Protein AF-A0A7W4K401-F1 (afdb_monomer_lite)

pLDDT: mean 90.63, std 8.57, range [33.66, 98.06]

Structure (mmCIF, N/CA/C/O backbone):
data_AF-A0A7W4K401-F1
#
_entry.id   AF-A0A7W4K401-F1
#
loop_
_atom_site.group_PDB
_atom_site.id
_atom_site.type_symbol
_atom_site.label_atom_id
_atom_site.label_alt_id
_atom_site.label_comp_id
_atom_site.label_asym_id
_atom_site.label_entity_id
_atom_site.label_seq_id
_atom_site.pdbx_PDB_ins_code
_atom_site.Cartn_x
_atom_site.Cartn_y
_atom_site.Cartn_z
_atom_site.occupancy
_atom_site.B_iso_or_equiv
_atom_site.auth_seq_id
_atom_site.auth_comp_id
_atom_site.auth_asym_id
_atom_site.auth_atom_id
_atom_site.pdbx_PDB_model_num
ATOM 1 N N . ALA A 1 1 ? -20.050 -4.821 39.808 1.00 33.66 1 ALA A N 1
ATOM 2 C CA . ALA A 1 1 ? -18.716 -4.218 39.656 1.00 33.66 1 ALA A CA 1
ATOM 3 C C . ALA A 1 1 ? -17.811 -5.318 39.132 1.00 33.66 1 ALA A C 1
ATOM 5 O O . ALA A 1 1 ? -17.992 -6.445 39.571 1.00 33.66 1 ALA A O 1
ATOM 6 N N . ALA A 1 2 ? -16.968 -5.048 38.139 1.00 37.16 2 ALA A N 1
ATOM 7 C CA . ALA A 1 2 ? -15.963 -6.028 37.742 1.00 37.16 2 ALA A CA 1
ATOM 8 C C . ALA A 1 2 ? -14.968 -6.167 38.903 1.00 37.16 2 ALA A C 1
ATOM 10 O O . ALA A 1 2 ? -14.504 -5.144 39.407 1.00 37.16 2 ALA A O 1
ATOM 11 N N . ASP A 1 3 ? -14.695 -7.394 39.350 1.00 38.84 3 ASP A N 1
ATOM 12 C CA . ASP A 1 3 ? -13.563 -7.656 40.239 1.00 38.84 3 ASP A CA 1
ATOM 13 C C . ASP A 1 3 ? -12.286 -7.158 39.549 1.00 38.84 3 ASP A C 1
ATOM 15 O O . ASP A 1 3 ? -12.119 -7.331 38.338 1.00 38.84 3 ASP A O 1
ATOM 19 N N . GLY A 1 4 ? -11.376 -6.533 40.302 1.00 40.25 4 GLY A N 1
ATOM 20 C CA . GLY A 1 4 ? -10.158 -5.903 39.769 1.00 40.25 4 GLY A CA 1
ATOM 21 C C . GLY A 1 4 ? -9.228 -6.829 38.964 1.00 40.25 4 GLY A C 1
ATOM 22 O O . GLY A 1 4 ? -8.296 -6.340 38.335 1.00 40.25 4 GLY A O 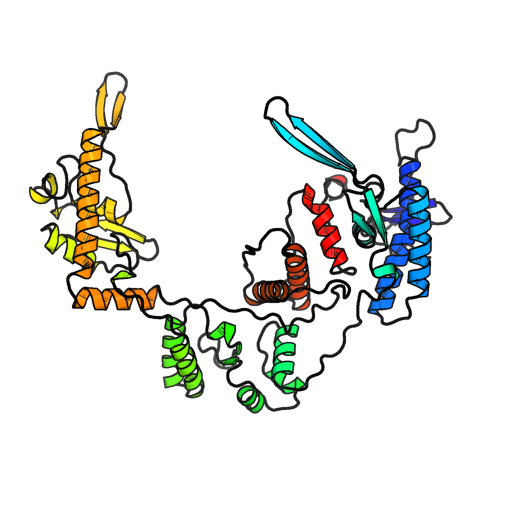1
ATOM 23 N N . ALA A 1 5 ? -9.493 -8.140 38.938 1.00 43.25 5 ALA A N 1
ATOM 24 C CA . ALA A 1 5 ? -8.758 -9.145 38.170 1.00 43.25 5 ALA A CA 1
ATOM 25 C C . ALA A 1 5 ? -8.952 -9.050 36.638 1.00 43.25 5 ALA A C 1
ATOM 27 O O . ALA A 1 5 ? -8.085 -9.510 35.899 1.00 43.25 5 ALA A O 1
ATOM 28 N N . ASP A 1 6 ? -10.033 -8.422 36.153 1.00 62.31 6 ASP A N 1
ATOM 29 C CA . ASP A 1 6 ? -10.324 -8.272 34.711 1.00 62.31 6 ASP A CA 1
ATOM 30 C C . ASP A 1 6 ? -9.852 -6.924 34.116 1.00 62.31 6 ASP A C 1
ATOM 32 O O . ASP A 1 6 ? -10.080 -6.626 32.936 1.00 62.31 6 ASP A O 1
ATOM 36 N N . LEU A 1 7 ? -9.214 -6.069 34.923 1.00 79.25 7 LEU A N 1
ATOM 37 C CA . LEU A 1 7 ? -8.767 -4.739 34.511 1.00 79.25 7 LEU A CA 1
ATOM 38 C C . LEU A 1 7 ? -7.337 -4.772 33.954 1.00 79.25 7 LEU A C 1
ATOM 40 O O . LEU A 1 7 ? -6.430 -5.372 34.522 1.00 79.25 7 LEU A O 1
ATOM 44 N N . LYS A 1 8 ? -7.131 -4.093 32.820 1.00 83.75 8 LYS A N 1
ATOM 45 C CA . LYS A 1 8 ? -5.815 -3.957 32.177 1.00 83.75 8 LYS A CA 1
ATOM 46 C C . LYS A 1 8 ? -4.900 -3.050 33.011 1.00 83.75 8 LYS A C 1
ATOM 48 O O . LYS A 1 8 ? -5.398 -2.148 33.687 1.00 83.75 8 LYS A O 1
ATOM 53 N N . GLU A 1 9 ? -3.586 -3.216 32.867 1.00 86.75 9 GLU A N 1
ATOM 54 C CA . GLU A 1 9 ? -2.580 -2.271 33.382 1.00 86.75 9 GLU A CA 1
ATOM 55 C C . GLU A 1 9 ? -2.953 -0.817 33.042 1.00 86.75 9 GLU A C 1
ATOM 57 O O . GLU A 1 9 ? -3.422 -0.540 31.934 1.00 86.75 9 GLU A O 1
ATOM 62 N N . GLY A 1 10 ? -2.808 0.089 34.011 1.00 88.25 10 GLY A N 1
ATOM 63 C CA . GLY A 1 10 ? -3.168 1.503 33.894 1.00 88.25 10 GLY A CA 1
ATOM 64 C C . GLY A 1 10 ? -4.647 1.829 34.138 1.00 88.25 10 GLY A C 1
ATOM 65 O O . GLY A 1 10 ? -4.970 2.991 34.372 1.00 88.25 10 GLY A O 1
ATOM 66 N N . SER A 1 11 ? -5.551 0.837 34.149 1.00 91.62 11 SER A N 1
ATOM 67 C CA . SER A 1 11 ? -6.996 1.088 34.305 1.00 91.62 11 SER A CA 1
ATOM 68 C C . SER A 1 11 ? -7.327 1.711 35.659 1.00 91.62 11 SER A C 1
ATOM 70 O O . SER A 1 11 ? -6.965 1.160 36.701 1.00 91.62 11 SER A O 1
ATOM 72 N N . TYR A 1 12 ? -8.103 2.795 35.648 1.00 94.75 12 TYR A N 1
ATOM 73 C CA . TYR A 1 12 ? -8.672 3.373 36.867 1.00 94.75 12 TYR A CA 1
ATOM 74 C C . TYR A 1 12 ? -9.978 2.685 37.274 1.00 94.75 12 TYR A C 1
ATOM 76 O O . TYR A 1 12 ? -10.792 2.322 36.424 1.00 94.75 12 TYR A O 1
ATOM 84 N N . PHE A 1 13 ? -10.241 2.537 38.567 1.00 94.94 13 PHE A N 1
ATOM 85 C CA . PHE A 1 13 ? -11.519 2.025 39.065 1.00 94.94 13 PHE A CA 1
ATOM 86 C C . PHE A 1 13 ? -11.806 2.519 40.484 1.00 94.94 13 PHE A C 1
ATOM 88 O O . PHE A 1 13 ? -10.927 3.047 41.164 1.00 94.94 13 PHE A O 1
ATOM 95 N N . LEU A 1 14 ? -13.057 2.370 40.918 1.00 93.25 14 LEU A N 1
ATOM 96 C CA . LEU A 1 14 ? -13.490 2.725 42.266 1.00 93.25 14 LEU A CA 1
ATOM 97 C C . LEU A 1 14 ? -13.805 1.464 43.062 1.00 93.25 14 LEU A C 1
ATOM 99 O O . LEU A 1 14 ? -14.615 0.643 42.634 1.00 93.25 14 LEU A O 1
ATOM 103 N N . GLU A 1 15 ? -13.218 1.360 44.248 1.00 90.88 15 GLU A N 1
ATOM 104 C CA . GLU A 1 15 ? -13.485 0.296 45.213 1.00 90.88 15 GLU A CA 1
ATOM 105 C C . GLU A 1 15 ? -13.802 0.939 46.563 1.00 90.88 15 GLU A C 1
ATOM 107 O O . GLU A 1 15 ? -13.026 1.744 47.074 1.00 90.88 15 GLU A O 1
ATOM 112 N N . GLY A 1 16 ? -15.000 0.686 47.102 1.00 86.62 16 GLY A N 1
ATOM 113 C CA . GLY A 1 16 ? -15.450 1.322 48.348 1.00 86.62 16 GLY A CA 1
ATOM 114 C C . GLY A 1 16 ? -15.494 2.860 48.307 1.00 86.62 16 GLY A C 1
ATOM 115 O O . GLY A 1 16 ? -15.403 3.498 49.351 1.00 86.62 16 GLY A O 1
ATOM 116 N N . GLY A 1 17 ? -15.597 3.466 47.116 1.00 87.12 17 GLY A N 1
ATOM 117 C CA . GLY A 1 17 ? -15.532 4.923 46.927 1.00 87.12 17 GLY A CA 1
ATOM 118 C C . GLY A 1 17 ? -14.111 5.500 46.896 1.00 87.12 17 GLY A C 1
ATOM 119 O O . GLY A 1 17 ? -13.955 6.717 46.840 1.00 87.12 17 GLY A O 1
ATOM 120 N N . VAL A 1 18 ? -13.084 4.649 46.916 1.00 92.62 18 VAL A N 1
ATOM 121 C CA . VAL A 1 18 ? -11.675 5.038 46.818 1.00 92.62 18 VAL A CA 1
ATOM 122 C C . VAL A 1 18 ? -11.165 4.772 45.403 1.00 92.62 18 VAL A C 1
ATOM 124 O O . VAL A 1 18 ? -11.374 3.689 44.848 1.00 92.62 18 VAL A O 1
ATOM 127 N N . LEU A 1 19 ? -10.498 5.771 44.820 1.00 94.56 19 LEU A N 1
ATOM 128 C CA . LEU A 1 19 ? -9.904 5.690 43.489 1.00 94.56 19 LEU A CA 1
ATOM 129 C C . LEU A 1 19 ? -8.633 4.833 43.508 1.00 94.56 19 LEU A C 1
ATOM 131 O O . LEU A 1 19 ? -7.694 5.108 44.256 1.00 94.56 19 LEU A O 1
ATOM 135 N N . HIS A 1 20 ? -8.603 3.831 42.638 1.00 94.50 20 HIS A N 1
ATOM 136 C CA . HIS A 1 20 ? -7.477 2.932 42.425 1.00 94.50 20 HIS A CA 1
ATOM 137 C C . HIS A 1 20 ? -7.053 2.936 40.955 1.00 94.50 20 HIS A C 1
ATOM 139 O O . HIS A 1 20 ? -7.843 3.261 40.066 1.00 94.50 20 HIS A O 1
ATOM 145 N N . GLN A 1 21 ? -5.803 2.556 40.711 1.00 93.94 21 GLN A N 1
ATOM 146 C CA . GLN A 1 21 ? -5.241 2.297 39.392 1.00 93.94 21 GLN A CA 1
ATOM 147 C C . GLN A 1 21 ? -4.522 0.949 39.407 1.00 93.94 21 GLN A C 1
ATOM 149 O O . GLN A 1 21 ? -3.863 0.613 40.391 1.00 93.94 21 GLN A O 1
ATOM 154 N N . ILE A 1 22 ? -4.633 0.173 38.330 1.00 90.75 22 ILE A N 1
ATOM 155 C CA . ILE A 1 22 ? -3.833 -1.046 38.176 1.00 90.75 22 ILE A CA 1
ATOM 156 C C . ILE A 1 22 ? -2.391 -0.659 37.836 1.00 90.75 22 ILE A C 1
ATOM 158 O O . ILE A 1 22 ? -2.153 -0.059 36.789 1.00 90.75 22 ILE A O 1
ATOM 162 N N . VAL A 1 23 ? -1.455 -1.003 38.722 1.00 87.62 23 VAL A N 1
ATOM 163 C CA . VAL A 1 23 ? -0.013 -0.779 38.557 1.00 87.62 23 VAL A CA 1
ATOM 164 C C . VAL A 1 23 ? 0.727 -2.084 38.842 1.00 87.62 23 VAL A C 1
ATOM 166 O O . VAL A 1 23 ? 0.570 -2.675 39.913 1.00 87.62 23 VAL A O 1
ATOM 169 N N . GLY A 1 24 ? 1.520 -2.563 37.885 1.00 83.81 24 GLY A N 1
ATOM 170 C CA . GLY A 1 24 ? 2.201 -3.857 37.973 1.00 83.81 24 GLY A CA 1
ATOM 171 C C . GLY A 1 24 ? 1.227 -5.031 38.128 1.00 83.81 24 GLY A C 1
ATOM 172 O O . GLY A 1 24 ? 1.508 -5.977 38.867 1.00 83.81 24 GLY A O 1
ATOM 173 N N . GLY A 1 25 ? 0.051 -4.944 37.499 1.00 85.44 25 GLY A N 1
ATOM 174 C CA . GLY A 1 25 ? -1.015 -5.942 37.588 1.00 85.44 25 GLY A CA 1
ATOM 175 C C . GLY A 1 25 ? -1.744 -5.994 38.936 1.00 85.44 25 GLY A C 1
ATOM 176 O O . GLY A 1 25 ? -2.482 -6.947 39.183 1.00 85.44 25 GLY A O 1
ATOM 177 N N . ARG A 1 26 ? -1.546 -5.012 39.827 1.00 88.69 26 ARG A N 1
ATOM 178 C CA . ARG A 1 26 ? -2.205 -4.954 41.141 1.00 88.69 26 ARG A CA 1
ATOM 179 C C . ARG A 1 26 ? -2.940 -3.629 41.353 1.00 88.69 26 ARG A C 1
ATOM 181 O O . ARG A 1 26 ? -2.444 -2.591 40.918 1.00 88.69 26 ARG A O 1
ATOM 188 N N . PRO A 1 27 ? -4.081 -3.633 42.063 1.00 91.31 27 PRO A N 1
ATOM 189 C CA . PRO A 1 27 ? -4.694 -2.418 42.586 1.00 91.31 27 PRO A CA 1
ATOM 190 C C . PRO A 1 27 ? -3.715 -1.584 43.415 1.00 91.31 27 PRO A C 1
ATOM 192 O O . PRO A 1 27 ? -3.161 -2.065 44.402 1.00 91.31 27 PRO A O 1
ATOM 195 N N . SER A 1 28 ? -3.535 -0.324 43.034 1.00 92.69 28 SER A N 1
ATOM 196 C CA . SER A 1 28 ? -2.792 0.676 43.794 1.00 92.69 28 SER A CA 1
ATOM 197 C C . SER A 1 28 ? -3.688 1.880 44.056 1.00 92.69 28 SER A C 1
ATOM 199 O O . SER A 1 28 ? -4.342 2.388 43.142 1.00 92.69 28 SER A O 1
ATOM 201 N N . GLN A 1 29 ? -3.758 2.330 45.308 1.00 93.56 29 GLN A N 1
ATOM 202 C CA . GLN A 1 29 ? -4.571 3.486 45.674 1.00 93.56 29 GLN A CA 1
ATOM 203 C C . GLN A 1 29 ? -3.989 4.763 45.060 1.00 93.56 29 GLN A C 1
ATOM 205 O O . GLN A 1 29 ? -2.804 5.067 45.204 1.00 93.56 29 GLN A O 1
ATOM 210 N N . VAL A 1 30 ? -4.845 5.558 44.423 1.00 91.38 30 VAL A N 1
ATOM 211 C CA . VAL A 1 30 ? -4.450 6.840 43.846 1.00 91.38 30 VAL A CA 1
ATOM 212 C C . VAL A 1 30 ? -4.496 7.915 44.928 1.00 91.38 30 VAL A C 1
ATOM 214 O O . VAL A 1 30 ? -5.557 8.273 45.442 1.00 91.38 30 VAL A O 1
ATOM 217 N N . MET A 1 31 ? -3.329 8.454 45.278 1.00 91.00 31 MET A N 1
ATOM 218 C CA . MET A 1 31 ? -3.214 9.514 46.279 1.00 91.00 31 MET A CA 1
ATOM 219 C C . MET A 1 31 ? -3.777 10.833 45.743 1.00 91.00 31 MET A C 1
ATOM 221 O O . MET A 1 31 ? -3.351 11.314 44.694 1.00 91.00 31 MET A O 1
ATOM 225 N N . ILE A 1 32 ? -4.706 11.446 46.480 1.00 89.81 32 ILE A N 1
ATOM 226 C CA . ILE A 1 32 ? -5.306 12.747 46.149 1.00 89.81 32 ILE A CA 1
ATOM 227 C C . ILE A 1 32 ? -4.735 13.805 47.092 1.00 89.81 32 ILE A C 1
ATOM 229 O O . ILE A 1 32 ? -4.818 13.657 48.313 1.00 89.81 32 ILE A O 1
ATOM 233 N N . ARG A 1 33 ? -4.199 14.893 46.529 1.00 88.12 33 ARG A N 1
ATOM 234 C CA . ARG A 1 33 ? -3.642 16.019 47.291 1.00 88.12 33 ARG A CA 1
ATOM 235 C C . ARG A 1 33 ? -4.688 16.615 48.229 1.00 88.12 33 ARG A C 1
ATOM 237 O O . ARG A 1 33 ? -5.772 17.002 47.784 1.00 88.12 33 ARG A O 1
ATOM 244 N N . LYS A 1 34 ? -4.327 16.767 49.506 1.00 82.12 34 LYS A N 1
ATOM 245 C CA . LYS A 1 34 ? -5.077 17.546 50.503 1.00 82.12 34 LYS A CA 1
ATOM 246 C C . LYS A 1 34 ? -4.233 18.738 50.968 1.00 82.12 34 LYS A C 1
ATOM 248 O O . LYS A 1 34 ? -3.092 18.556 51.384 1.00 82.12 34 LYS A O 1
ATOM 253 N N . GLY A 1 35 ? -4.790 19.950 50.925 1.00 76.06 35 GLY A N 1
ATOM 254 C CA . GLY A 1 35 ? -4.091 21.167 51.365 1.00 76.06 35 GLY A CA 1
ATOM 255 C C . GLY A 1 35 ? -2.814 21.449 50.560 1.00 76.06 35 GLY A C 1
ATOM 256 O O . GLY A 1 35 ? -2.851 21.453 49.333 1.00 76.06 35 GLY A O 1
ATOM 257 N N . GLU A 1 36 ? -1.689 21.664 51.249 1.00 73.50 36 GLU A N 1
ATOM 258 C CA . GLU A 1 36 ? -0.384 22.016 50.654 1.00 73.50 36 GLU A CA 1
ATOM 259 C C . GLU A 1 36 ? 0.486 20.808 50.246 1.00 73.50 36 GLU A C 1
ATOM 261 O O . GLU A 1 36 ? 1.663 20.961 49.911 1.00 73.50 36 GLU A O 1
ATOM 266 N N . GLN A 1 37 ? -0.057 19.586 50.267 1.00 78.94 37 GLN A N 1
ATOM 267 C CA . GLN A 1 37 ? 0.693 18.387 49.881 1.00 78.94 37 GLN A CA 1
ATOM 268 C C . GLN A 1 37 ? 1.220 18.480 48.437 1.00 78.94 37 GLN A C 1
ATOM 270 O O . GLN A 1 37 ? 0.475 18.758 47.493 1.00 78.94 37 GLN A O 1
ATOM 275 N N . LYS A 1 38 ? 2.521 18.210 48.264 1.00 74.31 38 LYS A N 1
ATOM 276 C CA . LYS A 1 38 ? 3.198 18.242 46.956 1.00 74.31 38 LYS A CA 1
ATOM 277 C C . LYS A 1 38 ? 2.978 16.976 46.122 1.00 74.31 38 LYS A C 1
ATOM 279 O O . LYS A 1 38 ? 3.111 17.042 44.903 1.00 74.31 38 LYS A O 1
ATOM 284 N N . GLU A 1 39 ? 2.626 15.856 46.750 1.00 77.75 39 GLU A N 1
ATOM 285 C CA . GLU A 1 39 ? 2.481 14.543 46.108 1.00 77.75 39 GLU A CA 1
ATOM 286 C C . GLU A 1 39 ? 1.012 14.144 45.907 1.00 77.75 39 GLU A C 1
ATOM 288 O O . GLU A 1 39 ? 0.146 14.505 46.701 1.00 77.75 39 GLU A O 1
ATOM 293 N N . GLY A 1 40 ? 0.729 13.388 44.841 1.00 83.38 40 GLY A N 1
ATOM 294 C CA . GLY A 1 40 ? -0.615 12.920 44.479 1.00 83.38 40 GLY A CA 1
ATOM 295 C C . GLY A 1 40 ? -1.294 13.732 43.371 1.00 83.38 40 GLY A C 1
ATOM 296 O O . GLY A 1 40 ? -0.770 14.745 42.899 1.00 83.38 40 GLY A O 1
ATOM 297 N N . LEU A 1 41 ? -2.477 13.291 42.946 1.00 87.75 41 LEU A N 1
ATOM 298 C CA . LEU A 1 41 ? -3.312 13.971 41.958 1.00 87.75 41 LEU A CA 1
ATOM 299 C C . LEU A 1 41 ? -4.032 15.177 42.563 1.00 87.75 41 LEU A C 1
ATOM 301 O O . LEU A 1 41 ? -4.472 15.162 43.712 1.00 87.75 41 LEU A O 1
ATOM 305 N N . PHE A 1 42 ? -4.221 16.222 41.758 1.00 90.94 42 PHE A N 1
ATOM 306 C CA . PHE A 1 42 ? -5.089 17.335 42.130 1.00 90.94 42 PHE A CA 1
ATOM 307 C C . PHE A 1 42 ? -6.533 16.859 42.308 1.00 90.94 42 PHE A C 1
ATOM 309 O O . PHE A 1 42 ? -7.036 16.075 41.504 1.00 90.94 42 PHE A O 1
ATOM 316 N N . GLN A 1 43 ? -7.241 17.412 43.297 1.00 91.38 43 GLN A N 1
ATOM 317 C CA . GLN A 1 43 ? -8.636 17.052 43.575 1.00 91.38 43 GLN A CA 1
ATOM 318 C C . GLN A 1 43 ? -9.546 17.210 42.345 1.00 91.38 43 GLN A C 1
ATOM 320 O O . GLN A 1 43 ? -10.424 16.386 42.107 1.00 91.38 43 GLN A O 1
ATOM 325 N N . LYS A 1 44 ? -9.305 18.231 41.510 1.00 92.31 44 LYS A N 1
ATOM 326 C CA . LYS A 1 44 ? -10.020 18.408 40.237 1.00 92.31 44 LYS A CA 1
ATOM 327 C C . LYS A 1 44 ? -9.790 17.238 39.272 1.00 92.31 44 LYS A C 1
ATOM 329 O O . LYS A 1 44 ? -10.742 16.788 38.650 1.00 92.31 44 LYS A O 1
ATOM 334 N N . HIS A 1 45 ? -8.552 16.760 39.148 1.00 94.12 45 HIS A N 1
ATOM 335 C CA . HIS A 1 45 ? -8.200 15.648 38.260 1.00 94.12 45 HIS A CA 1
ATOM 336 C C . HIS A 1 45 ? -8.808 14.334 38.748 1.00 94.12 45 HIS A C 1
ATOM 338 O O . HIS A 1 45 ? -9.396 13.621 37.945 1.00 94.12 45 HIS A O 1
ATOM 344 N N . ALA A 1 46 ? -8.763 14.070 40.058 1.00 94.25 46 ALA A N 1
ATOM 345 C CA . ALA A 1 46 ? -9.417 12.903 40.647 1.00 94.25 46 ALA A CA 1
ATOM 346 C C . ALA A 1 46 ? -10.921 12.874 40.322 1.00 94.25 46 ALA A C 1
ATOM 348 O O . ALA A 1 46 ? -11.416 11.876 39.813 1.00 94.25 46 ALA A O 1
ATOM 349 N N . ARG A 1 47 ? -11.623 14.007 40.481 1.00 95.88 47 ARG A N 1
ATOM 350 C CA . ARG A 1 47 ? -13.054 14.108 40.142 1.00 95.88 47 ARG A CA 1
ATOM 351 C C . ARG A 1 47 ? -13.352 13.895 38.653 1.00 95.88 47 ARG A C 1
ATOM 353 O O . ARG A 1 47 ? -14.428 13.407 38.327 1.00 95.88 47 ARG A O 1
ATOM 360 N N . ILE A 1 48 ? -12.445 14.294 37.758 1.00 97.12 48 ILE A N 1
ATOM 361 C CA . ILE A 1 48 ? -12.582 14.036 36.314 1.00 97.12 48 ILE A CA 1
ATOM 362 C C . ILE A 1 48 ? -12.444 12.534 36.045 1.00 97.12 48 ILE A C 1
ATOM 364 O O . ILE A 1 48 ? -13.317 11.959 35.404 1.00 97.12 48 ILE A O 1
ATOM 368 N N . ILE A 1 49 ? -11.402 11.893 36.586 1.00 96.75 49 ILE A N 1
ATOM 369 C CA . ILE A 1 49 ? -11.162 10.447 36.443 1.00 96.75 49 ILE A CA 1
ATOM 370 C C . ILE A 1 49 ? -12.365 9.651 36.964 1.00 96.75 49 ILE A C 1
ATOM 372 O O . ILE A 1 49 ? -12.915 8.820 36.246 1.00 96.75 49 ILE A O 1
ATOM 376 N N . GLU A 1 50 ? -12.826 9.956 38.179 1.00 96.56 50 GLU A N 1
ATOM 377 C CA . GLU A 1 50 ? -13.999 9.332 38.805 1.00 96.56 50 GLU A CA 1
ATOM 378 C C . GLU A 1 50 ? -15.256 9.420 37.932 1.00 96.56 50 GLU A C 1
ATOM 380 O O . GLU A 1 50 ? -16.044 8.477 37.887 1.00 96.56 50 GLU A O 1
ATOM 385 N N . ALA A 1 51 ? -15.439 10.530 37.214 1.00 97.25 51 ALA A N 1
ATOM 386 C CA . ALA A 1 51 ? -16.594 10.741 36.351 1.00 97.25 51 ALA A CA 1
ATOM 387 C C . ALA A 1 51 ? -16.452 10.092 34.958 1.00 97.25 51 ALA A C 1
ATOM 389 O O . ALA A 1 51 ? -17.469 9.803 34.325 1.00 97.25 51 ALA A O 1
ATOM 390 N N . LEU A 1 52 ? -15.227 9.825 34.486 1.00 97.88 52 LEU A N 1
ATOM 391 C CA . LEU A 1 52 ? -14.970 9.114 33.226 1.00 97.88 52 LEU A CA 1
ATOM 392 C C . LEU A 1 52 ? -15.050 7.586 33.368 1.00 97.88 52 LEU A C 1
ATOM 394 O O . LEU A 1 52 ? -15.428 6.915 32.408 1.00 97.88 52 LEU A O 1
ATOM 398 N N . ILE A 1 53 ? -14.760 7.028 34.551 1.00 96.62 53 ILE A N 1
ATOM 399 C CA . ILE A 1 53 ? -14.820 5.574 34.806 1.00 96.62 53 ILE A CA 1
ATOM 400 C C . ILE A 1 53 ? -16.191 4.972 34.419 1.00 96.62 53 ILE A C 1
ATOM 402 O O . ILE A 1 53 ? -16.213 4.039 33.612 1.00 96.62 53 ILE A O 1
ATOM 406 N N . PRO A 1 54 ? -17.347 5.507 34.876 1.00 96.44 54 PRO A N 1
ATOM 407 C CA . PRO A 1 54 ? -18.653 4.966 34.496 1.00 96.44 54 PRO A CA 1
ATOM 408 C C . PRO A 1 54 ? -18.944 5.065 32.995 1.00 96.44 54 PRO A C 1
ATOM 410 O O . PRO A 1 54 ? -19.641 4.211 32.451 1.00 96.44 54 PRO A O 1
ATOM 413 N N . ILE A 1 55 ? -18.416 6.091 32.318 1.00 97.75 55 ILE A N 1
ATOM 414 C CA . ILE A 1 55 ? -18.567 6.267 30.868 1.00 97.75 55 ILE A CA 1
ATOM 415 C C . ILE A 1 55 ? -17.802 5.167 30.132 1.00 97.75 55 ILE A C 1
ATOM 417 O O . ILE A 1 55 ? -18.382 4.480 29.291 1.00 97.75 55 ILE A O 1
ATOM 421 N N . ARG A 1 56 ? -16.526 4.959 30.482 1.00 96.19 56 ARG A N 1
ATOM 422 C CA . ARG A 1 56 ? -15.679 3.893 29.927 1.00 96.19 56 ARG A CA 1
ATOM 423 C C . ARG A 1 56 ? -16.327 2.522 30.107 1.00 96.19 56 ARG A C 1
ATOM 425 O O . ARG A 1 56 ? -16.443 1.757 29.149 1.00 96.19 56 ARG A O 1
ATOM 432 N N . ASP A 1 57 ? -16.761 2.214 31.325 1.00 94.94 57 ASP A N 1
ATOM 433 C CA . ASP A 1 57 ? -17.304 0.899 31.667 1.00 94.94 57 ASP A CA 1
ATOM 434 C C . ASP A 1 57 ? -18.634 0.634 30.951 1.00 94.94 57 ASP A C 1
ATOM 436 O O . ASP A 1 57 ? -18.853 -0.461 30.422 1.00 94.94 57 ASP A O 1
ATOM 440 N N . ALA A 1 58 ? -19.502 1.647 30.857 1.00 96.00 58 ALA A N 1
ATOM 441 C CA . ALA A 1 58 ? -20.743 1.547 30.100 1.00 96.00 58 ALA A CA 1
ATOM 442 C C . ALA A 1 58 ? -20.482 1.395 28.592 1.00 96.00 58 ALA A C 1
ATOM 444 O O . ALA A 1 58 ? -21.102 0.540 27.960 1.00 96.00 58 ALA A O 1
ATOM 445 N N . ALA A 1 59 ? -19.531 2.143 28.020 1.00 95.75 59 ALA A N 1
ATOM 446 C CA . ALA A 1 59 ? -19.154 2.020 26.611 1.00 95.75 59 ALA A CA 1
ATOM 447 C C . ALA A 1 59 ? -18.637 0.607 26.283 1.00 95.75 59 ALA A C 1
ATOM 449 O O . ALA A 1 59 ? -19.127 -0.023 25.345 1.00 95.75 59 ALA A O 1
ATOM 450 N N . ARG A 1 60 ? -17.729 0.056 27.106 1.00 93.19 60 ARG A N 1
ATOM 451 C CA . ARG A 1 60 ? -17.260 -1.339 26.987 1.00 93.19 60 ARG A CA 1
ATOM 452 C C . ARG A 1 60 ? -18.408 -2.343 27.052 1.00 93.19 60 ARG A C 1
ATOM 454 O O . ARG A 1 60 ? -18.449 -3.284 26.263 1.00 93.19 60 ARG A O 1
ATOM 461 N N . SER A 1 61 ? -19.329 -2.150 27.994 1.00 93.50 61 SER A N 1
ATOM 462 C CA . SER A 1 61 ? -20.485 -3.030 28.180 1.00 93.50 61 SER A CA 1
ATOM 463 C C . SER A 1 61 ? -21.397 -3.038 26.950 1.00 93.50 61 SER A C 1
ATOM 465 O O . SER A 1 61 ? -21.773 -4.109 26.473 1.00 93.50 61 SER A O 1
ATOM 467 N N . VAL A 1 62 ? -21.688 -1.860 26.380 1.00 95.06 62 VAL A N 1
ATOM 468 C CA . VAL A 1 62 ? -22.473 -1.736 25.141 1.00 95.06 62 VAL A CA 1
ATOM 469 C C . VAL A 1 62 ? -21.769 -2.436 23.981 1.00 95.06 62 VAL A C 1
ATOM 471 O O . VAL A 1 62 ? -22.397 -3.248 23.306 1.00 95.06 62 VAL A O 1
ATOM 474 N N . LEU A 1 63 ? -20.473 -2.184 23.775 1.00 93.12 63 LEU A N 1
ATOM 475 C CA . LEU A 1 63 ? -19.708 -2.807 22.690 1.00 93.12 63 LEU A CA 1
ATOM 476 C C . LEU A 1 63 ? -19.668 -4.335 22.816 1.00 93.12 63 LEU A C 1
ATOM 478 O O . LEU A 1 63 ? -19.928 -5.037 21.840 1.00 93.12 63 LEU A O 1
ATOM 482 N N . ARG A 1 64 ? -19.425 -4.860 24.023 1.00 91.06 64 ARG A N 1
ATOM 483 C CA . ARG A 1 64 ? -19.440 -6.305 24.294 1.00 91.06 64 ARG A CA 1
ATOM 484 C C . ARG A 1 64 ? -20.809 -6.918 24.004 1.00 91.06 64 ARG A C 1
ATOM 486 O O . ARG A 1 64 ? -20.887 -7.945 23.338 1.00 91.06 64 ARG A O 1
ATOM 493 N N . ALA A 1 65 ? -21.886 -6.273 24.454 1.00 91.81 65 ALA A N 1
ATOM 494 C CA . ALA A 1 65 ? -23.243 -6.733 24.178 1.00 91.81 65 ALA A CA 1
ATOM 495 C C . ALA A 1 65 ? -23.554 -6.729 22.672 1.00 91.81 65 ALA A C 1
ATOM 497 O O . ALA A 1 65 ? -24.136 -7.690 22.177 1.00 91.81 65 ALA A O 1
ATOM 498 N N . GLN A 1 66 ? -23.125 -5.705 21.926 1.00 91.81 66 GLN A N 1
ATOM 499 C CA . GLN A 1 66 ? -23.314 -5.651 20.473 1.00 91.81 66 GLN A CA 1
ATOM 500 C C . GLN A 1 66 ? -22.561 -6.778 19.746 1.00 91.81 66 GLN A C 1
ATOM 502 O O . GLN A 1 66 ? -23.168 -7.447 18.905 1.00 91.81 66 GLN A O 1
ATOM 507 N N . MET A 1 67 ? -21.295 -7.029 20.104 1.00 86.69 67 MET A N 1
ATOM 508 C CA . MET A 1 67 ? -20.475 -8.112 19.534 1.00 86.69 67 MET A CA 1
ATOM 509 C C . MET A 1 67 ? -21.078 -9.499 19.768 1.00 86.69 67 MET A C 1
ATOM 511 O O . MET A 1 67 ? -21.114 -10.320 18.860 1.00 86.69 67 MET A O 1
ATOM 515 N N . GLU A 1 68 ? -21.567 -9.755 20.981 1.00 88.81 68 GLU A N 1
ATOM 516 C CA . GLU A 1 68 ? -22.160 -11.040 21.381 1.00 88.81 68 GLU A CA 1
ATOM 517 C C . GLU A 1 68 ? -23.643 -11.153 20.988 1.00 88.81 68 GLU A C 1
ATOM 519 O O . GLU A 1 68 ? -24.344 -12.066 21.420 1.00 88.81 68 GLU A O 1
ATOM 524 N N . ASN A 1 69 ? -24.143 -10.191 20.208 1.00 89.06 69 ASN A N 1
ATOM 525 C CA . ASN A 1 69 ? -25.535 -10.082 19.790 1.00 89.06 69 ASN A CA 1
ATOM 526 C C . ASN A 1 69 ? -26.561 -10.118 20.946 1.00 89.06 69 ASN A C 1
ATOM 528 O O . ASN A 1 69 ? -27.678 -10.611 20.794 1.00 89.06 69 ASN A O 1
ATOM 532 N N . ARG A 1 70 ? -26.195 -9.576 22.112 1.00 91.31 70 ARG A N 1
ATOM 533 C CA . ARG A 1 70 ? -27.055 -9.462 23.299 1.00 91.31 70 ARG A CA 1
ATOM 534 C C . ARG A 1 70 ? -27.804 -8.119 23.331 1.00 91.31 70 ARG A C 1
ATOM 536 O O . ARG A 1 70 ? -27.337 -7.139 22.748 1.00 91.31 70 ARG A O 1
ATOM 543 N N . PRO A 1 71 ? -28.942 -8.017 24.048 1.00 93.12 71 PRO A N 1
ATOM 544 C CA . PRO A 1 71 ? -29.632 -6.742 24.242 1.00 93.12 71 PRO A CA 1
ATOM 545 C C . PRO A 1 71 ? -28.729 -5.687 24.902 1.00 93.12 71 PRO A C 1
ATOM 547 O O . PRO A 1 71 ? -28.172 -5.922 25.972 1.00 93.12 71 PRO A O 1
ATOM 550 N N . PHE A 1 72 ? -28.621 -4.503 24.291 1.00 93.88 72 PHE A N 1
ATOM 551 C CA . PHE A 1 72 ? -27.701 -3.438 24.727 1.00 93.88 72 PHE A CA 1
ATOM 552 C C . PHE A 1 72 ? -28.393 -2.125 25.137 1.00 93.88 72 PHE A C 1
ATOM 554 O O . PHE A 1 72 ? -27.733 -1.226 25.659 1.00 93.88 72 PHE A O 1
ATOM 561 N N . GLY A 1 73 ? -29.718 -2.010 24.977 1.00 93.94 73 GLY A N 1
ATOM 562 C CA . GLY A 1 73 ? -30.458 -0.767 25.248 1.00 93.94 73 GLY A CA 1
ATOM 563 C C . GLY A 1 73 ? -30.330 -0.259 26.692 1.00 93.94 73 GLY A C 1
ATOM 564 O O . GLY A 1 73 ? -30.202 0.943 26.920 1.00 93.94 73 GLY A O 1
ATOM 565 N N . LYS A 1 74 ? -30.265 -1.165 27.682 1.00 94.19 74 LYS A N 1
ATOM 566 C CA . LYS A 1 74 ? -29.975 -0.788 29.078 1.00 94.19 74 LYS A CA 1
ATOM 567 C C . LYS A 1 74 ? -28.591 -0.139 29.203 1.00 94.19 74 LYS A C 1
ATOM 569 O O . LYS A 1 74 ? -28.478 0.928 29.797 1.00 94.19 74 LYS A O 1
ATOM 574 N N . GLY A 1 75 ? -27.572 -0.747 28.594 1.00 94.69 75 GLY A N 1
ATOM 575 C CA . GLY A 1 75 ? -26.203 -0.227 28.596 1.00 94.69 75 GLY A CA 1
ATOM 576 C C . GLY A 1 75 ? -26.094 1.146 27.929 1.00 94.69 75 GLY A C 1
ATOM 577 O O . GLY A 1 75 ? -25.419 2.022 28.457 1.00 94.69 75 GLY A O 1
ATOM 578 N N . GLN A 1 76 ? -26.818 1.380 26.830 1.00 96.44 76 GLN A N 1
ATOM 579 C CA . GLN A 1 76 ? -26.897 2.704 26.197 1.00 96.44 76 GLN A CA 1
ATOM 580 C C . GLN A 1 76 ? -27.555 3.741 27.112 1.00 96.44 76 GLN A C 1
ATOM 582 O O . GLN A 1 76 ? -27.087 4.876 27.210 1.00 96.44 76 GLN A O 1
ATOM 587 N N . GLY A 1 77 ? -28.607 3.349 27.836 1.00 96.94 77 GLY A N 1
ATOM 588 C CA . GLY A 1 77 ? -29.217 4.191 28.861 1.00 96.94 77 GLY A CA 1
ATOM 589 C C . GLY A 1 77 ? -28.238 4.555 29.981 1.00 96.94 77 GLY A C 1
ATOM 590 O O . GLY A 1 77 ? -28.190 5.714 30.398 1.00 96.94 77 GLY A O 1
ATOM 591 N N . ASP A 1 78 ? -27.454 3.587 30.457 1.00 96.38 78 ASP A N 1
ATOM 592 C CA . ASP A 1 78 ? -26.429 3.784 31.490 1.00 96.38 78 ASP A CA 1
ATOM 593 C C . ASP A 1 78 ? -25.321 4.730 30.991 1.00 96.38 78 ASP A C 1
ATOM 595 O O . ASP A 1 78 ? -25.004 5.718 31.661 1.00 96.38 78 ASP A O 1
ATOM 599 N N . LEU A 1 79 ? -24.821 4.497 29.772 1.00 97.75 79 LEU A N 1
ATOM 600 C CA . LEU A 1 79 ? -23.825 5.333 29.099 1.00 97.75 79 LEU A CA 1
ATOM 601 C C . LEU A 1 79 ? -24.314 6.779 28.940 1.00 97.75 79 LEU A C 1
ATOM 603 O O . LEU A 1 79 ? -23.605 7.720 29.295 1.00 97.75 79 LEU A O 1
ATOM 607 N N . LYS A 1 80 ? -25.554 6.969 28.472 1.00 97.69 80 LYS A N 1
ATOM 608 C CA . LYS A 1 80 ? -26.163 8.295 28.299 1.00 97.69 80 LYS A CA 1
ATOM 609 C C . LYS A 1 80 ? -26.246 9.063 29.614 1.00 97.69 80 LYS A C 1
ATOM 611 O O . LYS A 1 80 ? -25.912 10.247 29.645 1.00 97.69 80 LYS A O 1
ATOM 616 N N . ARG A 1 81 ? -26.659 8.409 30.706 1.00 97.88 81 ARG A N 1
ATOM 617 C CA . ARG A 1 81 ? -26.741 9.055 32.028 1.00 97.88 81 ARG A CA 1
ATOM 618 C C . ARG A 1 81 ? -25.363 9.447 32.556 1.00 97.88 81 ARG A C 1
ATOM 620 O O . ARG A 1 81 ? -25.218 10.564 33.051 1.00 97.88 81 ARG A O 1
ATOM 627 N N . ALA A 1 82 ? -24.369 8.568 32.420 1.00 97.62 82 ALA A N 1
ATOM 628 C CA . ALA A 1 82 ? -22.992 8.854 32.822 1.00 97.62 82 ALA A CA 1
ATOM 629 C C . ALA A 1 82 ? -22.407 10.039 32.032 1.00 97.62 82 ALA A C 1
ATOM 631 O O . ALA A 1 82 ? -21.911 10.994 32.628 1.00 97.62 82 ALA A O 1
ATOM 632 N N . TYR A 1 83 ? -22.565 10.036 30.705 1.00 98.00 83 TYR A N 1
ATOM 633 C CA . TYR A 1 83 ? -22.125 11.125 29.830 1.00 98.00 83 TYR A CA 1
ATOM 634 C C . TYR A 1 83 ? -22.788 12.464 30.177 1.00 98.00 83 TYR A C 1
ATOM 636 O O . TYR A 1 83 ? -22.109 13.467 30.377 1.00 98.00 83 TYR A O 1
ATOM 644 N N . GLN A 1 84 ? -24.115 12.494 30.331 1.00 97.56 84 GLN A N 1
ATOM 645 C CA . GLN A 1 84 ? -24.837 13.720 30.692 1.00 97.56 84 GLN A CA 1
ATOM 646 C C . GLN A 1 84 ? -24.448 14.252 32.079 1.00 97.56 84 GLN A C 1
ATOM 648 O O . GLN A 1 84 ? -24.458 15.462 32.306 1.00 97.56 84 GLN A O 1
ATOM 653 N N . ALA A 1 85 ? -24.136 13.373 33.034 1.00 97.56 85 ALA A N 1
ATOM 654 C CA . ALA A 1 85 ? -23.609 13.787 34.331 1.00 97.56 85 ALA A CA 1
ATOM 655 C C . ALA A 1 85 ? -22.226 14.438 34.188 1.00 97.56 85 ALA A C 1
ATOM 657 O O . ALA A 1 85 ? -22.022 15.525 34.728 1.00 97.56 85 ALA A O 1
ATOM 658 N N . PHE A 1 86 ? -21.330 13.832 33.403 1.00 98.00 86 PHE A N 1
ATOM 659 C CA . PHE A 1 86 ? -20.005 14.382 33.128 1.00 98.00 86 PHE A CA 1
ATOM 660 C C . PHE A 1 86 ? -20.078 15.751 32.447 1.00 98.00 86 PHE A C 1
ATOM 662 O O . PHE A 1 86 ? -19.521 16.720 32.962 1.00 98.00 86 PHE A O 1
ATOM 669 N N . VAL A 1 87 ? -20.828 15.863 31.345 1.00 96.94 87 VAL A N 1
ATOM 670 C CA . VAL A 1 87 ? -20.925 17.107 30.566 1.00 96.94 87 VAL A CA 1
ATOM 671 C C . VAL A 1 87 ? -21.497 18.255 31.394 1.00 96.94 87 VAL A C 1
ATOM 673 O O . VAL A 1 87 ? -20.987 19.370 31.323 1.00 96.94 87 VAL A O 1
ATOM 676 N N . ARG A 1 88 ? -22.498 17.996 32.248 1.00 96.69 88 ARG A N 1
ATOM 677 C CA . ARG A 1 88 ? -23.042 19.022 33.158 1.00 96.69 88 ARG A CA 1
ATOM 678 C C . ARG A 1 88 ? -22.010 19.559 34.148 1.00 96.69 88 ARG A C 1
ATOM 680 O O . ARG A 1 88 ? -22.131 20.702 34.574 1.00 96.69 88 ARG A O 1
ATOM 687 N N . GLN A 1 89 ? -21.040 18.740 34.544 1.00 96.50 89 GLN A N 1
ATOM 688 C CA . GLN A 1 89 ? -20.062 19.098 35.567 1.00 96.50 89 GLN A CA 1
ATOM 689 C C . GLN A 1 89 ? -18.763 19.669 34.982 1.00 96.50 89 GLN A C 1
ATOM 691 O O . GLN A 1 89 ? -18.164 20.553 35.593 1.00 96.50 89 GLN A O 1
ATOM 696 N N . PHE A 1 90 ? -18.314 19.164 33.832 1.00 96.12 90 PHE A N 1
ATOM 697 C CA . PHE A 1 90 ? -16.987 19.457 33.280 1.00 96.12 90 PHE A CA 1
ATOM 698 C C . PHE A 1 90 ? -17.005 20.018 31.852 1.00 96.12 90 PHE A C 1
ATOM 700 O O . PHE A 1 90 ? -15.967 20.486 31.383 1.00 96.12 90 PHE A O 1
ATOM 707 N N . GLY A 1 91 ? -18.152 20.005 31.171 1.00 95.50 91 GLY A N 1
ATOM 708 C CA . GLY A 1 91 ? -18.245 20.284 29.737 1.00 95.50 91 GLY A CA 1
ATOM 709 C C . GLY A 1 91 ? -17.877 19.069 28.868 1.00 95.50 91 GLY A C 1
ATOM 710 O O . GLY A 1 91 ? -17.821 17.948 29.379 1.00 95.50 91 GLY A O 1
ATOM 711 N N . PRO A 1 92 ? -17.643 19.270 27.559 1.00 96.94 92 PRO A N 1
ATOM 712 C CA . PRO A 1 92 ? -17.321 18.194 26.615 1.00 96.94 92 PRO A CA 1
ATOM 713 C C . PRO A 1 92 ? -16.109 17.358 27.044 1.00 96.94 92 PRO A C 1
ATOM 715 O O . PRO A 1 92 ? -15.134 17.898 27.575 1.00 96.94 92 PRO A O 1
ATOM 718 N N . ILE A 1 93 ? -16.135 16.048 26.793 1.00 96.75 93 ILE A N 1
ATOM 719 C CA . ILE A 1 93 ? -15.004 15.141 27.079 1.00 96.75 93 ILE A CA 1
ATOM 720 C C . ILE A 1 93 ? -13.764 15.581 26.291 1.00 96.75 93 ILE A C 1
ATOM 722 O O . ILE A 1 93 ? -12.664 15.691 26.836 1.00 96.75 93 ILE A O 1
ATOM 726 N N . ASN A 1 94 ? -13.967 15.877 25.012 1.00 95.31 94 ASN A N 1
ATOM 727 C CA . ASN A 1 94 ? -12.954 16.231 24.033 1.00 95.31 94 ASN A CA 1
ATOM 728 C C . ASN A 1 94 ? -12.648 17.731 23.997 1.00 95.31 94 ASN A C 1
ATOM 730 O O . ASN A 1 94 ? -12.064 18.190 23.021 1.00 95.31 94 ASN A O 1
ATOM 734 N N . LEU A 1 95 ? -12.997 18.488 25.046 1.00 94.81 95 LEU A N 1
ATOM 735 C CA . LEU A 1 95 ? -12.654 19.905 25.153 1.00 94.81 95 LEU A CA 1
ATOM 736 C C . LEU A 1 95 ? -11.162 20.111 24.851 1.00 94.81 95 LEU A C 1
ATOM 738 O O . LEU A 1 95 ? -10.307 19.618 25.591 1.00 94.81 95 LEU A O 1
ATOM 742 N N . THR A 1 96 ? -10.863 20.856 23.788 1.00 91.50 96 THR A N 1
ATOM 743 C CA . THR A 1 96 ? -9.501 21.172 23.336 1.00 91.50 96 THR A CA 1
ATOM 744 C C . THR A 1 96 ? -9.240 22.659 23.529 1.00 91.50 96 THR A C 1
ATOM 746 O O . THR A 1 96 ? -10.048 23.494 23.145 1.00 91.50 96 THR A O 1
ATOM 749 N N . LYS A 1 97 ? -8.095 22.995 24.126 1.00 88.62 97 LYS A N 1
ATOM 750 C CA . LYS A 1 97 ? -7.595 24.363 24.266 1.00 88.62 97 LYS A CA 1
ATOM 751 C C . LYS A 1 97 ? -6.322 24.521 23.459 1.00 88.62 97 LYS A C 1
ATOM 753 O O . LYS A 1 97 ? -5.307 23.909 23.799 1.00 88.62 97 LYS A O 1
ATOM 758 N N . THR A 1 98 ? -6.377 25.368 22.445 1.00 85.50 98 THR A N 1
ATOM 759 C CA . THR A 1 98 ? -5.252 25.649 21.556 1.00 85.50 98 THR A CA 1
ATOM 760 C C . THR A 1 98 ? -4.557 26.940 21.972 1.00 85.50 98 THR A C 1
ATOM 762 O O . THR A 1 98 ? -5.193 27.935 22.307 1.00 85.50 98 THR A O 1
ATOM 765 N N . THR A 1 99 ? -3.229 26.929 21.998 1.00 84.38 99 THR A N 1
ATOM 766 C CA . THR A 1 99 ? -2.401 28.117 22.223 1.00 84.38 99 THR A CA 1
ATOM 767 C C . THR A 1 99 ? -1.381 28.215 21.104 1.00 84.38 99 THR A C 1
ATOM 769 O O . THR A 1 99 ? -0.542 27.329 20.965 1.00 84.38 99 THR A O 1
ATOM 772 N N . VAL A 1 100 ? -1.436 29.297 20.331 1.00 84.69 100 VAL A N 1
ATOM 773 C CA . VAL A 1 100 ? -0.452 29.602 19.287 1.00 84.69 100 VAL A CA 1
ATOM 774 C C . VAL A 1 100 ? 0.589 30.550 19.872 1.00 84.69 100 VAL A C 1
ATOM 776 O O . VAL A 1 100 ? 0.246 31.559 20.489 1.00 84.69 100 VAL A O 1
ATOM 779 N N . ARG A 1 101 ? 1.868 30.211 19.720 1.00 83.31 101 ARG A N 1
ATOM 780 C CA . ARG A 1 101 ? 3.002 31.072 20.070 1.00 83.31 101 ARG A CA 1
ATOM 781 C C . ARG A 1 101 ? 3.808 31.352 18.818 1.00 83.31 101 ARG A C 1
ATOM 783 O O . ARG A 1 101 ? 4.250 30.414 18.168 1.00 83.31 101 ARG A O 1
ATOM 790 N N . VAL A 1 102 ? 4.035 32.620 18.514 1.00 83.81 102 VAL A N 1
ATOM 791 C CA . VAL A 1 102 ? 4.908 33.024 17.410 1.00 83.81 102 VAL A CA 1
ATOM 792 C C . VAL A 1 102 ? 6.298 33.275 17.973 1.00 83.81 102 VAL A C 1
ATOM 794 O O . VAL A 1 102 ? 6.452 34.020 18.940 1.00 83.81 102 VAL A O 1
ATOM 797 N N . ASN A 1 103 ? 7.315 32.632 17.407 1.00 81.25 103 ASN A N 1
ATOM 798 C CA . ASN A 1 103 ? 8.696 32.951 17.735 1.00 81.25 103 ASN A CA 1
ATOM 799 C C . ASN A 1 103 ? 9.051 34.307 17.109 1.00 81.25 103 ASN A C 1
ATOM 801 O O . ASN A 1 103 ? 9.115 34.427 15.888 1.00 81.25 103 ASN A O 1
ATOM 805 N N . GLU A 1 104 ? 9.302 35.314 17.943 1.00 80.25 104 GLU A N 1
ATOM 806 C CA . GLU A 1 104 ? 9.568 36.694 17.510 1.00 80.25 104 GLU A CA 1
ATOM 807 C C . GLU A 1 104 ? 10.824 36.831 16.631 1.00 80.25 104 GLU A C 1
ATOM 809 O O . GLU A 1 104 ? 10.935 37.776 15.858 1.00 80.25 104 GLU A O 1
ATOM 814 N N . THR A 1 105 ? 11.771 35.891 16.720 1.00 75.88 105 THR A N 1
ATOM 815 C CA . THR A 1 105 ? 13.039 35.926 15.972 1.00 75.88 105 THR A CA 1
ATOM 816 C C . THR A 1 105 ? 12.973 35.156 14.655 1.00 75.88 105 THR A C 1
ATOM 818 O O . THR A 1 105 ? 13.575 35.575 13.671 1.00 75.88 105 THR A O 1
ATOM 821 N N . THR A 1 106 ? 12.268 34.022 14.616 1.00 80.56 106 THR A N 1
ATOM 822 C CA . THR A 1 106 ? 12.210 33.157 13.422 1.00 80.56 106 THR A CA 1
ATOM 823 C C . THR A 1 106 ? 10.903 33.274 12.643 1.00 80.56 106 THR A C 1
ATOM 825 O O . THR A 1 106 ? 10.806 32.733 11.545 1.00 80.56 106 THR A O 1
ATOM 828 N N . GLY A 1 107 ? 9.886 33.934 13.208 1.00 80.44 107 GLY A N 1
ATOM 829 C CA . GLY A 1 107 ? 8.532 33.990 12.653 1.00 80.44 107 GLY A CA 1
ATOM 830 C C . GLY A 1 107 ? 7.795 32.646 12.677 1.00 80.44 107 GLY A C 1
ATOM 831 O O . GLY A 1 107 ? 6.697 32.546 12.140 1.00 80.44 107 GLY A O 1
ATOM 832 N N . VAL A 1 108 ? 8.380 31.601 13.276 1.00 80.94 108 VAL A N 1
ATOM 833 C CA . VAL A 1 108 ? 7.786 30.260 13.310 1.00 80.94 108 VAL A CA 1
ATOM 834 C C . VAL A 1 108 ? 6.661 30.220 14.338 1.00 80.94 108 VAL A C 1
ATOM 836 O O . VAL A 1 108 ? 6.880 30.465 15.527 1.00 80.94 108 VAL A O 1
ATOM 839 N N . GLU A 1 109 ? 5.463 29.863 13.886 1.00 82.31 109 GLU A N 1
ATOM 840 C CA . GLU A 1 109 ? 4.316 29.606 14.752 1.00 82.31 109 GLU A CA 1
ATOM 841 C C . GLU A 1 109 ? 4.406 28.198 15.355 1.00 82.31 109 GLU A C 1
ATOM 843 O O . GLU A 1 109 ? 4.620 27.207 14.661 1.00 82.31 109 GLU A O 1
ATOM 848 N N . THR A 1 110 ? 4.256 28.104 16.674 1.00 77.12 110 THR A N 1
ATOM 849 C CA . THR A 1 110 ? 4.157 26.847 17.417 1.00 77.12 110 THR A CA 1
ATOM 850 C C . THR A 1 110 ? 2.782 26.760 18.057 1.00 77.12 110 THR A C 1
ATOM 852 O O . THR A 1 110 ? 2.448 27.537 18.954 1.00 77.12 110 THR A O 1
ATOM 855 N N . GLU A 1 111 ? 1.988 25.793 17.618 1.00 79.56 111 GLU A N 1
ATOM 856 C CA . GLU A 1 111 ? 0.688 25.485 18.200 1.00 79.56 111 GLU A CA 1
ATOM 857 C C . GLU A 1 111 ? 0.832 24.431 19.307 1.00 79.56 111 GLU A C 1
ATOM 859 O O . GLU A 1 111 ? 1.487 23.404 19.137 1.00 79.56 111 GLU A O 1
ATOM 864 N N . THR A 1 112 ? 0.228 24.675 20.469 1.00 80.38 112 THR A N 1
ATOM 865 C CA . THR A 1 112 ? 0.137 23.711 21.573 1.00 80.38 112 THR A CA 1
ATOM 866 C C . THR A 1 112 ? -1.322 23.454 21.914 1.00 80.38 112 THR A C 1
ATOM 868 O O . THR A 1 112 ? -2.040 24.375 22.300 1.00 80.38 112 THR A O 1
ATOM 871 N N . GLN A 1 113 ? -1.743 22.193 21.842 1.00 83.50 113 GLN A N 1
ATOM 872 C CA . GLN A 1 113 ? -3.099 21.772 22.189 1.00 83.50 113 GLN A CA 1
ATOM 873 C C . GLN A 1 113 ? -3.138 21.059 23.546 1.00 83.50 113 GLN A C 1
ATOM 875 O O . GLN A 1 113 ? -2.312 20.193 23.837 1.00 83.50 113 GLN A O 1
ATOM 880 N N . ARG A 1 114 ? -4.119 21.402 24.386 1.00 87.25 114 ARG A N 1
ATOM 881 C CA . ARG A 1 114 ? -4.372 20.763 25.690 1.00 87.25 114 ARG A CA 1
ATOM 882 C C . ARG A 1 114 ? -5.802 20.247 25.786 1.00 87.25 114 ARG A C 1
ATOM 884 O O . ARG A 1 114 ? -6.728 20.955 25.411 1.00 87.25 114 ARG A O 1
ATOM 891 N N . ARG A 1 115 ? -5.987 19.061 26.372 1.00 90.69 115 ARG A N 1
ATOM 892 C CA . ARG A 1 115 ? -7.303 18.425 26.571 1.00 90.69 115 ARG A CA 1
ATOM 893 C C . ARG A 1 115 ? -7.635 18.311 28.060 1.00 90.69 115 ARG A C 1
ATOM 895 O O . ARG A 1 115 ? -7.430 17.247 28.634 1.00 90.69 115 ARG A O 1
ATOM 902 N N . PRO A 1 116 ? -8.092 19.383 28.733 1.00 93.31 116 PRO A N 1
ATOM 903 C CA . PRO A 1 116 ? -8.231 19.423 30.195 1.00 93.31 116 PRO A CA 1
ATOM 904 C C . PRO A 1 116 ? -9.098 18.311 30.801 1.00 93.31 116 PRO A C 1
ATOM 906 O O . PRO A 1 116 ? -8.849 17.917 31.937 1.00 93.31 116 PRO A O 1
ATOM 909 N N . ASN A 1 117 ? -10.095 17.823 30.062 1.00 95.38 117 ASN A N 1
ATOM 910 C CA . ASN A 1 117 ? -11.026 16.798 30.534 1.00 95.38 117 ASN A CA 1
ATOM 911 C C . ASN A 1 117 ? -10.558 15.370 30.230 1.00 95.38 117 ASN A C 1
ATOM 913 O O . ASN A 1 117 ? -11.017 14.444 30.885 1.00 95.38 117 ASN A O 1
ATOM 917 N N . LEU A 1 118 ? -9.617 15.193 29.300 1.00 93.06 118 LEU A N 1
ATOM 918 C CA . LEU A 1 118 ? -9.087 13.883 28.916 1.00 93.06 118 LEU A CA 1
ATOM 919 C C . LEU A 1 118 ? -7.687 13.630 29.493 1.00 93.06 118 LEU A C 1
ATOM 921 O O . LEU A 1 118 ? -7.372 12.511 29.875 1.00 93.06 118 LEU A O 1
ATOM 925 N N . GLN A 1 119 ? -6.866 14.678 29.613 1.00 91.94 119 GLN A N 1
ATOM 926 C CA . GLN A 1 119 ? -5.479 14.618 30.084 1.00 91.94 119 GLN A CA 1
ATOM 927 C C . GLN A 1 119 ? -5.306 13.932 31.450 1.00 91.94 119 GLN A C 1
ATOM 929 O O . GLN A 1 119 ? -4.367 13.151 31.585 1.00 91.94 119 GLN A O 1
ATOM 934 N N . PRO A 1 120 ? -6.184 14.138 32.454 1.00 93.50 120 PRO A N 1
ATOM 935 C CA . PRO A 1 120 ? -6.106 13.395 33.714 1.00 93.50 120 PRO A CA 1
ATOM 936 C C . PRO A 1 120 ? -6.270 11.877 33.574 1.00 93.50 120 PRO A C 1
ATOM 938 O O . PRO A 1 120 ? -5.926 11.151 34.496 1.00 93.50 120 PRO A O 1
ATOM 941 N N . PHE A 1 121 ? -6.824 11.408 32.457 1.00 94.12 121 PHE A N 1
ATOM 942 C CA . PHE A 1 121 ? -7.197 10.017 32.215 1.00 94.12 121 PHE A CA 1
ATOM 943 C C . PHE A 1 121 ? -6.271 9.320 31.204 1.00 94.12 121 PHE A C 1
ATOM 945 O O . PHE A 1 121 ? -6.553 8.197 30.817 1.00 94.12 121 PHE A O 1
ATOM 952 N N . TYR A 1 122 ? -5.173 9.955 30.767 1.00 90.75 122 TYR A N 1
ATOM 953 C CA . TYR A 1 122 ? -4.262 9.422 29.734 1.00 90.75 122 TYR A CA 1
ATOM 954 C C . TYR A 1 122 ? -3.593 8.092 30.092 1.00 90.75 122 TYR A C 1
ATOM 956 O O . TYR A 1 122 ? -3.256 7.324 29.193 1.00 90.75 122 TYR A O 1
ATOM 964 N N . ASP A 1 123 ? -3.422 7.814 31.383 1.00 88.44 123 ASP A N 1
ATOM 965 C CA . ASP A 1 123 ? -2.853 6.545 31.838 1.00 88.44 123 ASP A CA 1
ATOM 966 C C . ASP A 1 123 ? -3.872 5.390 31.768 1.00 88.44 123 ASP A C 1
ATOM 968 O O . ASP A 1 123 ? -3.495 4.228 31.916 1.00 88.44 123 ASP A O 1
ATOM 972 N N . ASP A 1 124 ? -5.157 5.683 31.530 1.00 91.88 124 ASP A N 1
ATOM 973 C CA . ASP A 1 124 ? -6.156 4.647 31.306 1.00 91.88 124 ASP A CA 1
ATOM 974 C C . ASP A 1 124 ? -6.020 4.065 29.889 1.00 91.88 124 ASP A C 1
ATOM 976 O O . ASP A 1 124 ? -6.062 4.813 28.907 1.00 91.88 124 ASP A O 1
ATOM 980 N N . PRO A 1 125 ? -5.951 2.732 29.730 1.00 89.44 125 PRO A N 1
ATOM 981 C CA . PRO A 1 125 ? -5.782 2.101 28.422 1.00 89.44 125 PRO A CA 1
ATOM 982 C C . PRO A 1 125 ? -6.951 2.353 27.460 1.00 89.44 125 PRO A C 1
ATOM 984 O O . PRO A 1 125 ? -6.812 2.140 26.257 1.00 89.44 125 PRO A O 1
ATOM 987 N N . ASP A 1 126 ? -8.100 2.802 27.967 1.00 91.31 126 ASP A N 1
ATOM 988 C CA . ASP A 1 126 ? -9.297 3.065 27.177 1.00 91.31 126 ASP A CA 1
ATOM 989 C C . ASP A 1 126 ? -9.652 4.559 27.103 1.00 91.31 126 ASP A C 1
ATOM 991 O O . ASP A 1 126 ? -10.753 4.924 26.686 1.00 91.31 126 ASP A O 1
ATOM 995 N N . VAL A 1 127 ? -8.710 5.448 27.428 1.00 93.44 127 VAL A N 1
ATOM 996 C CA . VAL A 1 127 ? -8.887 6.899 27.275 1.00 93.44 127 VAL A CA 1
ATOM 997 C C . VAL A 1 127 ? -9.326 7.299 25.866 1.00 93.44 127 VAL A C 1
ATOM 999 O O . VAL A 1 127 ? -10.222 8.125 25.689 1.00 93.44 127 VAL A O 1
ATOM 1002 N N . TRP A 1 128 ? -8.758 6.664 24.843 1.00 93.00 128 TRP A N 1
ATOM 1003 C CA . TRP A 1 128 ? -9.083 6.964 23.452 1.00 93.00 128 TRP A CA 1
ATOM 1004 C C . TRP A 1 128 ? -10.429 6.369 23.024 1.00 93.00 128 TRP A C 1
ATOM 1006 O O . TRP A 1 128 ? -11.088 6.941 22.158 1.00 93.00 128 TRP A O 1
ATOM 1016 N N . LEU A 1 129 ? -10.890 5.292 23.674 1.00 94.12 129 LEU A N 1
ATOM 1017 C CA . LEU A 1 129 ? -12.255 4.791 23.497 1.00 94.12 129 LEU A CA 1
ATOM 1018 C C . LEU A 1 129 ? -13.246 5.820 24.051 1.00 94.12 129 LEU A C 1
ATOM 1020 O O . LEU A 1 129 ? -14.182 6.204 23.356 1.00 94.12 129 LEU A O 1
ATOM 1024 N N . VAL A 1 130 ? -12.998 6.330 25.258 1.00 96.12 130 VAL A N 1
ATOM 1025 C CA . VAL A 1 130 ? -13.808 7.394 25.876 1.00 96.12 130 VAL A CA 1
ATOM 1026 C C . VAL A 1 130 ? -13.801 8.675 25.036 1.00 96.12 130 VAL A C 1
ATOM 1028 O O . VAL A 1 130 ? -14.828 9.334 24.908 1.00 96.12 130 VAL A O 1
ATOM 1031 N N . SER A 1 131 ? -12.676 9.013 24.406 1.00 94.94 131 SER A N 1
ATOM 1032 C CA . SER A 1 131 ? -12.610 10.128 23.455 1.00 94.94 131 SER A CA 1
ATOM 1033 C C . SER A 1 131 ? -13.425 9.863 22.180 1.00 94.94 131 SER A C 1
ATOM 1035 O O . SER A 1 131 ? -14.063 10.774 21.659 1.00 94.94 131 SER A O 1
ATOM 1037 N N . SER A 1 132 ? -13.441 8.624 21.675 1.00 95.00 132 SER A N 1
ATOM 1038 C CA . SER A 1 132 ? -14.084 8.269 20.398 1.00 95.00 132 SER A CA 1
ATOM 1039 C C . SER A 1 132 ? -15.615 8.324 20.406 1.00 95.00 132 SER A C 1
ATOM 1041 O O . SER A 1 132 ? -16.220 8.427 19.342 1.00 95.00 132 SER A O 1
ATOM 1043 N N . ILE A 1 133 ? -16.248 8.264 21.582 1.00 96.19 133 ILE A N 1
ATOM 1044 C CA . ILE A 1 133 ? -17.714 8.227 21.697 1.00 96.19 133 ILE A CA 1
ATOM 1045 C C . ILE A 1 133 ? -18.371 9.613 21.624 1.00 96.19 133 ILE A C 1
ATOM 1047 O O . ILE A 1 133 ? -19.595 9.693 21.571 1.00 96.19 133 ILE A O 1
ATOM 1051 N N . GLU A 1 134 ? -17.595 10.698 21.646 1.00 96.75 134 GLU A N 1
ATOM 1052 C CA . GLU A 1 134 ? -18.100 12.069 21.540 1.00 96.75 134 GLU A CA 1
ATOM 1053 C C . GLU A 1 134 ? -17.666 12.699 20.212 1.00 96.75 134 GLU A C 1
ATOM 1055 O O . GLU A 1 134 ? -16.477 12.768 19.893 1.00 96.75 134 GLU A O 1
ATOM 1060 N N . GLU A 1 135 ? -18.638 13.211 19.461 1.00 93.19 135 GLU A N 1
ATOM 1061 C CA . GLU A 1 135 ? -18.383 14.086 18.321 1.00 93.19 135 GLU A CA 1
ATOM 1062 C C . GLU A 1 135 ? -18.113 15.494 18.846 1.00 93.19 135 GLU A C 1
ATOM 1064 O O . GLU A 1 135 ? -18.935 16.055 19.573 1.00 93.19 135 GLU A O 1
ATOM 1069 N N . TYR A 1 136 ? -16.960 16.064 18.505 1.00 93.75 136 TYR A N 1
ATOM 1070 C CA . TYR A 1 136 ? -16.529 17.353 19.032 1.00 93.75 136 TYR A CA 1
ATOM 1071 C C . TYR A 1 136 ? -16.144 18.304 17.908 1.00 93.75 136 TYR A C 1
ATOM 1073 O O . TYR A 1 136 ? -15.344 17.955 17.038 1.00 93.75 136 TYR A O 1
ATOM 1081 N N . ASP A 1 137 ? -16.712 19.502 17.960 1.00 90.62 137 ASP A N 1
ATOM 1082 C CA . ASP A 1 137 ? -16.376 20.607 17.079 1.00 90.62 137 ASP A CA 1
ATOM 1083 C C . ASP A 1 137 ? -15.485 21.602 17.830 1.00 90.62 137 ASP A C 1
ATOM 1085 O O . ASP A 1 137 ? -15.927 22.297 18.747 1.00 90.62 137 ASP A O 1
ATOM 1089 N N . GLU A 1 138 ? -14.216 21.661 17.423 1.00 87.31 138 GLU A N 1
ATOM 1090 C CA . GLU A 1 138 ? -13.218 22.565 17.994 1.00 87.31 138 GLU A CA 1
ATOM 1091 C C . GLU A 1 138 ? -13.564 24.042 17.771 1.00 87.31 138 GLU A C 1
ATOM 1093 O O . GLU A 1 138 ? -13.228 24.862 18.620 1.00 87.31 138 GLU A O 1
ATOM 1098 N N . ALA A 1 139 ? -14.268 24.393 16.687 1.00 86.56 139 ALA A N 1
ATOM 1099 C CA . ALA A 1 139 ? -14.595 25.785 16.378 1.00 86.56 139 ALA A CA 1
ATOM 1100 C C . ALA A 1 139 ? -15.704 26.341 17.283 1.00 86.56 139 ALA A C 1
ATOM 1102 O O . ALA A 1 139 ? -15.678 27.516 17.648 1.00 86.56 139 ALA A O 1
ATOM 1103 N N . SER A 1 140 ? -16.680 25.505 17.644 1.00 89.94 140 SER A N 1
ATOM 1104 C CA . SER A 1 140 ? -17.785 25.883 18.535 1.00 89.94 140 SER A CA 1
ATOM 1105 C C . SER A 1 140 ? -17.581 25.463 19.994 1.00 89.94 140 SER A C 1
ATOM 1107 O O . SER A 1 140 ? -18.453 25.721 20.823 1.00 89.94 140 SER A O 1
ATOM 1109 N N . GLU A 1 141 ? -16.463 24.798 20.303 1.00 90.75 141 GLU A N 1
ATOM 1110 C CA . GLU A 1 141 ? -16.178 24.154 21.594 1.00 90.75 141 GLU A CA 1
ATOM 1111 C C . GLU A 1 141 ? -17.334 23.270 22.100 1.00 90.75 141 GLU A C 1
ATOM 1113 O O . GLU A 1 141 ? -17.587 23.156 23.304 1.00 90.75 141 GLU A O 1
ATOM 1118 N N . SER A 1 142 ? -18.070 22.640 21.179 1.00 91.56 142 SER A N 1
ATOM 1119 C CA . SER A 1 142 ? -19.280 21.886 21.502 1.00 91.56 142 SER A CA 1
ATOM 1120 C C . SER A 1 142 ? -19.106 20.390 21.249 1.00 91.56 142 SER A C 1
ATOM 1122 O O . SER A 1 142 ? -18.559 19.961 20.235 1.00 91.56 142 SER A O 1
ATOM 1124 N N . GLY A 1 143 ? -19.567 19.589 22.213 1.00 92.38 143 GLY A N 1
ATOM 1125 C CA . GLY A 1 143 ? -19.572 18.129 22.149 1.00 92.38 143 GLY A CA 1
ATOM 1126 C C . GLY A 1 143 ? -20.990 17.583 22.022 1.00 92.38 143 GLY A C 1
ATOM 1127 O O . GLY A 1 143 ? -21.926 18.115 22.629 1.00 92.38 143 GLY A O 1
ATOM 1128 N N . ARG A 1 144 ? -21.156 16.516 21.240 1.00 94.75 144 ARG A N 1
ATOM 1129 C CA . ARG A 1 144 ? -22.420 15.790 21.077 1.00 94.75 144 ARG A CA 1
ATOM 1130 C C . ARG A 1 144 ? -22.202 14.285 21.267 1.00 94.75 144 ARG A C 1
ATOM 1132 O O . ARG A 1 144 ? -21.144 13.773 20.895 1.00 94.75 144 ARG A O 1
ATOM 1139 N N . PRO A 1 145 ? -23.194 13.555 21.818 1.00 95.31 145 PRO A N 1
ATOM 1140 C CA . PRO A 1 145 ? -23.129 12.100 21.882 1.00 95.31 145 PRO A CA 1
ATOM 1141 C C . PRO A 1 145 ? -22.971 11.511 20.478 1.00 95.31 145 PRO A C 1
ATOM 1143 O O . PRO A 1 145 ? -23.753 11.850 19.592 1.00 95.31 145 PRO A O 1
ATOM 1146 N N . GLY A 1 146 ? -21.988 10.631 20.292 1.00 93.88 146 GLY A N 1
ATOM 1147 C CA . GLY A 1 146 ? -21.793 9.913 19.037 1.00 93.88 146 GLY A CA 1
ATOM 1148 C C . GLY A 1 146 ? -22.749 8.721 18.854 1.00 93.88 146 GLY A C 1
ATOM 1149 O O . GLY A 1 146 ? -23.613 8.459 19.699 1.00 93.88 146 GLY A O 1
ATOM 1150 N N . PRO A 1 147 ? -22.563 7.925 17.788 1.00 94.75 147 PRO A N 1
ATOM 1151 C CA . PRO A 1 147 ? -23.498 6.861 17.404 1.00 94.75 147 PRO A CA 1
ATOM 1152 C C . PRO A 1 147 ? -23.690 5.752 18.450 1.00 94.75 147 PRO A C 1
ATOM 1154 O O . PRO A 1 147 ? -24.775 5.189 18.562 1.00 94.75 147 PRO A O 1
ATOM 1157 N N . LEU A 1 148 ? -22.681 5.454 19.283 1.00 95.38 148 LEU A N 1
ATOM 1158 C CA . LEU A 1 148 ? -22.753 4.384 20.297 1.00 95.38 148 LEU A CA 1
ATOM 1159 C C . LEU A 1 148 ? -23.924 4.562 21.287 1.00 95.38 148 LEU A C 1
ATOM 1161 O O . LEU A 1 148 ? -24.405 3.587 21.867 1.00 95.38 148 LEU A O 1
ATOM 1165 N N . PHE A 1 149 ? -24.391 5.798 21.483 1.00 95.88 149 PHE A N 1
ATOM 1166 C CA . PHE A 1 149 ? -25.466 6.136 22.417 1.00 95.88 149 PHE A CA 1
ATOM 1167 C C . PHE A 1 149 ? -26.862 5.720 21.945 1.00 95.88 149 PHE A C 1
ATOM 1169 O O . PHE A 1 149 ? -27.752 5.568 22.784 1.00 95.88 149 PHE A O 1
ATOM 1176 N N . THR A 1 150 ? -27.068 5.572 20.637 1.00 92.88 150 THR A N 1
ATOM 1177 C CA . THR A 1 150 ? -28.383 5.282 20.040 1.00 92.88 150 THR A CA 1
ATOM 1178 C C . THR A 1 150 ? -28.352 4.051 19.155 1.00 92.88 150 THR A C 1
ATOM 1180 O O . THR A 1 150 ? -29.293 3.260 19.169 1.00 92.88 150 THR A O 1
ATOM 1183 N N . ASP A 1 151 ? -27.242 3.827 18.463 1.00 91.56 151 ASP A N 1
ATOM 1184 C CA . ASP A 1 151 ? -27.174 2.890 17.357 1.00 91.56 151 ASP A CA 1
ATOM 1185 C C . ASP A 1 151 ? -26.380 1.639 17.732 1.00 91.56 151 ASP A C 1
ATOM 1187 O O . ASP A 1 151 ? -25.533 1.616 18.637 1.00 91.56 151 ASP A O 1
ATOM 1191 N N . ARG A 1 152 ? -26.636 0.569 16.981 1.00 91.00 152 ARG A N 1
ATOM 1192 C CA . ARG A 1 152 ? -25.698 -0.544 16.899 1.00 91.00 152 ARG A CA 1
ATOM 1193 C C . ARG A 1 152 ? -24.545 -0.108 16.000 1.00 91.00 152 ARG A C 1
ATOM 1195 O O . ARG A 1 152 ? -24.760 0.081 14.809 1.00 91.00 152 ARG A O 1
ATOM 1202 N N . VAL A 1 153 ? -23.347 0.005 16.567 1.00 91.62 153 VAL A N 1
ATOM 1203 C CA . VAL A 1 153 ? -22.128 0.381 15.839 1.00 91.62 153 VAL A CA 1
ATOM 1204 C C . VAL A 1 153 ? -21.312 -0.835 15.407 1.00 91.62 153 VAL A C 1
ATOM 1206 O O . VAL A 1 153 ? -20.523 -0.722 14.486 1.00 91.62 153 VAL A O 1
ATOM 1209 N N . ILE A 1 154 ? -21.503 -2.007 16.023 1.00 86.44 154 ILE A N 1
ATOM 1210 C CA . ILE A 1 154 ? -20.849 -3.257 15.607 1.00 86.44 154 ILE A CA 1
ATOM 1211 C C . ILE A 1 154 ? -21.906 -4.344 15.373 1.00 86.44 154 ILE A C 1
ATOM 1213 O O . ILE A 1 154 ? -22.757 -4.613 16.231 1.00 86.44 154 ILE A O 1
ATOM 1217 N N . HIS A 1 155 ? -21.845 -4.996 14.210 1.00 79.00 155 HIS A N 1
ATOM 1218 C CA . HIS A 1 155 ? -22.593 -6.227 13.957 1.00 79.00 155 HIS A CA 1
ATOM 1219 C C . HIS A 1 155 ? -21.811 -7.448 14.433 1.00 79.00 155 HIS A C 1
ATOM 1221 O O . HIS A 1 155 ? -20.582 -7.488 14.364 1.00 79.00 155 HIS A O 1
ATOM 1227 N N . ALA A 1 156 ? -22.550 -8.452 14.905 1.00 71.25 156 ALA A N 1
ATOM 1228 C CA . ALA A 1 156 ? -21.997 -9.790 15.021 1.00 71.25 156 ALA A CA 1
ATOM 1229 C C . ALA A 1 156 ? -21.572 -10.268 13.618 1.00 71.25 156 ALA A C 1
ATOM 1231 O O . ALA A 1 156 ? -22.227 -9.877 12.646 1.00 71.25 156 ALA A O 1
ATOM 1232 N N . PRO A 1 157 ? -20.504 -11.074 13.496 1.00 68.62 157 PRO A N 1
ATOM 1233 C CA . PRO A 1 157 ? -20.143 -11.687 12.224 1.00 68.62 157 PRO A CA 1
ATOM 1234 C C . PRO A 1 157 ? -21.361 -12.402 11.629 1.00 68.62 157 PRO A C 1
ATOM 1236 O O . PRO A 1 157 ? -22.010 -13.187 12.321 1.00 68.62 157 PRO A O 1
ATOM 1239 N N . VAL A 1 158 ? -21.693 -12.079 10.382 1.00 68.38 158 VAL A N 1
ATOM 1240 C CA . VAL A 1 158 ? -22.759 -12.741 9.626 1.00 68.38 158 VAL A CA 1
ATOM 1241 C C . VAL A 1 158 ? -22.081 -13.652 8.615 1.00 68.38 158 VAL A C 1
ATOM 1243 O O . VAL A 1 158 ? -21.087 -13.252 8.008 1.00 68.38 158 VAL A O 1
ATOM 1246 N N . GLU A 1 159 ? -22.594 -14.870 8.464 1.00 73.62 159 GLU A N 1
ATOM 1247 C CA . GLU A 1 159 ? -22.133 -15.764 7.406 1.00 73.62 159 GLU A CA 1
ATOM 1248 C C . GLU A 1 159 ? -22.451 -15.143 6.037 1.00 73.62 159 GLU A C 1
ATOM 1250 O O . GLU A 1 159 ? -23.546 -14.601 5.853 1.00 73.62 159 GLU A O 1
ATOM 1255 N N . PRO A 1 160 ? -21.503 -15.159 5.087 1.00 76.00 160 PRO A N 1
ATOM 1256 C CA . PRO A 1 160 ? -21.740 -14.602 3.768 1.00 76.00 160 PRO A CA 1
ATOM 1257 C C . PRO A 1 160 ? -22.822 -15.409 3.045 1.00 76.00 160 PRO A C 1
ATOM 1259 O O . PRO A 1 160 ? -22.781 -16.638 3.010 1.00 76.00 160 PRO A O 1
ATOM 1262 N N . GLU A 1 161 ? -23.779 -14.716 2.432 1.00 80.56 161 GLU A N 1
ATOM 1263 C CA . GLU A 1 161 ? -24.718 -15.361 1.519 1.00 80.56 161 GLU A CA 1
ATOM 1264 C C . GLU A 1 161 ? -24.038 -15.591 0.166 1.00 80.56 161 GLU A C 1
ATOM 1266 O O . GLU A 1 161 ? -23.503 -14.658 -0.435 1.00 80.56 161 GLU A O 1
ATOM 1271 N N . ILE A 1 162 ? -24.059 -16.833 -0.319 1.00 86.94 162 ILE A N 1
ATOM 1272 C CA . ILE A 1 162 ? -23.398 -17.229 -1.565 1.00 86.94 162 ILE A CA 1
ATOM 1273 C C . ILE A 1 162 ? -24.473 -17.613 -2.576 1.00 86.94 162 ILE A C 1
ATOM 1275 O O . ILE A 1 162 ? -25.065 -18.689 -2.495 1.00 86.94 162 ILE A O 1
ATOM 1279 N N . HIS A 1 163 ? -24.721 -16.722 -3.536 1.00 86.19 163 HIS A N 1
ATOM 1280 C CA . HIS A 1 163 ? -25.724 -16.916 -4.589 1.00 86.19 163 HIS A CA 1
ATOM 1281 C C . HIS A 1 163 ? -25.084 -17.251 -5.944 1.00 86.19 163 HIS A C 1
ATOM 1283 O O . HIS A 1 163 ? -25.765 -17.700 -6.866 1.00 86.19 163 HIS A O 1
ATOM 1289 N N . SER A 1 164 ? -23.772 -17.042 -6.080 1.00 90.38 164 SER A N 1
ATOM 1290 C CA . SER A 1 164 ? -23.021 -17.216 -7.322 1.00 90.38 164 SER A CA 1
ATOM 1291 C C . SER A 1 164 ? -21.551 -17.582 -7.090 1.00 90.38 164 SER A C 1
ATOM 1293 O O . SER A 1 164 ? -21.005 -17.430 -5.996 1.00 90.38 164 SER A O 1
ATOM 1295 N N . VAL A 1 165 ? -20.869 -18.004 -8.160 1.00 91.75 165 VAL A N 1
ATOM 1296 C CA . VAL A 1 165 ? -19.416 -18.249 -8.133 1.00 91.75 165 VAL A CA 1
ATOM 1297 C C . VAL A 1 165 ? -18.603 -16.984 -7.850 1.00 91.75 165 VAL A C 1
ATOM 1299 O O . VAL A 1 165 ? -17.525 -17.061 -7.267 1.00 91.75 165 VAL A O 1
ATOM 1302 N N . HIS A 1 166 ? -19.125 -15.808 -8.214 1.00 91.44 166 HIS A N 1
ATOM 1303 C CA . HIS A 1 166 ? -18.480 -14.530 -7.923 1.00 91.44 166 HIS A CA 1
ATOM 1304 C C . HIS A 1 166 ? -18.619 -14.135 -6.450 1.00 91.44 166 HIS A C 1
ATOM 1306 O O . HIS A 1 166 ? -17.678 -13.561 -5.905 1.00 91.44 166 HIS A O 1
ATOM 1312 N N . ASP A 1 167 ? -19.719 -14.508 -5.790 1.00 88.50 167 ASP A N 1
ATOM 1313 C CA . ASP A 1 167 ? -19.862 -14.331 -4.339 1.00 88.50 167 ASP A CA 1
ATOM 1314 C C . ASP A 1 167 ? -18.867 -15.227 -3.597 1.00 88.50 167 ASP A C 1
ATOM 1316 O O . ASP A 1 167 ? -18.152 -14.766 -2.712 1.00 88.50 167 ASP A O 1
ATOM 1320 N N . ALA A 1 168 ? -18.727 -16.487 -4.019 1.00 92.38 168 ALA A N 1
ATOM 1321 C CA . ALA A 1 168 ? -17.735 -17.395 -3.445 1.00 92.38 168 ALA A CA 1
ATOM 1322 C C . ALA A 1 168 ? -16.288 -16.919 -3.696 1.00 92.38 168 ALA A C 1
ATOM 1324 O O . ALA A 1 168 ? -15.448 -16.997 -2.799 1.00 92.38 168 ALA A O 1
ATOM 1325 N N . LEU A 1 169 ? -15.987 -16.352 -4.874 1.00 94.06 169 LEU A N 1
ATOM 1326 C CA . LEU A 1 169 ? -14.700 -15.696 -5.135 1.00 94.06 169 LEU A CA 1
ATOM 1327 C C . LEU A 1 169 ? -14.478 -14.497 -4.202 1.00 94.06 169 LEU A C 1
ATOM 1329 O O . LEU A 1 169 ? -13.384 -14.339 -3.667 1.00 94.06 169 LEU A O 1
ATOM 1333 N N . ALA A 1 170 ? -15.498 -13.662 -3.993 1.00 89.62 170 ALA A N 1
ATOM 1334 C CA . ALA A 1 170 ? -15.434 -12.536 -3.068 1.00 89.62 170 ALA A CA 1
ATOM 1335 C C . ALA A 1 170 ? -15.141 -13.002 -1.632 1.00 89.62 170 ALA A C 1
ATOM 1337 O O . ALA A 1 170 ? -14.284 -12.408 -0.979 1.00 89.62 170 ALA A O 1
ATOM 1338 N N . VAL A 1 171 ? -15.769 -14.095 -1.179 1.00 89.31 171 VAL A N 1
ATOM 1339 C CA . VAL A 1 171 ? -15.474 -14.736 0.115 1.00 89.31 171 VAL A CA 1
ATOM 1340 C C . VAL A 1 171 ? -14.037 -15.253 0.156 1.00 89.31 171 VAL A C 1
ATOM 1342 O O . VAL A 1 171 ? -13.313 -14.958 1.098 1.00 89.31 171 VAL A O 1
ATOM 1345 N N . SER A 1 172 ? -13.570 -15.937 -0.888 1.00 93.88 172 SER A N 1
ATOM 1346 C CA . SER A 1 172 ? -12.192 -16.437 -0.966 1.00 93.88 172 SER A CA 1
ATOM 1347 C C . SER A 1 172 ? -11.152 -15.313 -0.866 1.00 93.88 172 SER A C 1
ATOM 1349 O O . SER A 1 172 ? -10.221 -15.393 -0.059 1.00 93.88 172 SER A O 1
ATOM 1351 N N . LEU A 1 173 ? -11.350 -14.217 -1.607 1.00 91.88 173 LEU A N 1
ATOM 1352 C CA . LEU A 1 173 ? -10.506 -13.022 -1.528 1.00 91.88 173 LEU A CA 1
ATOM 1353 C C . LEU A 1 173 ? -10.601 -12.356 -0.154 1.00 91.88 173 LEU A C 1
ATOM 1355 O O . LEU A 1 173 ? -9.584 -11.915 0.384 1.00 91.88 173 LEU A O 1
ATOM 1359 N N . HIS A 1 174 ? -11.803 -12.310 0.424 1.00 86.19 174 HIS A N 1
ATOM 1360 C CA . HIS A 1 174 ? -12.028 -11.768 1.753 1.00 86.19 174 HIS A CA 1
ATOM 1361 C C . HIS A 1 174 ? -11.342 -12.600 2.838 1.00 86.19 174 HIS A C 1
ATOM 1363 O O . HIS A 1 174 ? -10.751 -12.009 3.728 1.00 86.19 174 HIS A O 1
ATOM 1369 N N . ASP A 1 175 ? -11.366 -13.926 2.789 1.00 87.25 175 ASP A N 1
ATOM 1370 C CA . ASP A 1 175 ? -10.884 -14.774 3.886 1.00 87.25 175 ASP A CA 1
ATOM 1371 C C . ASP A 1 175 ? -9.417 -15.168 3.754 1.00 87.25 175 ASP A C 1
ATOM 1373 O O . ASP A 1 175 ? -8.730 -15.358 4.758 1.00 87.25 175 ASP A O 1
ATOM 1377 N N . THR A 1 176 ? -8.911 -15.253 2.524 1.00 88.38 176 THR A N 1
ATOM 1378 C CA . THR A 1 176 ? -7.551 -15.742 2.256 1.00 88.38 176 THR A CA 1
ATOM 1379 C C . THR A 1 176 ? -6.639 -14.698 1.616 1.00 88.38 176 THR A C 1
ATOM 1381 O O . THR A 1 176 ? -5.423 -14.899 1.560 1.00 88.38 176 THR A O 1
ATOM 1384 N N . GLY A 1 177 ? -7.197 -13.593 1.107 1.00 87.62 177 GLY A N 1
ATOM 1385 C CA . GLY A 1 177 ? -6.461 -12.585 0.338 1.00 87.62 177 GLY A CA 1
ATOM 1386 C C . GLY A 1 177 ? -6.022 -13.049 -1.058 1.00 87.62 177 GLY A C 1
ATOM 1387 O O . GLY A 1 177 ? -5.279 -12.332 -1.729 1.00 87.62 177 GLY A O 1
ATOM 1388 N N . ARG A 1 178 ? -6.442 -14.239 -1.505 1.00 91.25 178 ARG A N 1
ATOM 1389 C CA . ARG A 1 178 ? -6.056 -14.856 -2.784 1.00 91.25 178 ARG A CA 1
ATOM 1390 C C . ARG A 1 178 ? -7.230 -15.613 -3.406 1.00 91.25 178 ARG A C 1
ATOM 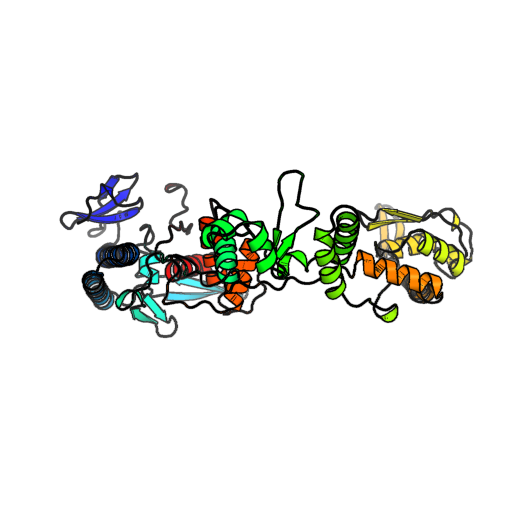1392 O O . ARG A 1 178 ? -8.278 -15.753 -2.790 1.00 91.25 178 ARG A O 1
ATOM 1399 N N . VAL A 1 179 ? -7.045 -16.090 -4.635 1.00 95.62 179 VAL A N 1
ATOM 1400 C CA . VAL A 1 179 ? -7.975 -17.040 -5.253 1.00 95.62 179 VAL A CA 1
ATOM 1401 C C . VAL A 1 179 ? -7.657 -18.428 -4.702 1.00 95.62 179 VAL A C 1
ATOM 1403 O O . VAL A 1 179 ? -6.605 -18.985 -5.008 1.00 95.62 179 VAL A O 1
ATOM 1406 N N . ASP A 1 180 ? -8.547 -18.965 -3.877 1.00 95.56 180 ASP A N 1
ATOM 1407 C CA . ASP A 1 180 ? -8.432 -20.293 -3.271 1.00 95.56 180 ASP A CA 1
ATOM 1408 C C . ASP A 1 180 ? -9.515 -21.210 -3.861 1.00 95.56 180 ASP A C 1
ATOM 1410 O O . ASP A 1 180 ? -10.672 -21.174 -3.445 1.00 95.56 180 ASP A O 1
ATOM 1414 N N . ILE A 1 181 ? -9.154 -21.963 -4.909 1.00 96.62 181 ILE A N 1
ATOM 1415 C CA . ILE A 1 181 ? -10.092 -22.817 -5.659 1.00 96.62 181 ILE A CA 1
ATOM 1416 C C . ILE A 1 181 ? -10.726 -23.905 -4.774 1.00 96.62 181 ILE A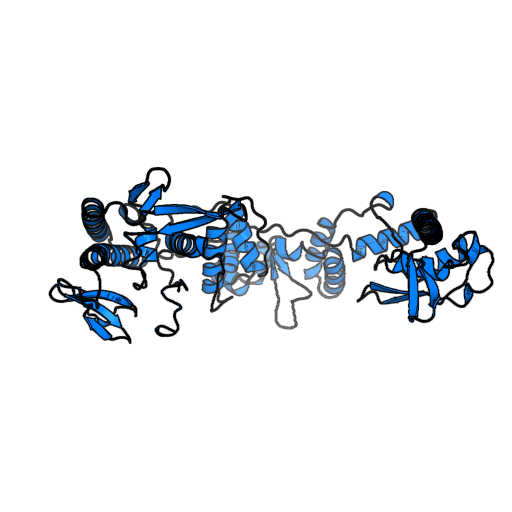 C 1
ATOM 1418 O O . ILE A 1 181 ? -11.950 -24.035 -4.844 1.00 96.62 181 ILE A O 1
ATOM 1422 N N . PRO A 1 182 ? -9.976 -24.627 -3.913 1.00 95.94 182 PRO A N 1
ATOM 1423 C CA . PRO A 1 182 ? -10.569 -25.584 -2.979 1.00 95.94 182 PRO A CA 1
ATOM 1424 C C . PRO A 1 182 ? -11.638 -24.963 -2.075 1.00 95.94 182 PRO A C 1
ATOM 1426 O O . PRO A 1 182 ? -12.731 -25.514 -1.958 1.00 95.94 182 PRO A O 1
ATOM 1429 N N . LEU A 1 183 ? -11.369 -23.783 -1.501 1.00 95.25 183 LEU A N 1
ATOM 1430 C CA . LEU A 1 183 ? -12.352 -23.075 -0.675 1.00 95.25 183 LEU A CA 1
ATOM 1431 C C . LEU A 1 183 ? -13.603 -22.698 -1.481 1.00 95.25 183 LEU A C 1
ATOM 1433 O O . LEU A 1 183 ? -14.721 -22.905 -1.022 1.00 95.25 183 LEU A O 1
ATOM 1437 N N . ILE A 1 184 ? -13.440 -22.164 -2.695 1.00 96.38 184 ILE A N 1
ATOM 1438 C CA . ILE A 1 184 ? -14.579 -21.792 -3.551 1.00 96.38 184 ILE A CA 1
ATOM 1439 C C . ILE A 1 184 ? -15.421 -23.031 -3.907 1.00 96.38 184 ILE A C 1
ATOM 1441 O O . ILE A 1 184 ? -16.650 -22.962 -3.911 1.00 96.38 184 ILE A O 1
ATOM 1445 N N . ALA A 1 185 ? -14.773 -24.165 -4.177 1.00 95.94 185 ALA A N 1
ATOM 1446 C CA . ALA A 1 185 ? -15.431 -25.436 -4.462 1.00 95.94 185 ALA A CA 1
ATOM 1447 C C . ALA A 1 185 ? -16.225 -25.965 -3.262 1.00 95.94 185 ALA A C 1
ATOM 1449 O O . ALA A 1 185 ? -17.378 -26.368 -3.430 1.00 95.94 185 ALA A O 1
ATOM 1450 N N . GLU A 1 186 ? -15.651 -25.892 -2.058 1.00 95.62 186 GLU A N 1
ATOM 1451 C CA . GLU A 1 186 ? -16.322 -26.249 -0.805 1.00 95.62 186 GLU A CA 1
ATOM 1452 C C . GLU A 1 186 ? -17.562 -25.378 -0.564 1.00 95.62 186 GLU A C 1
ATOM 1454 O O . GLU A 1 186 ? -18.655 -25.906 -0.359 1.00 95.62 186 GLU A O 1
ATOM 1459 N N . LEU A 1 187 ? -17.414 -24.055 -0.680 1.00 92.81 187 LEU A N 1
ATOM 1460 C CA . LEU A 1 187 ? -18.492 -23.081 -0.488 1.00 92.81 187 LEU A CA 1
ATOM 1461 C C . LEU A 1 187 ? -19.685 -23.297 -1.434 1.00 92.81 187 LEU A C 1
ATOM 1463 O O . LEU A 1 187 ? -20.824 -23.007 -1.073 1.00 92.81 187 LEU A O 1
ATOM 1467 N N . LEU A 1 188 ? -19.433 -23.800 -2.645 1.00 93.31 188 LEU A N 1
ATOM 1468 C CA . LEU A 1 188 ? -20.458 -24.053 -3.662 1.00 93.31 188 LEU A CA 1
ATOM 1469 C C . LEU A 1 188 ? -20.941 -25.510 -3.702 1.00 93.31 188 LEU A C 1
ATOM 1471 O O . LEU A 1 188 ? -21.900 -25.805 -4.420 1.00 93.31 188 LEU A O 1
ATOM 1475 N N . GLY A 1 189 ? -20.270 -26.427 -2.997 1.00 93.19 189 GLY A N 1
ATOM 1476 C CA . GLY A 1 189 ? -20.506 -27.868 -3.102 1.00 93.19 189 GLY A CA 1
ATOM 1477 C C . GLY A 1 189 ? -20.267 -28.424 -4.514 1.00 93.19 189 GLY A C 1
ATOM 1478 O O . GLY A 1 189 ? -21.026 -29.281 -4.969 1.00 93.19 189 GLY A O 1
ATOM 1479 N N . ARG A 1 190 ? -19.258 -27.912 -5.234 1.00 95.75 190 ARG A N 1
ATOM 1480 C CA . ARG A 1 190 ? -18.927 -28.286 -6.627 1.00 95.75 190 ARG A CA 1
ATOM 1481 C C . ARG A 1 190 ? -17.513 -28.850 -6.745 1.00 95.75 190 ARG A C 1
ATOM 1483 O O . ARG A 1 190 ? -16.736 -28.797 -5.799 1.00 95.75 190 ARG A O 1
ATOM 1490 N N . SER A 1 191 ? -17.172 -29.394 -7.914 1.00 96.56 191 SER A N 1
ATOM 1491 C CA . SER A 1 191 ? -15.792 -29.782 -8.210 1.00 96.56 191 SER A CA 1
ATOM 1492 C C . SER A 1 191 ? -14.926 -28.550 -8.510 1.00 96.56 191 SER A C 1
ATOM 1494 O O . SER A 1 191 ? -15.412 -27.557 -9.053 1.00 96.56 191 SER A O 1
ATOM 1496 N N . GLU A 1 192 ? -13.626 -28.620 -8.213 1.00 95.50 192 GLU A N 1
ATOM 1497 C CA . GLU A 1 192 ? -12.674 -27.546 -8.543 1.00 95.50 192 GLU A CA 1
ATOM 1498 C C . GLU A 1 192 ? -12.639 -27.238 -10.052 1.00 95.50 192 GLU A C 1
ATOM 1500 O O . GLU A 1 192 ? -12.482 -26.086 -10.453 1.00 95.50 192 GLU A O 1
ATOM 1505 N N . GLN A 1 193 ? -12.840 -28.254 -10.898 1.00 94.44 193 GLN A N 1
ATOM 1506 C CA . GLN A 1 193 ? -12.867 -28.094 -12.354 1.00 94.44 193 GLN A CA 1
ATOM 1507 C C . GLN A 1 193 ? -14.062 -27.251 -12.811 1.00 94.44 193 GLN A C 1
ATOM 1509 O O . GLN A 1 193 ? -13.878 -26.314 -13.590 1.00 94.44 193 GLN A O 1
ATOM 1514 N N . ASP A 1 194 ? -15.261 -27.533 -12.292 1.00 95.88 194 ASP A N 1
ATOM 1515 C CA . ASP A 1 194 ? -16.469 -26.765 -12.617 1.00 95.88 194 ASP A CA 1
ATOM 1516 C C . ASP A 1 194 ? -16.340 -25.315 -12.139 1.00 95.88 194 ASP A C 1
ATOM 1518 O O . ASP A 1 194 ? -16.685 -24.384 -12.862 1.00 95.88 194 ASP A O 1
ATOM 1522 N N . VAL A 1 195 ? -15.759 -25.111 -10.953 1.00 96.50 195 VAL A N 1
ATOM 1523 C CA . VAL A 1 195 ? -15.486 -23.777 -10.400 1.00 96.50 195 VAL A CA 1
ATOM 1524 C C . VAL A 1 195 ? -14.575 -22.964 -11.316 1.00 96.50 195 VAL A C 1
ATOM 1526 O O . VAL A 1 195 ? -14.864 -21.802 -11.594 1.00 96.50 195 VAL A O 1
ATOM 1529 N N . VAL A 1 196 ? -13.483 -23.551 -11.811 1.00 96.00 196 VAL A N 1
ATOM 1530 C CA . VAL A 1 196 ? -12.552 -22.858 -12.718 1.00 96.00 196 VAL A CA 1
ATOM 1531 C C . VAL A 1 196 ? -13.220 -22.509 -14.053 1.00 96.00 196 VAL A C 1
ATOM 1533 O O . VAL A 1 196 ? -12.942 -21.444 -14.618 1.00 96.00 196 VAL A O 1
ATOM 1536 N N . ILE A 1 197 ? -14.107 -23.376 -14.554 1.00 95.06 197 ILE A N 1
ATOM 1537 C CA . ILE A 1 197 ? -14.900 -23.123 -15.764 1.00 95.06 197 ILE A CA 1
ATOM 1538 C C . ILE A 1 197 ? -15.868 -21.958 -15.529 1.00 95.06 197 ILE A C 1
ATOM 1540 O O . ILE A 1 197 ? -15.850 -20.996 -16.299 1.00 95.06 197 ILE A O 1
ATOM 1544 N N . ASP A 1 198 ? -16.649 -22.008 -14.450 1.00 95.56 198 ASP A N 1
ATOM 1545 C CA . ASP A 1 198 ? -17.673 -21.011 -14.124 1.00 95.56 198 ASP A CA 1
ATOM 1546 C C . ASP A 1 198 ? -17.072 -19.636 -13.804 1.00 95.56 198 ASP A C 1
ATOM 1548 O O . ASP A 1 198 ? -17.610 -18.607 -14.214 1.00 95.56 198 ASP A O 1
ATOM 1552 N N . LEU A 1 199 ? -15.931 -19.596 -13.102 1.00 96.50 199 LEU A N 1
ATOM 1553 C CA . LEU A 1 199 ? -15.214 -18.347 -12.829 1.00 96.50 199 LEU A CA 1
ATOM 1554 C C . LEU A 1 199 ? -14.693 -17.695 -14.114 1.00 96.50 199 LEU A C 1
ATOM 1556 O O . LEU A 1 199 ? -14.534 -16.471 -14.153 1.00 96.50 199 LEU A O 1
ATOM 1560 N N . GLY A 1 200 ? -14.445 -18.486 -15.165 1.00 95.75 200 GLY A N 1
ATOM 1561 C CA . GLY A 1 200 ? -14.142 -17.992 -16.503 1.00 95.75 200 GLY A CA 1
ATOM 1562 C C . GLY A 1 200 ? -13.095 -16.879 -16.482 1.00 95.75 200 GLY A C 1
ATOM 1563 O O . GLY A 1 200 ? -12.064 -16.995 -15.822 1.00 95.75 200 GLY A O 1
ATOM 1564 N N . ALA A 1 201 ? -13.372 -15.771 -17.169 1.00 95.50 201 ALA A N 1
ATOM 1565 C CA . ALA A 1 201 ? -12.456 -14.638 -17.316 1.00 95.50 201 ALA A CA 1
ATOM 1566 C C . ALA A 1 201 ? -12.151 -13.854 -16.019 1.00 95.50 201 ALA A C 1
ATOM 1568 O O . ALA A 1 201 ? -11.346 -12.926 -16.075 1.00 95.50 201 ALA A O 1
ATOM 1569 N N . ALA A 1 202 ? -12.760 -14.189 -14.872 1.00 95.88 202 ALA A N 1
ATOM 1570 C CA . ALA A 1 202 ? -12.495 -13.516 -13.595 1.00 95.88 202 ALA A CA 1
ATOM 1571 C C . ALA A 1 202 ? -11.152 -13.915 -12.963 1.00 95.88 202 ALA A C 1
ATOM 1573 O O . ALA A 1 202 ? -10.614 -13.169 -12.140 1.00 95.88 202 ALA A O 1
ATOM 1574 N N . ILE A 1 203 ? -10.596 -15.063 -13.353 1.00 97.31 203 ILE A N 1
ATOM 1575 C CA . ILE A 1 203 ? -9.319 -15.583 -12.853 1.00 97.31 203 ILE A CA 1
ATOM 1576 C C . ILE A 1 203 ? -8.445 -16.071 -14.009 1.00 97.31 203 ILE A C 1
ATOM 1578 O O . ILE A 1 203 ? -8.942 -16.313 -15.100 1.00 97.31 203 ILE A O 1
ATOM 1582 N N . TYR A 1 204 ? -7.146 -16.241 -13.793 1.00 97.62 204 TYR A N 1
ATOM 1583 C CA . TYR A 1 204 ? -6.228 -16.867 -14.747 1.00 97.62 204 TYR A CA 1
ATOM 1584 C C . TYR A 1 204 ? -5.207 -17.715 -13.994 1.00 97.62 204 TYR A C 1
ATOM 1586 O O . TYR A 1 204 ? -4.739 -17.314 -12.928 1.00 97.62 204 TYR A O 1
ATOM 1594 N N . LEU A 1 205 ? -4.861 -18.875 -14.553 1.00 96.12 205 LEU A N 1
ATOM 1595 C CA . LEU A 1 205 ? -3.794 -19.723 -14.029 1.00 96.12 205 LEU A CA 1
ATOM 1596 C C . LEU A 1 205 ? -2.450 -19.034 -14.278 1.00 96.12 205 LEU A C 1
ATOM 1598 O O . LEU A 1 205 ? -2.149 -18.687 -15.415 1.00 96.12 205 LEU A O 1
ATOM 1602 N N . ASP A 1 206 ? -1.643 -18.813 -13.250 1.00 95.44 206 ASP A N 1
ATOM 1603 C CA . ASP A 1 206 ? -0.374 -18.098 -13.375 1.00 95.44 206 ASP A CA 1
ATOM 1604 C C . ASP A 1 206 ? 0.758 -19.082 -13.739 1.00 95.44 206 ASP A C 1
ATOM 1606 O O . ASP A 1 206 ? 1.116 -19.908 -12.896 1.00 95.44 206 ASP A O 1
ATOM 1610 N N . PRO A 1 207 ? 1.332 -19.036 -14.961 1.00 93.94 207 PRO A N 1
ATOM 1611 C CA . PRO A 1 207 ? 2.385 -19.966 -15.375 1.00 93.94 207 PRO A CA 1
ATOM 1612 C C . PRO A 1 207 ? 3.709 -19.764 -14.627 1.00 93.94 207 PRO A C 1
ATOM 1614 O O . PRO A 1 207 ? 4.515 -20.685 -14.586 1.00 93.94 207 PRO A O 1
ATOM 1617 N N . GLU A 1 208 ? 3.958 -18.587 -14.044 1.00 91.25 208 GLU A N 1
ATOM 1618 C CA . GLU A 1 208 ? 5.202 -18.312 -13.312 1.00 91.25 208 GLU A CA 1
ATOM 1619 C C . GLU A 1 208 ? 5.126 -18.796 -11.863 1.00 91.25 208 GLU A C 1
ATOM 1621 O O . GLU A 1 208 ? 6.136 -19.183 -11.276 1.00 91.25 208 GLU A O 1
ATOM 1626 N N . ARG A 1 209 ? 3.929 -18.748 -11.269 1.00 90.56 209 ARG A N 1
ATOM 1627 C CA . ARG A 1 209 ? 3.706 -19.145 -9.870 1.00 90.56 209 ARG A CA 1
ATOM 1628 C C . ARG A 1 209 ? 3.253 -20.587 -9.712 1.00 90.56 209 ARG A C 1
ATOM 1630 O O . ARG A 1 209 ? 3.423 -21.146 -8.631 1.00 90.56 209 ARG A O 1
ATOM 1637 N N . SER A 1 210 ? 2.659 -21.167 -10.750 1.00 90.06 210 SER A N 1
ATOM 1638 C CA . SER A 1 210 ? 2.234 -22.563 -10.723 1.00 90.06 210 SER A CA 1
ATOM 1639 C C . SER A 1 210 ? 3.453 -23.472 -10.839 1.00 90.06 210 SER A C 1
ATOM 1641 O O . SER A 1 210 ? 4.281 -23.316 -11.734 1.00 90.06 210 SER A O 1
ATOM 1643 N N . VAL A 1 211 ? 3.559 -24.433 -9.927 1.00 82.31 211 VAL A N 1
ATOM 1644 C CA . VAL A 1 211 ? 4.629 -25.438 -9.897 1.00 82.31 211 VAL A CA 1
ATOM 1645 C C . VAL A 1 211 ? 4.017 -26.832 -9.938 1.00 82.31 211 VAL A C 1
ATOM 1647 O O . VAL A 1 211 ? 2.823 -27.009 -9.695 1.00 82.31 211 VAL A O 1
ATOM 1650 N N . THR A 1 212 ? 4.823 -27.852 -10.231 1.00 72.44 212 THR A N 1
ATOM 1651 C CA . THR A 1 212 ? 4.358 -29.243 -10.233 1.00 72.44 212 THR A CA 1
ATOM 1652 C C . THR A 1 212 ? 3.737 -29.602 -8.878 1.00 72.44 212 THR A C 1
ATOM 1654 O O . THR A 1 212 ? 4.439 -29.659 -7.871 1.00 72.44 212 THR A O 1
ATOM 1657 N N . GLY A 1 213 ? 2.421 -29.842 -8.856 1.00 70.38 213 GLY A N 1
ATOM 1658 C CA . GLY A 1 213 ? 1.659 -30.165 -7.644 1.00 70.38 213 GLY A CA 1
ATOM 1659 C C . GLY A 1 213 ? 0.948 -28.986 -6.966 1.00 70.38 213 GLY A C 1
ATOM 1660 O O . GLY A 1 213 ? 0.338 -29.197 -5.921 1.00 70.38 213 GLY A O 1
ATOM 1661 N N . GLY A 1 214 ? 0.987 -27.775 -7.536 1.00 84.25 214 GLY A N 1
ATOM 1662 C CA . GLY A 1 214 ? 0.255 -26.618 -7.013 1.00 84.25 214 GLY A CA 1
ATOM 1663 C C . GLY A 1 214 ? -0.083 -25.594 -8.094 1.00 84.25 214 GLY A C 1
ATOM 1664 O O . GLY A 1 214 ? 0.800 -24.909 -8.613 1.00 84.25 214 GLY A O 1
ATOM 1665 N N . GLU A 1 215 ? -1.373 -25.474 -8.409 1.00 92.00 215 GLU A N 1
ATOM 1666 C CA . GLU A 1 215 ? -1.899 -24.457 -9.321 1.00 92.00 215 GLU A CA 1
ATOM 1667 C C . GLU A 1 215 ? -2.158 -23.152 -8.574 1.00 92.00 215 GLU A C 1
ATOM 1669 O O . GLU A 1 215 ? -2.815 -23.135 -7.532 1.00 92.00 215 GLU A O 1
ATOM 1674 N N . VAL A 1 216 ? -1.656 -22.044 -9.116 1.00 94.50 216 VAL A N 1
ATOM 1675 C CA . VAL A 1 216 ? -1.865 -20.717 -8.535 1.00 94.50 216 VAL A CA 1
ATOM 1676 C C . VAL A 1 216 ? -2.708 -19.895 -9.489 1.00 94.50 216 VAL A C 1
ATOM 1678 O O . VAL A 1 216 ? -2.264 -19.536 -10.578 1.00 94.50 216 VAL A O 1
ATOM 1681 N N . TYR A 1 217 ? -3.921 -19.560 -9.060 1.00 96.31 217 TYR A N 1
ATOM 1682 C CA . TYR A 1 217 ? -4.804 -18.669 -9.800 1.00 96.31 217 TYR A CA 1
ATOM 1683 C C . TYR A 1 217 ? -4.652 -17.230 -9.304 1.00 96.31 217 TYR A C 1
ATOM 1685 O O . TYR A 1 217 ? -4.534 -16.956 -8.108 1.00 96.31 217 TYR A O 1
ATOM 1693 N N . ALA A 1 218 ? -4.666 -16.292 -10.243 1.00 95.69 218 ALA A N 1
ATOM 1694 C CA . ALA A 1 218 ? -4.698 -14.862 -9.982 1.00 95.69 218 ALA A CA 1
ATOM 1695 C C . ALA A 1 218 ? -6.020 -14.278 -10.484 1.00 95.69 218 ALA A C 1
ATOM 1697 O O . ALA A 1 218 ? -6.571 -14.746 -11.479 1.00 95.69 218 ALA A O 1
ATOM 1698 N N . THR A 1 219 ? -6.523 -13.231 -9.829 1.00 96.38 219 THR A N 1
ATOM 1699 C CA . THR A 1 219 ? -7.670 -12.473 -10.342 1.00 96.38 219 THR A CA 1
ATOM 1700 C C . THR A 1 219 ? -7.314 -11.790 -11.663 1.00 96.38 219 THR A C 1
ATOM 1702 O O . THR A 1 219 ? -6.151 -11.462 -11.915 1.00 96.38 219 THR A O 1
ATOM 1705 N N . ALA A 1 220 ? -8.313 -11.539 -12.509 1.00 96.38 220 ALA A N 1
ATOM 1706 C CA . ALA A 1 220 ? -8.125 -10.909 -13.814 1.00 96.38 220 ALA A CA 1
ATOM 1707 C C . ALA A 1 220 ? -7.371 -9.576 -13.731 1.00 96.38 220 ALA A C 1
ATOM 1709 O O . ALA A 1 220 ? -6.427 -9.353 -14.486 1.00 96.38 220 ALA A O 1
ATOM 1710 N N . ASP A 1 221 ? -7.724 -8.716 -12.771 1.00 94.44 221 ASP A N 1
ATOM 1711 C CA . ASP A 1 221 ? -7.056 -7.430 -12.563 1.00 94.44 221 ASP A CA 1
ATOM 1712 C C . ASP A 1 221 ? -5.579 -7.591 -12.172 1.00 94.44 221 ASP A C 1
ATOM 1714 O O . ASP A 1 221 ? -4.751 -6.763 -12.549 1.00 94.44 221 ASP A O 1
ATOM 1718 N N . ALA A 1 222 ? -5.225 -8.649 -11.438 1.00 94.88 222 ALA A N 1
ATOM 1719 C CA . ALA A 1 222 ? -3.849 -8.933 -11.043 1.00 94.88 222 ALA A CA 1
ATOM 1720 C C . ALA A 1 222 ? -3.038 -9.559 -12.187 1.00 94.88 222 ALA A C 1
ATOM 1722 O O . ALA A 1 222 ? -1.880 -9.191 -12.410 1.00 94.88 222 ALA A O 1
ATOM 1723 N N . TYR A 1 223 ? -3.636 -10.496 -12.923 1.00 96.81 223 TYR A N 1
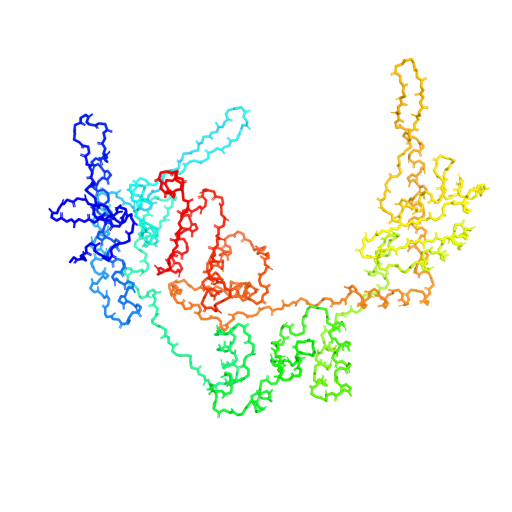ATOM 1724 C CA . TYR A 1 223 ? -2.953 -11.197 -14.003 1.00 96.81 223 TYR A CA 1
ATOM 1725 C C . TYR A 1 223 ? -2.725 -10.291 -15.217 1.00 96.81 223 TYR A C 1
ATOM 1727 O O . TYR A 1 223 ? -1.601 -10.212 -15.710 1.00 96.81 223 TYR A O 1
ATOM 1735 N N . LEU A 1 224 ? -3.744 -9.528 -15.622 1.00 97.19 224 LEU A N 1
ATOM 1736 C CA . LEU A 1 224 ? -3.743 -8.661 -16.808 1.00 97.19 224 LEU A CA 1
ATOM 1737 C C . LEU A 1 224 ? -3.156 -7.257 -16.555 1.00 97.19 224 LEU A C 1
ATOM 1739 O O . LEU A 1 224 ? -3.420 -6.317 -17.300 1.00 97.19 224 LEU A O 1
ATOM 1743 N N . SER A 1 225 ? -2.364 -7.096 -15.494 1.00 96.38 225 SER A N 1
ATOM 1744 C CA . SER A 1 225 ? -1.653 -5.855 -15.161 1.00 96.38 225 SER A CA 1
ATOM 1745 C C . SER A 1 225 ? -0.164 -6.098 -14.897 1.00 96.38 225 SER A C 1
ATOM 1747 O O . SER A 1 225 ? 0.298 -7.239 -14.848 1.00 96.38 225 SER A O 1
ATOM 1749 N N . GLY A 1 226 ? 0.620 -5.036 -14.719 1.00 94.56 226 GLY A N 1
ATOM 1750 C CA . GLY A 1 226 ? 2.076 -5.127 -14.587 1.00 94.56 226 GLY A CA 1
ATOM 1751 C C . GLY A 1 226 ? 2.754 -5.356 -15.945 1.00 94.56 226 GLY A C 1
ATOM 1752 O O . GLY A 1 226 ? 2.265 -4.798 -16.924 1.00 94.56 226 GLY A O 1
ATOM 1753 N N . PRO A 1 227 ? 3.865 -6.118 -16.017 1.00 95.19 227 PRO A N 1
ATOM 1754 C CA . PRO A 1 227 ? 4.650 -6.321 -17.240 1.00 95.19 227 PRO A CA 1
ATOM 1755 C C . PRO A 1 227 ? 3.955 -7.284 -18.226 1.00 95.19 227 PRO A C 1
ATOM 1757 O O . PRO A 1 227 ? 4.301 -8.464 -18.315 1.00 95.19 227 PRO A O 1
ATOM 1760 N N . VAL A 1 228 ? 2.928 -6.814 -18.938 1.00 96.25 228 VAL A N 1
ATOM 1761 C CA . VAL A 1 228 ? 2.020 -7.669 -19.728 1.00 96.25 228 VAL A CA 1
ATOM 1762 C C . VAL A 1 228 ? 2.640 -8.254 -20.999 1.00 96.25 228 VAL A C 1
ATOM 1764 O O . VAL A 1 228 ? 2.214 -9.327 -21.420 1.00 96.25 228 VAL A O 1
ATOM 1767 N N . ARG A 1 229 ? 3.660 -7.626 -21.597 1.00 95.06 229 ARG A N 1
ATOM 1768 C CA . ARG A 1 229 ? 4.428 -8.209 -22.718 1.00 95.06 229 ARG A CA 1
ATOM 1769 C C . ARG A 1 229 ? 5.277 -9.373 -22.235 1.00 95.06 229 ARG A C 1
ATOM 1771 O O . ARG A 1 229 ? 5.283 -10.433 -22.856 1.00 95.06 229 ARG A O 1
ATOM 1778 N N . THR A 1 230 ? 5.936 -9.208 -21.085 1.00 94.50 230 THR A N 1
ATOM 1779 C CA . THR A 1 230 ? 6.706 -10.287 -20.445 1.00 94.50 230 THR A CA 1
ATOM 1780 C C . THR A 1 230 ? 5.797 -11.454 -20.075 1.00 94.50 230 THR A C 1
ATOM 1782 O O . THR A 1 230 ? 6.092 -12.595 -20.426 1.00 94.50 230 THR A O 1
ATOM 1785 N N . LYS A 1 231 ? 4.649 -11.168 -19.449 1.00 96.12 231 LYS A N 1
ATOM 1786 C CA . LYS A 1 231 ? 3.643 -12.186 -19.128 1.00 96.12 231 LYS A CA 1
ATOM 1787 C C . LYS A 1 231 ? 3.105 -12.883 -20.377 1.00 96.12 231 LYS A C 1
ATOM 1789 O O . LYS A 1 231 ? 2.925 -14.094 -20.346 1.00 96.12 231 LYS A O 1
ATOM 1794 N N . LEU A 1 232 ? 2.877 -12.156 -21.477 1.00 96.81 232 LEU A N 1
ATOM 1795 C CA . LEU A 1 232 ? 2.404 -12.737 -22.739 1.00 96.81 232 LEU A CA 1
ATOM 1796 C C . LEU A 1 232 ? 3.422 -13.718 -23.325 1.00 96.81 232 LEU A C 1
ATOM 1798 O O . LEU A 1 232 ? 3.039 -14.807 -23.749 1.00 96.81 232 LEU A O 1
ATOM 1802 N N . ALA A 1 233 ? 4.710 -13.366 -23.318 1.00 95.12 233 ALA A N 1
ATOM 1803 C CA . ALA A 1 233 ? 5.769 -14.270 -23.763 1.00 95.12 233 ALA A CA 1
ATOM 1804 C C . ALA A 1 233 ? 5.765 -15.577 -22.949 1.00 95.12 233 ALA A C 1
ATOM 1806 O O . ALA A 1 233 ? 5.735 -16.662 -23.528 1.00 95.12 233 ALA A O 1
ATOM 1807 N N . ARG A 1 234 ? 5.677 -15.479 -21.616 1.00 95.38 234 ARG A N 1
ATOM 1808 C CA . ARG A 1 234 ? 5.606 -16.650 -20.725 1.00 95.38 234 ARG A CA 1
ATOM 1809 C C . ARG A 1 234 ? 4.327 -17.459 -20.904 1.00 95.38 234 ARG A C 1
ATOM 1811 O O . ARG A 1 234 ? 4.376 -18.684 -20.923 1.00 95.38 234 ARG A O 1
ATOM 1818 N N . ALA A 1 235 ? 3.189 -16.798 -21.100 1.00 96.81 235 ALA A N 1
ATOM 1819 C CA . ALA A 1 235 ? 1.924 -17.468 -21.379 1.00 96.81 235 ALA A CA 1
ATOM 1820 C C . ALA A 1 235 ? 1.968 -18.249 -22.701 1.00 96.81 235 ALA A C 1
ATOM 1822 O O . ALA A 1 235 ? 1.424 -19.346 -22.763 1.00 96.81 235 ALA A O 1
ATOM 1823 N N . ARG A 1 236 ? 2.636 -17.727 -23.740 1.00 97.31 236 ARG A N 1
ATOM 1824 C CA . ARG A 1 236 ? 2.819 -18.428 -25.024 1.00 97.31 236 ARG A CA 1
ATOM 1825 C C . ARG A 1 236 ? 3.711 -19.659 -24.889 1.00 97.31 236 ARG A C 1
ATOM 1827 O O . ARG A 1 236 ? 3.362 -20.709 -25.418 1.00 97.31 236 ARG A O 1
ATOM 1834 N N . GLU A 1 237 ? 4.821 -19.546 -24.161 1.00 96.06 237 GLU A N 1
ATOM 1835 C CA . GLU A 1 237 ? 5.688 -20.691 -23.849 1.00 96.06 237 GLU A CA 1
ATOM 1836 C C . GLU A 1 237 ? 4.920 -21.776 -23.080 1.00 96.06 237 GLU A C 1
ATOM 1838 O O . GLU A 1 237 ? 4.970 -22.949 -23.444 1.00 96.06 237 GLU A O 1
ATOM 1843 N N . ALA A 1 238 ? 4.149 -21.381 -22.063 1.00 94.62 238 ALA A N 1
ATOM 1844 C CA . ALA A 1 238 ? 3.329 -22.302 -21.285 1.00 94.62 238 ALA A CA 1
ATOM 1845 C C . ALA A 1 238 ? 2.207 -22.935 -22.127 1.00 94.62 238 ALA A C 1
ATOM 1847 O O . ALA A 1 238 ? 1.971 -24.135 -22.022 1.00 94.62 238 ALA A O 1
ATOM 1848 N N . ALA A 1 239 ? 1.563 -22.168 -23.014 1.00 96.06 239 ALA A N 1
ATOM 1849 C CA . ALA A 1 239 ? 0.499 -22.648 -23.900 1.00 96.06 239 ALA A CA 1
ATOM 1850 C C . ALA A 1 239 ? 0.977 -23.676 -24.936 1.00 96.06 239 ALA A C 1
ATOM 1852 O O . ALA A 1 239 ? 0.179 -24.495 -25.390 1.00 96.06 239 ALA A O 1
ATOM 1853 N N . ALA A 1 240 ? 2.266 -23.662 -25.292 1.00 96.12 240 ALA A N 1
ATOM 1854 C CA . ALA A 1 240 ? 2.859 -24.682 -26.155 1.00 96.12 240 ALA A CA 1
ATOM 1855 C C . ALA A 1 240 ? 2.952 -26.061 -25.473 1.00 96.12 240 ALA A C 1
ATOM 1857 O O . ALA A 1 240 ? 3.041 -27.076 -26.162 1.00 96.12 240 ALA A O 1
ATOM 1858 N N . ILE A 1 241 ? 2.934 -26.097 -24.136 1.00 94.06 241 ILE A N 1
ATOM 1859 C CA . ILE A 1 241 ? 3.041 -27.316 -23.323 1.00 94.06 241 ILE A CA 1
ATOM 1860 C C . ILE A 1 241 ? 1.669 -27.713 -22.759 1.00 94.06 241 ILE A C 1
ATOM 1862 O O . ILE A 1 241 ? 1.298 -28.884 -22.805 1.00 94.06 241 ILE A O 1
ATOM 1866 N N . ASP A 1 242 ? 0.904 -26.745 -22.250 1.00 93.56 242 ASP A N 1
ATOM 1867 C CA . ASP A 1 242 ? -0.416 -26.934 -21.651 1.00 93.56 242 ASP A CA 1
ATOM 1868 C C . ASP A 1 242 ? -1.443 -25.974 -22.272 1.00 93.56 242 ASP A C 1
ATOM 1870 O O . ASP A 1 242 ? -1.438 -24.760 -22.052 1.00 93.56 242 ASP A O 1
ATOM 1874 N N . THR A 1 243 ? -2.382 -26.549 -23.025 1.00 94.56 243 THR A N 1
ATOM 1875 C CA . THR A 1 243 ? -3.438 -25.817 -23.746 1.00 94.56 243 THR A CA 1
ATOM 1876 C C . THR A 1 243 ? -4.334 -24.954 -22.854 1.00 94.56 243 THR A C 1
ATOM 1878 O O . THR A 1 243 ? -4.956 -24.013 -23.353 1.00 94.56 243 THR A O 1
ATOM 1881 N N . ARG A 1 244 ? -4.373 -25.192 -21.535 1.00 93.62 244 ARG A N 1
ATOM 1882 C CA . ARG A 1 244 ? -5.133 -24.359 -20.589 1.00 93.62 244 ARG A CA 1
ATOM 1883 C C . ARG A 1 244 ? -4.643 -22.913 -20.551 1.00 93.62 244 ARG A C 1
ATOM 1885 O O . ARG A 1 244 ? -5.438 -22.023 -20.262 1.00 93.62 244 ARG A O 1
ATOM 1892 N N . TYR A 1 245 ? -3.385 -22.649 -20.909 1.00 96.31 245 TYR A N 1
ATOM 1893 C CA . TYR A 1 245 ? -2.849 -21.287 -21.001 1.00 96.31 245 TYR A CA 1
ATOM 1894 C C . TYR A 1 245 ? -3.241 -20.550 -22.292 1.00 96.31 245 TYR A C 1
ATOM 1896 O O . TYR A 1 245 ? -2.984 -19.352 -22.400 1.00 96.31 245 TYR A O 1
ATOM 1904 N N . ALA A 1 246 ? -3.915 -21.188 -23.259 1.00 96.44 246 ALA A N 1
ATOM 1905 C CA . ALA A 1 246 ? -4.340 -20.518 -24.495 1.00 96.44 246 ALA A CA 1
ATOM 1906 C C . ALA A 1 246 ? -5.242 -19.296 -24.220 1.00 96.44 246 ALA A C 1
ATOM 1908 O O . ALA A 1 246 ? -5.053 -18.230 -24.802 1.00 96.44 246 ALA A O 1
ATOM 1909 N N . ARG A 1 247 ? -6.159 -19.406 -23.250 1.00 96.56 247 ARG A N 1
ATOM 1910 C CA . ARG A 1 247 ? -6.995 -18.279 -22.790 1.00 96.56 247 ARG A CA 1
ATOM 1911 C C . ARG A 1 247 ? -6.183 -17.139 -22.173 1.00 96.56 247 ARG A C 1
ATOM 1913 O O . ARG A 1 247 ? -6.574 -15.982 -22.304 1.00 96.56 247 ARG A O 1
ATOM 1920 N N . ASN A 1 248 ? -5.060 -17.441 -21.520 1.00 97.75 248 ASN A N 1
ATOM 1921 C CA . ASN A 1 248 ? -4.178 -16.418 -20.964 1.00 97.75 248 ASN A CA 1
ATOM 1922 C C . ASN A 1 248 ? -3.526 -15.608 -22.081 1.00 97.75 248 ASN A C 1
ATOM 1924 O O . ASN A 1 248 ? -3.455 -14.388 -21.971 1.00 97.75 248 ASN A O 1
ATOM 1928 N N . VAL A 1 249 ? -3.084 -16.280 -23.150 1.00 98.06 249 VAL A N 1
ATOM 1929 C CA . VAL A 1 249 ? -2.502 -15.634 -24.334 1.00 98.06 249 VAL A CA 1
ATOM 1930 C C . VAL A 1 249 ? -3.508 -14.663 -24.944 1.00 98.06 249 VAL A C 1
ATOM 1932 O O . VAL A 1 249 ? -3.202 -13.479 -25.047 1.00 98.06 249 VAL A O 1
ATOM 1935 N N . SER A 1 250 ? -4.729 -15.121 -25.240 1.00 97.88 250 SER A N 1
ATOM 1936 C CA . SER A 1 250 ? -5.768 -14.262 -25.824 1.00 97.88 250 SER A CA 1
ATOM 1937 C C . SER A 1 250 ? -6.112 -13.061 -24.937 1.00 97.88 250 SER A C 1
ATOM 1939 O O . SER A 1 250 ? -6.263 -11.944 -25.430 1.00 97.88 250 SER A O 1
ATOM 1941 N N . ALA A 1 251 ? -6.208 -13.262 -23.620 1.00 97.81 251 ALA A N 1
ATOM 1942 C CA . ALA A 1 251 ? -6.505 -12.177 -22.689 1.00 97.81 251 ALA A CA 1
ATOM 1943 C C . ALA A 1 251 ? -5.351 -11.168 -22.576 1.00 97.81 251 ALA A C 1
ATOM 1945 O O . ALA A 1 251 ? -5.594 -9.964 -22.521 1.00 97.81 251 ALA A O 1
ATOM 1946 N N . LEU A 1 252 ? -4.101 -11.641 -22.567 1.00 97.88 252 LEU A N 1
ATOM 1947 C CA . LEU A 1 252 ? -2.921 -10.780 -22.518 1.00 97.88 252 LEU A CA 1
ATOM 1948 C C . LEU A 1 252 ? -2.720 -10.008 -23.825 1.00 97.88 252 LEU A C 1
ATOM 1950 O O . LEU A 1 252 ? -2.336 -8.845 -23.770 1.00 97.88 252 LEU A O 1
ATOM 1954 N N . GLU A 1 253 ? -3.008 -10.602 -24.984 1.00 97.31 253 GLU A N 1
ATOM 1955 C CA . GLU A 1 253 ? -2.993 -9.909 -26.281 1.00 97.31 253 GLU A CA 1
ATOM 1956 C C . GLU A 1 253 ? -3.974 -8.731 -26.314 1.00 97.31 253 GLU A C 1
ATOM 1958 O O . GLU A 1 253 ? -3.636 -7.664 -26.821 1.00 97.31 253 GLU A O 1
ATOM 1963 N N . ALA A 1 254 ? -5.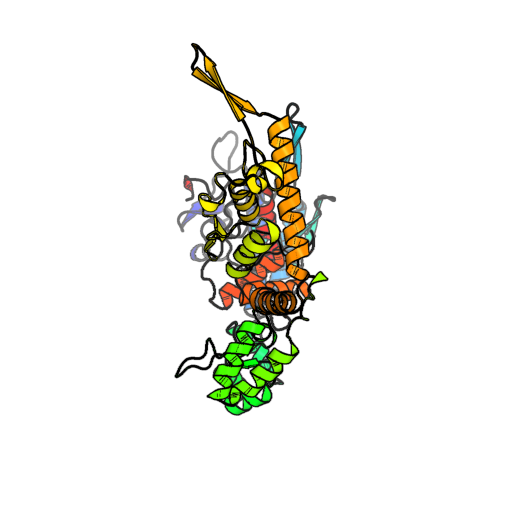151 -8.886 -25.703 1.00 96.75 254 ALA A N 1
ATOM 1964 C CA . ALA A 1 254 ? -6.176 -7.845 -25.659 1.00 96.75 254 ALA A CA 1
ATOM 1965 C C . ALA A 1 254 ? -5.831 -6.646 -24.752 1.00 96.75 254 ALA A C 1
ATOM 1967 O O . ALA A 1 254 ? -6.443 -5.588 -24.890 1.00 96.75 254 ALA A O 1
ATOM 1968 N N . VAL A 1 255 ? -4.882 -6.792 -23.819 1.00 96.38 255 VAL A N 1
ATOM 1969 C CA . VAL A 1 255 ? -4.501 -5.732 -22.861 1.00 96.38 255 VAL A CA 1
ATOM 1970 C C . VAL A 1 255 ? -3.127 -5.125 -23.137 1.00 96.38 255 VAL A C 1
ATOM 1972 O O . VAL A 1 255 ? -2.590 -4.418 -22.285 1.00 96.38 255 VAL A O 1
ATOM 1975 N N . GLN A 1 256 ? -2.530 -5.396 -24.300 1.00 95.75 256 GLN A N 1
ATOM 1976 C CA . GLN A 1 256 ? -1.232 -4.818 -24.641 1.00 95.75 256 GLN A CA 1
ATOM 1977 C C . GLN A 1 256 ? -1.317 -3.283 -24.715 1.00 95.75 256 GLN A C 1
ATOM 1979 O O . GLN A 1 256 ? -2.251 -2.756 -25.323 1.00 95.75 256 GLN A O 1
ATOM 1984 N N . PRO A 1 257 ? -0.356 -2.550 -24.118 1.00 94.31 257 PRO A N 1
ATOM 1985 C CA . PRO A 1 257 ? -0.232 -1.117 -24.333 1.00 94.31 257 PRO A CA 1
ATOM 1986 C C . PRO A 1 257 ? -0.053 -0.822 -25.820 1.00 94.31 257 PRO A C 1
ATOM 1988 O O . PRO A 1 257 ? 0.654 -1.559 -26.511 1.00 94.31 257 PRO A O 1
ATOM 1991 N N . GLU A 1 258 ? -0.655 0.267 -26.292 1.00 94.06 258 GLU A N 1
ATOM 1992 C CA . GLU A 1 258 ? -0.457 0.749 -27.658 1.00 94.06 258 GLU A CA 1
ATOM 1993 C C . GLU A 1 258 ? 1.031 1.019 -27.906 1.00 94.06 258 GLU A C 1
ATOM 1995 O O . GLU A 1 258 ? 1.682 1.659 -27.078 1.00 94.06 258 GLU A O 1
ATOM 2000 N N . ASP A 1 259 ? 1.569 0.509 -29.018 1.00 93.62 259 ASP A N 1
ATOM 2001 C CA . ASP A 1 259 ? 2.972 0.708 -29.377 1.00 93.62 259 ASP A CA 1
ATOM 2002 C C . ASP A 1 259 ? 3.263 2.210 -29.546 1.00 93.62 259 ASP A C 1
ATOM 2004 O O . ASP A 1 259 ? 2.609 2.919 -30.312 1.00 93.62 259 ASP A O 1
ATOM 2008 N N . LEU A 1 260 ? 4.284 2.694 -28.841 1.00 93.81 260 LEU A N 1
ATOM 2009 C CA . LEU A 1 260 ? 4.814 4.040 -29.013 1.00 93.81 260 LEU A CA 1
ATOM 2010 C C . LEU A 1 260 ? 5.486 4.151 -30.376 1.00 93.81 260 LEU A C 1
ATOM 2012 O O . LEU A 1 260 ? 6.237 3.258 -30.775 1.00 93.81 260 LEU A O 1
ATOM 2016 N N . ARG A 1 261 ? 5.264 5.270 -31.063 1.00 92.75 261 ARG A N 1
ATOM 2017 C CA . ARG A 1 261 ? 5.896 5.568 -32.355 1.00 92.75 261 ARG A CA 1
ATOM 2018 C C . ARG A 1 261 ? 7.280 6.190 -32.133 1.00 92.75 261 ARG A C 1
ATOM 2020 O O . ARG A 1 261 ? 7.523 6.717 -31.046 1.00 92.75 261 ARG A O 1
ATOM 2027 N N . PRO A 1 262 ? 8.163 6.245 -33.153 1.00 90.19 262 PRO A N 1
ATOM 2028 C CA . PRO A 1 262 ? 9.446 6.947 -33.040 1.00 90.19 262 PRO A CA 1
ATOM 2029 C C . PRO A 1 262 ? 9.322 8.364 -32.456 1.00 90.19 262 PRO A C 1
ATOM 2031 O O . PRO A 1 262 ? 10.105 8.754 -31.598 1.00 90.19 262 PRO A O 1
ATOM 2034 N N . SER A 1 263 ? 8.289 9.115 -32.858 1.00 90.44 263 SER A N 1
ATOM 2035 C CA . SER A 1 263 ? 8.028 10.479 -32.373 1.00 90.44 263 SER A CA 1
ATOM 2036 C C . SER A 1 263 ? 7.697 10.563 -30.883 1.00 90.44 263 SER A C 1
ATOM 2038 O O . SER A 1 263 ? 7.874 11.617 -30.276 1.00 90.44 263 SER A O 1
ATOM 2040 N N . ASP A 1 264 ? 7.196 9.472 -30.305 1.00 92.25 264 ASP A N 1
ATOM 2041 C CA . ASP A 1 264 ? 6.788 9.390 -28.904 1.00 92.25 264 ASP A CA 1
ATOM 2042 C C . ASP A 1 264 ? 7.952 8.898 -28.012 1.00 92.25 264 ASP A C 1
ATOM 2044 O O . ASP A 1 264 ? 7.850 8.910 -26.784 1.00 92.25 264 ASP A O 1
ATOM 2048 N N . ILE A 1 265 ? 9.085 8.501 -28.613 1.00 92.75 265 ILE A N 1
ATOM 2049 C CA . ILE A 1 265 ? 10.263 7.974 -27.919 1.00 92.75 265 ILE A CA 1
ATOM 2050 C C . ILE A 1 265 ? 11.398 8.997 -27.967 1.00 92.75 265 ILE A C 1
ATOM 2052 O O . ILE A 1 265 ? 11.938 9.352 -29.011 1.00 92.75 265 ILE A O 1
ATOM 2056 N N . THR A 1 266 ? 11.843 9.438 -26.792 1.00 91.19 266 THR A N 1
ATOM 2057 C CA . THR A 1 266 ? 13.037 10.283 -26.687 1.00 91.19 266 THR A CA 1
ATOM 2058 C C . THR A 1 266 ? 14.291 9.417 -26.533 1.00 91.19 266 THR A C 1
ATOM 2060 O O . THR A 1 266 ? 14.624 8.984 -25.428 1.00 91.19 266 THR A O 1
ATOM 2063 N N . ALA A 1 267 ? 15.021 9.201 -27.627 1.00 91.19 267 ALA A N 1
ATOM 2064 C CA . ALA A 1 267 ? 16.339 8.568 -27.608 1.00 91.19 267 ALA A CA 1
ATOM 2065 C C . ALA A 1 267 ? 17.431 9.591 -27.260 1.00 91.19 267 ALA A C 1
ATOM 2067 O O . ALA A 1 267 ? 17.708 10.515 -28.021 1.00 91.19 267 ALA A O 1
ATOM 2068 N N . ARG A 1 268 ? 18.056 9.433 -26.089 1.00 92.31 268 ARG A N 1
ATOM 2069 C CA . ARG A 1 268 ? 19.179 10.265 -25.630 1.00 92.31 268 ARG A CA 1
ATOM 2070 C C . ARG A 1 268 ? 20.408 9.390 -25.442 1.00 92.31 268 ARG A C 1
ATOM 2072 O O . ARG A 1 268 ? 20.279 8.299 -24.893 1.00 92.31 268 ARG A O 1
ATOM 2079 N N . LEU A 1 269 ? 21.588 9.892 -25.809 1.00 93.25 269 LEU A N 1
ATOM 2080 C CA . LEU A 1 269 ? 22.856 9.257 -25.432 1.00 93.25 269 LEU A CA 1
ATOM 2081 C C . LEU A 1 269 ? 22.870 8.982 -23.923 1.00 93.25 269 LEU A C 1
ATOM 2083 O O . LEU A 1 269 ? 22.491 9.848 -23.134 1.00 93.25 269 LEU A O 1
ATOM 2087 N N . GLY A 1 270 ? 23.255 7.766 -23.541 1.00 89.75 270 GLY A N 1
ATOM 2088 C CA . GLY A 1 270 ? 23.259 7.313 -22.151 1.00 89.75 270 GLY A CA 1
ATOM 2089 C C . GLY A 1 270 ? 21.964 6.648 -21.689 1.00 89.75 270 GLY A C 1
ATOM 2090 O O . GLY A 1 270 ? 21.905 6.138 -20.570 1.00 89.75 270 GLY A O 1
ATOM 2091 N N . ALA A 1 271 ? 20.914 6.630 -22.517 1.00 90.44 271 ALA A N 1
ATOM 2092 C CA . ALA A 1 271 ? 19.695 5.918 -22.167 1.00 90.44 271 ALA A CA 1
ATOM 2093 C C . ALA A 1 271 ? 19.980 4.405 -22.055 1.00 90.44 271 ALA A C 1
ATOM 2095 O O . ALA A 1 271 ? 20.480 3.819 -23.012 1.00 90.44 271 ALA A O 1
ATOM 2096 N N . PRO A 1 272 ? 19.629 3.748 -20.932 1.00 89.00 272 PRO A N 1
ATOM 2097 C CA . PRO A 1 272 ? 20.043 2.368 -20.632 1.00 89.00 272 PRO A CA 1
ATOM 2098 C C . PRO A 1 272 ? 19.437 1.307 -21.562 1.00 89.00 272 PRO A C 1
ATOM 2100 O O . PRO A 1 272 ? 19.791 0.137 -21.485 1.00 89.00 272 PRO A O 1
ATOM 2103 N N . TRP A 1 273 ? 18.500 1.696 -22.420 1.00 90.12 273 TRP A N 1
ATOM 2104 C CA . TRP A 1 273 ? 17.848 0.812 -23.380 1.00 90.12 273 TRP A CA 1
ATOM 2105 C C . TRP A 1 273 ? 18.511 0.820 -24.754 1.00 90.12 273 TRP A C 1
ATOM 2107 O O . TRP A 1 273 ? 18.208 -0.042 -25.574 1.00 90.12 273 TRP A O 1
ATOM 2117 N N . LEU A 1 274 ? 19.383 1.797 -25.017 1.00 92.31 274 LEU A N 1
ATOM 2118 C CA . LEU A 1 274 ? 20.080 1.891 -26.290 1.00 92.31 274 LEU A CA 1
ATOM 2119 C C . LEU A 1 274 ? 21.124 0.771 -26.395 1.00 92.31 274 LEU A C 1
ATOM 2121 O O . LEU A 1 274 ? 21.931 0.608 -25.474 1.00 92.31 274 LEU A O 1
ATOM 2125 N N . PRO A 1 275 ? 21.145 0.019 -27.507 1.00 93.50 275 PRO A N 1
ATOM 2126 C CA . PRO A 1 275 ? 22.206 -0.940 -27.777 1.00 93.50 275 PRO A CA 1
ATOM 2127 C C . PRO A 1 275 ? 23.560 -0.247 -27.950 1.00 93.50 275 PRO A C 1
ATOM 2129 O O . PRO A 1 275 ? 23.645 0.883 -28.440 1.00 93.50 275 PRO A O 1
ATOM 2132 N N . VAL A 1 276 ? 24.632 -0.936 -27.560 1.00 94.56 276 VAL A N 1
ATOM 2133 C CA . VAL A 1 276 ? 26.006 -0.425 -27.701 1.00 94.56 276 VAL A CA 1
ATOM 2134 C C . VAL A 1 276 ? 26.347 -0.228 -29.173 1.00 94.56 276 VAL A C 1
ATOM 2136 O O . VAL A 1 276 ? 26.983 0.757 -29.535 1.00 94.56 276 VAL A O 1
ATOM 2139 N N . GLU A 1 277 ? 25.867 -1.136 -30.015 1.00 95.06 277 GLU A N 1
ATOM 2140 C CA . GLU A 1 277 ? 26.105 -1.184 -31.451 1.00 95.06 277 GLU A CA 1
ATOM 2141 C C . GLU A 1 277 ? 25.618 0.096 -32.140 1.00 95.06 277 GLU A C 1
ATOM 2143 O O . GLU A 1 277 ? 26.334 0.658 -32.965 1.00 95.06 277 GLU A O 1
ATOM 2148 N N . ASP A 1 278 ? 24.449 0.605 -31.743 1.00 95.69 278 ASP A N 1
ATOM 2149 C CA . ASP A 1 278 ? 23.873 1.841 -32.277 1.00 95.69 278 ASP A CA 1
ATOM 2150 C C . ASP A 1 278 ? 24.703 3.073 -31.900 1.00 95.69 278 ASP A C 1
ATOM 2152 O O . ASP A 1 278 ? 24.927 3.962 -32.722 1.00 95.69 278 ASP A O 1
ATOM 2156 N N . VAL A 1 279 ? 25.207 3.126 -30.663 1.00 95.69 279 VAL A N 1
ATOM 2157 C CA . VAL A 1 279 ? 26.085 4.222 -30.238 1.00 95.69 279 VAL A CA 1
ATOM 2158 C C . VAL A 1 279 ? 27.433 4.126 -30.959 1.00 95.69 279 VAL A C 1
ATOM 2160 O O . VAL A 1 279 ? 27.942 5.138 -31.431 1.00 95.69 279 VAL A O 1
ATOM 2163 N N . THR A 1 280 ? 28.004 2.928 -31.103 1.00 96.44 280 THR A N 1
ATOM 2164 C CA . THR A 1 280 ? 29.259 2.721 -31.840 1.00 96.44 280 THR A CA 1
ATOM 2165 C C . THR A 1 280 ? 29.118 3.137 -33.304 1.00 96.44 280 THR A C 1
ATOM 2167 O O . THR A 1 280 ? 29.987 3.839 -33.822 1.00 96.44 280 THR A O 1
ATOM 2170 N N . GLN A 1 281 ? 28.008 2.774 -33.950 1.00 96.56 281 GLN A N 1
ATOM 2171 C CA . GLN A 1 281 ? 27.715 3.158 -35.328 1.00 96.56 281 GLN A CA 1
ATOM 2172 C C . GLN A 1 281 ? 27.566 4.680 -35.473 1.00 96.56 281 GLN A C 1
ATOM 2174 O O . GLN A 1 281 ? 28.156 5.261 -36.382 1.00 96.56 281 GLN A O 1
ATOM 2179 N N . PHE A 1 282 ? 26.870 5.347 -34.546 1.00 97.06 282 PHE A N 1
ATOM 2180 C CA . PHE A 1 282 ? 26.770 6.810 -34.532 1.00 97.06 282 PHE A CA 1
ATOM 2181 C C . PHE A 1 282 ? 28.145 7.487 -34.499 1.00 97.06 282 PHE A C 1
ATOM 2183 O O . PHE A 1 282 ? 28.395 8.436 -35.242 1.00 97.06 282 PHE A O 1
ATOM 2190 N N . VAL A 1 283 ? 29.053 7.008 -33.645 1.00 96.12 283 VAL A N 1
ATOM 2191 C CA . VAL A 1 283 ? 30.393 7.598 -33.519 1.00 96.12 283 VAL A CA 1
ATOM 2192 C C . VAL A 1 283 ? 31.207 7.393 -34.798 1.00 96.12 283 VAL A C 1
ATOM 2194 O O . VAL A 1 283 ? 31.897 8.315 -35.239 1.00 96.12 283 VAL A O 1
ATOM 2197 N N . ALA A 1 284 ? 31.090 6.228 -35.433 1.00 95.31 284 ALA A N 1
ATOM 2198 C CA . ALA A 1 284 ? 31.754 5.967 -36.702 1.00 95.31 284 ALA A CA 1
ATOM 2199 C C . ALA A 1 284 ? 31.212 6.870 -37.826 1.00 95.31 284 ALA A C 1
ATOM 2201 O O . ALA A 1 284 ? 31.996 7.521 -38.514 1.00 95.31 284 ALA A O 1
ATOM 2202 N N . GLU A 1 285 ? 29.889 6.961 -37.978 1.00 95.31 285 GLU A N 1
ATOM 2203 C CA . GLU A 1 285 ? 29.246 7.677 -39.089 1.00 95.31 285 GLU A CA 1
ATOM 2204 C C . GLU A 1 285 ? 29.269 9.202 -38.935 1.00 95.31 285 GLU A C 1
ATOM 2206 O O . GLU A 1 285 ? 29.476 9.918 -39.913 1.00 95.31 285 GLU A O 1
ATOM 2211 N N . VAL A 1 286 ? 29.049 9.716 -37.721 1.00 94.81 286 VAL A N 1
ATOM 2212 C CA . VAL A 1 286 ? 28.862 11.157 -37.480 1.00 94.81 286 VAL A CA 1
ATOM 2213 C C . VAL A 1 286 ? 30.141 11.820 -36.980 1.00 94.81 286 VAL A C 1
ATOM 2215 O O . VAL A 1 286 ? 30.477 12.925 -37.412 1.00 94.81 286 VAL A O 1
ATOM 2218 N N . LEU A 1 287 ? 30.873 11.157 -36.079 1.00 93.00 287 LEU A N 1
ATOM 2219 C CA . LEU A 1 287 ? 32.127 11.687 -35.532 1.00 93.00 287 LEU A CA 1
ATOM 2220 C C . LEU A 1 287 ? 33.352 11.253 -36.357 1.00 93.00 287 LEU A C 1
ATOM 2222 O O . LEU A 1 287 ? 34.423 11.830 -36.173 1.00 93.00 287 LEU A O 1
ATOM 2226 N N . GLY A 1 288 ? 33.222 10.273 -37.261 1.00 92.88 288 GLY A N 1
ATOM 2227 C CA . GLY A 1 288 ? 34.328 9.784 -38.094 1.00 92.88 288 GLY A CA 1
ATOM 2228 C C . GLY A 1 288 ? 35.373 8.981 -37.309 1.00 92.88 288 GLY A C 1
ATOM 2229 O O . GLY A 1 288 ? 36.562 8.957 -37.660 1.00 92.88 288 GLY A O 1
ATOM 2230 N N . VAL A 1 289 ? 34.974 8.369 -36.188 1.00 92.88 289 VAL A N 1
ATOM 2231 C CA . VAL A 1 289 ? 35.888 7.642 -35.299 1.00 92.88 289 VAL A CA 1
ATOM 2232 C C . VAL A 1 289 ? 35.381 6.240 -35.005 1.00 92.88 289 VAL A C 1
ATOM 2234 O O . VAL A 1 289 ? 34.337 6.055 -34.397 1.00 92.88 289 VAL A O 1
ATOM 2237 N N . GLU A 1 290 ? 36.174 5.237 -35.365 1.00 93.06 290 GLU A N 1
ATOM 2238 C CA . GLU A 1 290 ? 35.965 3.876 -34.883 1.00 93.06 290 GLU A CA 1
ATOM 2239 C C . GLU A 1 290 ? 36.514 3.756 -33.460 1.00 93.06 290 GLU A C 1
ATOM 2241 O O . GLU A 1 290 ? 37.702 3.979 -33.217 1.00 93.06 290 GLU A O 1
ATOM 2246 N N . THR A 1 291 ? 35.643 3.435 -32.505 1.00 93.62 291 THR A N 1
ATOM 2247 C CA . THR A 1 291 ? 36.019 3.247 -31.102 1.00 93.62 291 THR A CA 1
ATOM 2248 C C . THR A 1 291 ? 35.185 2.154 -30.438 1.00 93.62 291 THR A C 1
ATOM 2250 O O . THR A 1 291 ? 34.161 1.715 -30.965 1.00 93.62 291 THR A O 1
ATOM 2253 N N . ARG A 1 292 ? 35.619 1.718 -29.255 1.00 94.38 292 ARG A N 1
ATOM 2254 C CA . ARG A 1 292 ? 34.893 0.780 -28.401 1.00 94.38 292 ARG A CA 1
ATOM 2255 C C . ARG A 1 292 ? 34.063 1.541 -27.376 1.00 94.38 292 ARG A C 1
ATOM 2257 O O . ARG A 1 292 ? 34.557 2.447 -26.706 1.00 94.38 292 ARG A O 1
ATOM 2264 N N . ILE A 1 293 ? 32.808 1.131 -27.249 1.00 94.50 293 ILE A N 1
ATOM 2265 C CA . ILE A 1 293 ? 31.872 1.636 -26.248 1.00 94.50 293 ILE A CA 1
ATOM 2266 C C . ILE A 1 293 ? 31.509 0.471 -25.340 1.00 94.50 293 ILE A C 1
ATOM 2268 O O . ILE A 1 293 ? 31.254 -0.637 -25.808 1.00 94.50 293 ILE A O 1
ATOM 2272 N N . HIS A 1 294 ? 31.509 0.716 -24.038 1.00 92.44 294 HIS A N 1
ATOM 2273 C CA . HIS A 1 294 ? 31.108 -0.264 -23.043 1.00 92.44 294 HIS A CA 1
ATOM 2274 C C . HIS A 1 294 ? 29.857 0.228 -22.329 1.00 92.44 294 HIS A C 1
ATOM 2276 O O . HIS A 1 294 ? 29.767 1.401 -21.965 1.00 92.44 294 HIS A O 1
ATOM 2282 N N . HIS A 1 295 ? 28.909 -0.680 -22.108 1.00 91.12 295 HIS A N 1
ATOM 2283 C CA . HIS A 1 295 ? 27.687 -0.394 -21.375 1.00 91.12 295 HIS A CA 1
ATOM 2284 C C . HIS A 1 295 ? 27.350 -1.540 -20.426 1.00 91.12 295 HIS A C 1
ATOM 2286 O O . HIS A 1 295 ? 27.209 -2.691 -20.841 1.00 91.12 295 HIS A O 1
ATOM 2292 N N . THR A 1 296 ? 27.176 -1.205 -19.152 1.00 86.19 296 THR A N 1
ATOM 2293 C CA . THR A 1 296 ? 26.647 -2.113 -18.135 1.00 86.19 296 THR A CA 1
ATOM 2294 C C . THR A 1 296 ? 25.240 -1.662 -17.772 1.00 86.19 296 THR A C 1
ATOM 2296 O O . THR A 1 296 ? 25.054 -0.825 -16.882 1.00 86.19 296 THR A O 1
ATOM 2299 N N . ALA A 1 297 ? 24.247 -2.224 -18.464 1.00 77.19 297 ALA A N 1
ATOM 2300 C CA . ALA A 1 297 ? 22.845 -1.815 -18.371 1.00 77.19 297 ALA A CA 1
ATOM 2301 C C . ALA A 1 297 ? 22.281 -1.862 -16.940 1.00 77.19 297 ALA A C 1
ATOM 2303 O O . ALA A 1 297 ? 21.513 -0.982 -16.557 1.00 77.19 297 ALA A O 1
ATOM 2304 N N . GLN A 1 298 ? 22.703 -2.830 -16.115 1.00 75.19 298 GLN A N 1
ATOM 2305 C CA . GLN A 1 298 ? 22.208 -3.006 -14.741 1.00 75.19 298 GLN A CA 1
ATOM 2306 C C . GLN A 1 298 ? 22.514 -1.812 -13.826 1.00 75.19 298 GLN A C 1
ATOM 2308 O O . GLN A 1 298 ? 21.781 -1.571 -12.871 1.00 75.19 298 GLN A O 1
ATOM 2313 N N . VAL A 1 299 ? 23.595 -1.079 -14.103 1.00 79.31 299 VAL A N 1
ATOM 2314 C CA . VAL A 1 299 ? 24.016 0.102 -13.330 1.00 79.31 299 VAL A CA 1
ATOM 2315 C C . VAL A 1 299 ? 24.034 1.373 -14.183 1.00 79.31 299 VAL A C 1
ATOM 2317 O O . VAL A 1 299 ? 24.552 2.392 -13.736 1.00 79.31 299 VAL A O 1
ATOM 2320 N N . ALA A 1 300 ? 23.488 1.308 -15.405 1.00 76.38 300 ALA A N 1
ATOM 2321 C CA . ALA A 1 300 ? 23.502 2.382 -16.400 1.00 76.38 300 ALA A CA 1
ATOM 2322 C C . ALA A 1 300 ? 24.893 3.032 -16.572 1.00 76.38 300 ALA A C 1
ATOM 2324 O O . ALA A 1 300 ? 25.015 4.248 -16.716 1.00 76.38 300 ALA A O 1
ATOM 2325 N N . CYS A 1 301 ? 25.952 2.218 -16.510 1.00 87.31 301 CYS A N 1
ATOM 2326 C CA . CYS A 1 301 ? 27.328 2.698 -16.604 1.00 87.31 301 CYS A CA 1
ATOM 2327 C C . CYS A 1 301 ? 27.807 2.616 -18.049 1.00 87.31 301 CYS A C 1
ATOM 2329 O O . CYS A 1 301 ? 27.761 1.541 -18.648 1.00 87.31 301 CYS A O 1
ATOM 2331 N N . TRP A 1 302 ? 28.289 3.738 -18.571 1.00 92.38 302 TRP A N 1
ATOM 2332 C CA . TRP A 1 302 ? 28.833 3.865 -19.915 1.00 92.38 302 TRP A CA 1
ATOM 2333 C C . TRP A 1 302 ? 30.293 4.296 -19.845 1.00 92.38 302 TRP A C 1
ATOM 2335 O O . TRP A 1 302 ? 30.639 5.159 -19.039 1.00 92.38 302 TRP A O 1
ATOM 2345 N N . SER A 1 303 ? 31.135 3.741 -20.711 1.00 92.00 303 SER A N 1
ATOM 2346 C CA . SER A 1 303 ? 32.496 4.238 -20.913 1.00 92.00 303 SER A CA 1
ATOM 2347 C C . SER A 1 303 ? 32.909 4.161 -22.375 1.00 92.00 303 SER A C 1
ATOM 2349 O O . SER A 1 303 ? 32.377 3.370 -23.162 1.00 92.00 303 SER A O 1
ATOM 2351 N N . VAL A 1 304 ? 33.854 5.024 -22.736 1.00 94.75 304 VAL A N 1
ATOM 2352 C CA . VAL A 1 304 ? 34.337 5.184 -24.109 1.00 94.75 304 VAL A CA 1
ATOM 2353 C C . VAL A 1 304 ? 35.842 4.957 -24.131 1.00 94.75 304 VAL A C 1
ATOM 2355 O O . VAL A 1 304 ? 36.569 5.543 -23.328 1.00 94.75 304 VAL A O 1
ATOM 2358 N N . ASP A 1 305 ? 36.332 4.156 -25.077 1.00 94.38 305 ASP A N 1
ATOM 2359 C CA . ASP A 1 305 ? 37.759 4.154 -25.391 1.00 94.38 305 ASP A CA 1
ATOM 2360 C C . ASP A 1 305 ? 38.129 5.474 -26.091 1.00 94.38 305 ASP A C 1
ATOM 2362 O O . ASP A 1 305 ? 37.672 5.793 -27.192 1.00 94.38 305 ASP A O 1
ATOM 2366 N N . LYS A 1 306 ? 38.930 6.294 -25.412 1.00 94.25 306 LYS A N 1
ATOM 2367 C CA . LYS A 1 306 ? 39.276 7.650 -25.859 1.00 94.25 306 LYS A CA 1
ATOM 2368 C C . LYS A 1 306 ? 40.498 7.678 -26.770 1.00 94.25 306 LYS A C 1
ATOM 2370 O O . LYS A 1 306 ? 40.684 8.665 -27.481 1.00 94.25 306 LYS A O 1
ATOM 2375 N N . LEU A 1 307 ? 41.309 6.616 -26.779 1.00 92.19 307 LEU A N 1
ATOM 2376 C CA . LEU A 1 307 ? 42.553 6.558 -27.552 1.00 92.19 307 LEU A CA 1
ATOM 2377 C C . LEU A 1 307 ? 42.340 6.834 -29.053 1.00 92.19 307 LEU A C 1
ATOM 2379 O O . LEU A 1 307 ? 43.101 7.631 -29.603 1.00 92.19 307 LEU A O 1
ATOM 2383 N N . PRO A 1 308 ? 41.295 6.299 -29.721 1.00 92.75 308 PRO A N 1
ATOM 2384 C CA . PRO A 1 308 ? 41.072 6.534 -31.152 1.00 92.75 308 PRO A CA 1
ATOM 2385 C C . PRO A 1 308 ? 40.729 7.982 -31.542 1.00 92.75 308 PRO A C 1
ATOM 2387 O O . PRO A 1 308 ? 40.741 8.318 -32.728 1.00 92.75 308 PRO A O 1
ATOM 2390 N N . PHE A 1 309 ? 40.406 8.843 -30.571 1.00 91.56 309 PHE A N 1
ATOM 2391 C CA . PHE A 1 309 ? 40.122 10.263 -30.804 1.00 91.56 309 PHE A CA 1
ATOM 2392 C C . PHE A 1 309 ? 41.384 11.133 -30.772 1.00 91.56 309 PHE A C 1
ATOM 2394 O O . PHE A 1 309 ? 41.343 12.281 -31.217 1.00 91.56 309 PHE A O 1
ATOM 2401 N N . ALA A 1 310 ? 42.495 10.616 -30.241 1.00 86.31 310 ALA A N 1
ATOM 2402 C CA . ALA A 1 310 ? 43.736 11.366 -30.132 1.00 86.31 310 ALA A CA 1
ATOM 2403 C C . ALA A 1 310 ? 44.297 11.704 -31.524 1.00 86.31 310 ALA A C 1
ATOM 2405 O O . ALA A 1 310 ? 44.385 10.849 -32.402 1.00 86.31 310 ALA A O 1
ATOM 2406 N N . GLY A 1 311 ? 44.685 12.966 -31.727 1.00 78.25 311 GLY A N 1
ATOM 2407 C CA . GLY A 1 311 ? 45.302 13.429 -32.975 1.00 78.25 311 GLY A CA 1
ATOM 2408 C C . GLY A 1 311 ? 44.346 13.621 -34.161 1.00 78.25 311 GLY A C 1
ATOM 2409 O O . GLY A 1 311 ? 44.810 14.006 -35.232 1.00 78.25 311 GLY A O 1
ATOM 2410 N N . LYS A 1 312 ? 43.033 13.403 -33.995 1.00 86.06 312 LYS A N 1
ATOM 2411 C CA . LYS A 1 312 ? 42.029 13.690 -35.034 1.00 86.06 312 LYS A CA 1
ATOM 2412 C C . LYS A 1 312 ? 41.551 15.136 -34.948 1.00 86.06 312 LYS A C 1
ATOM 2414 O O . LYS A 1 312 ? 40.999 15.545 -33.927 1.00 86.06 312 LYS A O 1
ATOM 2419 N N . ALA A 1 313 ? 41.718 15.894 -36.029 1.00 84.81 313 ALA A N 1
ATOM 2420 C CA . ALA A 1 313 ? 41.353 17.309 -36.074 1.00 84.81 313 ALA A CA 1
ATOM 2421 C C . ALA A 1 313 ? 39.844 17.521 -35.871 1.00 84.81 313 ALA A C 1
ATOM 2423 O O . ALA A 1 313 ? 39.424 18.446 -35.178 1.00 84.81 313 ALA A O 1
ATOM 2424 N N . GLU A 1 314 ? 39.013 16.632 -36.409 1.00 83.69 314 GLU A N 1
ATOM 2425 C CA . GLU A 1 314 ? 37.557 16.663 -36.269 1.00 83.69 314 GLU A CA 1
ATOM 2426 C C . GLU A 1 314 ? 37.129 16.491 -34.802 1.00 83.69 314 GLU A C 1
ATOM 2428 O O . GLU A 1 314 ? 36.172 17.128 -34.352 1.00 83.69 314 GLU A O 1
ATOM 2433 N N . ALA A 1 315 ? 37.876 15.692 -34.030 1.00 85.56 315 ALA A N 1
ATOM 2434 C CA . ALA A 1 315 ? 37.605 15.431 -32.619 1.00 85.56 315 ALA A CA 1
ATOM 2435 C C . ALA A 1 315 ? 37.938 16.624 -31.707 1.00 85.56 315 ALA A C 1
ATOM 2437 O O . ALA A 1 315 ? 37.372 16.726 -30.620 1.00 85.56 315 ALA A O 1
ATOM 2438 N N . THR A 1 316 ? 38.827 17.527 -32.124 1.00 86.88 316 THR A N 1
ATOM 2439 C CA . THR A 1 316 ? 39.248 18.698 -31.333 1.00 86.88 316 THR A CA 1
ATOM 2440 C C . THR A 1 316 ? 38.704 20.028 -31.859 1.00 86.88 316 THR A C 1
ATOM 2442 O O . THR A 1 316 ? 38.870 21.044 -31.189 1.00 86.88 316 THR A O 1
ATOM 2445 N N . SER A 1 317 ? 38.030 20.041 -33.018 1.00 85.44 317 SER A N 1
ATOM 2446 C CA . SER A 1 317 ? 37.494 21.268 -33.636 1.00 85.44 317 SER A CA 1
ATOM 2447 C C . SER A 1 317 ? 36.002 21.205 -33.985 1.00 85.44 317 SER A C 1
ATOM 2449 O O . SER A 1 317 ? 35.245 22.127 -33.663 1.00 85.44 317 SER A O 1
ATOM 2451 N N . VAL A 1 318 ? 35.543 20.130 -34.634 1.00 89.94 318 VAL A N 1
ATOM 2452 C CA . VAL A 1 318 ? 34.151 19.996 -35.097 1.00 89.94 318 VAL A CA 1
ATOM 2453 C C . VAL A 1 318 ? 33.272 19.506 -33.957 1.00 89.94 318 VAL A C 1
ATOM 2455 O O . VAL A 1 318 ? 32.292 20.169 -33.614 1.00 89.94 318 VAL A O 1
ATOM 2458 N N . TRP A 1 319 ? 33.677 18.405 -33.326 1.00 93.06 319 TRP A N 1
ATOM 2459 C CA . TRP A 1 319 ? 32.910 17.706 -32.292 1.00 93.06 319 TRP A CA 1
ATOM 2460 C C . TRP A 1 319 ? 33.464 17.888 -30.877 1.00 93.06 319 TRP A C 1
ATOM 2462 O O . TRP A 1 319 ? 32.889 17.383 -29.921 1.00 93.06 319 TRP A O 1
ATOM 2472 N N . GLY A 1 320 ? 34.556 18.628 -30.721 1.00 93.06 320 GLY A N 1
ATOM 2473 C CA . GLY A 1 320 ? 35.142 18.934 -29.421 1.00 93.06 320 GLY A CA 1
ATOM 2474 C C . GLY A 1 320 ? 35.913 20.239 -29.436 1.00 93.06 320 GLY A C 1
ATOM 2475 O O . GLY A 1 320 ? 35.807 21.022 -30.382 1.00 93.06 320 GLY A O 1
ATOM 2476 N N . THR A 1 321 ? 36.659 20.469 -28.364 1.00 92.88 321 THR A N 1
ATOM 2477 C CA . THR A 1 321 ? 37.602 21.582 -28.231 1.00 92.88 321 THR A CA 1
ATOM 2478 C C . THR A 1 321 ? 39.003 21.033 -27.968 1.00 92.88 321 THR A C 1
ATOM 2480 O O . THR A 1 321 ? 39.165 19.857 -27.636 1.00 92.88 321 THR A O 1
ATOM 2483 N N . GLU A 1 322 ? 40.031 21.878 -28.067 1.00 89.56 322 GLU A N 1
ATOM 2484 C CA . GLU A 1 322 ? 41.403 21.483 -27.712 1.00 89.56 322 GLU A CA 1
ATOM 2485 C C . GLU A 1 322 ? 41.519 21.020 -26.254 1.00 89.56 322 GLU A C 1
ATOM 2487 O O . GLU A 1 322 ? 42.308 20.134 -25.937 1.00 89.56 322 GLU A O 1
ATOM 2492 N N . ARG A 1 323 ? 40.712 21.606 -25.361 1.00 91.12 323 ARG A N 1
ATOM 2493 C CA . ARG A 1 323 ? 40.746 21.340 -23.917 1.00 91.12 323 ARG A CA 1
ATOM 2494 C C . ARG A 1 323 ? 39.773 20.262 -23.453 1.00 91.12 323 ARG A C 1
ATOM 2496 O O . ARG A 1 323 ? 39.816 19.887 -22.282 1.00 91.12 323 ARG A O 1
ATOM 2503 N N . ARG A 1 324 ? 38.874 19.812 -24.332 1.00 93.38 324 ARG A N 1
ATOM 2504 C CA . ARG A 1 324 ? 37.974 18.684 -24.091 1.00 93.38 324 ARG A CA 1
ATOM 2505 C C . ARG A 1 324 ? 37.552 18.075 -25.420 1.00 93.38 324 ARG A C 1
ATOM 2507 O O . ARG A 1 324 ? 36.671 18.598 -26.110 1.00 93.38 324 ARG A O 1
ATOM 2514 N N . HIS A 1 325 ? 38.215 16.995 -25.804 1.00 94.56 325 HIS A N 1
ATOM 2515 C CA . HIS A 1 325 ? 38.036 16.417 -27.133 1.00 94.56 325 HIS A CA 1
ATOM 2516 C C . HIS A 1 325 ? 36.723 15.620 -27.230 1.00 94.56 325 HIS A C 1
ATOM 2518 O O . HIS A 1 325 ? 36.095 15.277 -26.226 1.00 94.56 325 HIS A O 1
ATOM 2524 N N . ALA A 1 326 ? 36.304 15.283 -28.450 1.00 94.19 326 ALA A N 1
ATOM 2525 C CA . ALA A 1 326 ? 35.008 14.655 -28.721 1.00 94.19 326 ALA A CA 1
ATOM 2526 C C . ALA A 1 326 ? 34.766 13.337 -27.959 1.00 94.19 326 ALA A C 1
ATOM 2528 O O . ALA A 1 326 ? 33.628 13.038 -27.623 1.00 94.19 326 ALA A O 1
ATOM 2529 N N . GLY A 1 327 ? 35.814 12.568 -27.643 1.00 94.56 327 GLY A N 1
ATOM 2530 C CA . GLY A 1 327 ? 35.700 11.332 -26.858 1.00 94.56 327 GLY A CA 1
ATOM 2531 C C . GLY A 1 327 ? 35.336 11.585 -25.390 1.00 94.56 327 GLY A C 1
ATOM 2532 O O . GLY A 1 327 ? 34.538 10.848 -24.817 1.00 94.56 327 GLY A O 1
ATOM 2533 N N . GLU A 1 328 ? 35.861 12.656 -24.788 1.00 95.25 328 GLU A N 1
ATOM 2534 C CA . GLU A 1 328 ? 35.475 13.089 -23.437 1.00 95.25 328 GLU A CA 1
ATOM 2535 C C . GLU A 1 328 ? 34.055 13.650 -23.422 1.00 95.25 328 GLU A C 1
ATOM 2537 O O . GLU A 1 328 ? 33.276 13.316 -22.535 1.00 95.25 328 GLU A O 1
ATOM 2542 N N . LEU A 1 329 ? 33.690 14.446 -24.432 1.00 96.19 329 LEU A N 1
ATOM 2543 C CA . LEU A 1 329 ? 32.329 14.975 -24.557 1.00 96.19 329 LEU A CA 1
ATOM 2544 C C . LEU A 1 329 ? 31.300 13.883 -24.871 1.00 96.19 329 LEU A C 1
ATOM 2546 O O . LEU A 1 329 ? 30.158 13.967 -24.427 1.00 96.19 329 LEU A O 1
ATOM 2550 N N . LEU A 1 330 ? 31.681 12.841 -25.610 1.00 96.50 330 LEU A N 1
ATOM 2551 C CA . LEU A 1 330 ? 30.832 11.675 -25.828 1.00 96.50 330 LEU A CA 1
ATOM 2552 C C . LEU A 1 330 ? 30.586 10.929 -24.513 1.00 96.50 330 LEU A C 1
ATOM 2554 O O . LEU A 1 330 ? 29.443 10.597 -24.208 1.00 96.50 330 LEU A O 1
ATOM 2558 N N . GLU A 1 331 ? 31.629 10.706 -23.711 1.00 95.31 331 GLU A N 1
ATOM 2559 C CA . GLU A 1 331 ? 31.469 10.114 -22.381 1.00 95.31 331 GLU A CA 1
ATOM 2560 C C . GLU A 1 331 ? 30.607 11.002 -21.468 1.00 95.31 331 GLU A C 1
ATOM 2562 O O . GLU A 1 331 ? 29.720 10.492 -20.781 1.00 95.31 331 GLU A O 1
ATOM 2567 N N . ASP A 1 332 ? 30.762 12.329 -21.525 1.00 95.62 332 ASP A N 1
ATOM 2568 C CA . ASP A 1 332 ? 29.877 13.267 -20.824 1.00 95.62 332 ASP A CA 1
ATOM 2569 C C . ASP A 1 332 ? 28.420 13.143 -21.291 1.00 95.62 332 ASP A C 1
ATOM 2571 O O . ASP A 1 332 ? 27.488 13.199 -20.486 1.00 95.62 332 ASP A O 1
ATOM 2575 N N . ALA A 1 333 ? 28.194 12.953 -22.594 1.00 95.50 333 ALA A N 1
ATOM 2576 C CA . ALA A 1 333 ? 26.859 12.752 -23.143 1.00 95.50 333 ALA A CA 1
ATOM 2577 C C . ALA A 1 333 ? 26.231 11.451 -22.632 1.00 95.50 333 ALA A C 1
ATOM 2579 O O . ALA A 1 333 ? 25.064 11.463 -22.247 1.00 95.50 333 ALA A O 1
ATOM 2580 N N . LEU A 1 334 ? 27.003 10.363 -22.592 1.00 94.31 334 LEU A N 1
ATOM 2581 C CA . LEU A 1 334 ? 26.553 9.052 -22.124 1.00 94.31 334 LEU A CA 1
ATOM 2582 C C . LEU A 1 334 ? 26.308 9.014 -20.608 1.00 94.31 334 LEU A C 1
ATOM 2584 O O . LEU A 1 334 ? 25.390 8.344 -20.146 1.00 94.31 334 LEU A O 1
ATOM 2588 N N . THR A 1 335 ? 27.082 9.769 -19.831 1.00 92.38 335 THR A N 1
ATOM 2589 C CA . THR A 1 335 ? 26.972 9.820 -18.361 1.00 92.38 335 THR A CA 1
ATOM 2590 C C . THR A 1 335 ? 26.107 10.974 -17.846 1.00 92.38 335 THR A C 1
ATOM 2592 O O . THR A 1 335 ? 25.928 11.124 -16.640 1.00 92.38 335 THR A O 1
ATOM 2595 N N . GLN A 1 336 ? 25.549 11.794 -18.746 1.00 92.00 336 GLN A N 1
ATOM 2596 C CA . GLN A 1 336 ? 24.827 13.034 -18.424 1.00 92.00 336 GLN A CA 1
ATOM 2597 C C . GLN A 1 336 ? 25.659 14.053 -17.622 1.00 92.00 336 GLN A C 1
ATOM 2599 O O . GLN A 1 336 ? 25.105 14.913 -16.933 1.00 92.00 336 GLN A O 1
ATOM 2604 N N . ALA A 1 337 ? 26.986 13.999 -17.737 1.00 93.38 337 ALA A N 1
ATOM 2605 C CA . ALA A 1 337 ? 27.869 14.979 -17.130 1.00 93.38 337 ALA A CA 1
ATOM 2606 C C . ALA A 1 337 ? 27.839 16.312 -17.898 1.00 93.38 337 ALA A C 1
ATOM 2608 O O . ALA A 1 337 ? 27.574 16.379 -19.102 1.00 93.38 337 ALA A O 1
ATOM 2609 N N . ILE A 1 338 ? 28.107 17.402 -17.175 1.00 94.38 338 ILE A N 1
ATOM 2610 C CA . ILE A 1 338 ? 28.282 18.737 -17.754 1.00 94.38 338 ILE A CA 1
ATOM 2611 C C . ILE A 1 338 ? 29.780 19.055 -17.715 1.00 94.38 338 ILE A C 1
ATOM 2613 O O . ILE A 1 338 ? 30.354 19.048 -16.619 1.00 94.38 338 ILE A O 1
ATOM 2617 N N . PRO A 1 339 ? 30.415 19.358 -18.862 1.00 95.31 339 PRO A N 1
ATOM 2618 C CA . PRO A 1 339 ? 31.837 19.642 -18.913 1.00 95.31 339 PRO A CA 1
ATOM 2619 C C . PRO A 1 339 ? 32.154 20.894 -18.093 1.00 95.31 339 PRO A C 1
ATOM 2621 O O . PRO A 1 339 ? 31.410 21.876 -18.110 1.00 95.31 339 PRO A O 1
ATOM 2624 N N . LYS A 1 340 ? 33.268 20.847 -17.359 1.00 94.81 340 LYS A N 1
ATOM 2625 C CA . LYS A 1 340 ? 33.833 21.974 -16.606 1.00 94.81 340 LYS A CA 1
ATOM 2626 C C . LYS A 1 340 ? 35.327 22.018 -16.876 1.00 94.81 340 LYS A C 1
ATOM 2628 O O . LYS A 1 340 ? 36.021 21.036 -16.608 1.00 94.81 340 LYS A O 1
ATOM 2633 N N . ILE A 1 341 ? 35.804 23.133 -17.416 1.00 95.00 341 ILE A N 1
ATOM 2634 C CA . ILE A 1 341 ? 37.209 23.330 -17.773 1.00 95.00 341 ILE A CA 1
ATOM 2635 C C . ILE A 1 341 ? 37.817 24.316 -16.786 1.00 95.00 341 ILE A C 1
ATOM 2637 O O . ILE A 1 341 ? 37.254 25.380 -16.544 1.00 95.00 341 ILE A O 1
ATOM 2641 N N . TYR A 1 342 ? 38.953 23.945 -16.202 1.00 93.94 342 TYR A N 1
ATOM 2642 C CA . TYR A 1 342 ? 39.645 24.749 -15.201 1.00 93.94 342 TYR A CA 1
ATOM 2643 C C . TYR A 1 342 ? 41.010 25.187 -15.720 1.00 93.94 342 TYR A C 1
ATOM 2645 O O . TYR A 1 342 ? 41.748 24.370 -16.272 1.00 93.94 342 TYR A O 1
ATOM 2653 N N . ASP A 1 343 ? 41.352 26.450 -15.496 1.00 92.00 343 ASP A N 1
ATOM 2654 C CA . ASP A 1 343 ? 42.716 26.950 -15.606 1.00 92.00 343 ASP A CA 1
ATOM 2655 C C . ASP A 1 343 ? 43.461 26.631 -14.323 1.00 92.00 343 ASP A C 1
ATOM 2657 O O . ASP A 1 343 ? 42.986 26.926 -13.226 1.00 92.00 343 ASP A O 1
ATOM 2661 N N . THR A 1 344 ? 44.606 25.972 -14.470 1.00 91.31 344 THR A N 1
ATOM 2662 C CA . THR A 1 344 ? 45.439 25.543 -13.351 1.00 91.31 344 THR A CA 1
ATOM 2663 C C . THR A 1 344 ? 46.786 26.234 -13.438 1.00 91.31 344 THR A C 1
ATOM 2665 O O . THR A 1 344 ? 47.484 26.099 -14.445 1.00 91.31 344 THR A O 1
ATOM 2668 N N . TRP A 1 345 ? 47.166 26.950 -12.388 1.00 90.94 345 TRP A N 1
ATOM 2669 C CA . TRP A 1 345 ? 48.502 27.524 -12.251 1.00 90.94 345 TRP A CA 1
ATOM 2670 C C . TRP A 1 345 ? 49.028 27.265 -10.846 1.00 90.94 345 TRP A C 1
ATOM 2672 O O . TRP A 1 345 ? 48.270 26.985 -9.918 1.00 90.94 345 TRP A O 1
ATOM 2682 N N . ARG A 1 346 ? 50.348 27.323 -10.698 1.00 90.88 346 ARG A N 1
ATOM 2683 C CA . ARG A 1 346 ? 51.021 27.066 -9.431 1.00 90.88 346 ARG A CA 1
ATOM 2684 C C . ARG A 1 346 ? 51.792 28.302 -9.009 1.00 90.88 346 ARG A C 1
ATOM 2686 O O . ARG A 1 346 ? 52.563 28.831 -9.807 1.00 90.88 346 ARG A O 1
ATOM 2693 N N . ASP A 1 347 ? 51.592 28.728 -7.771 1.00 88.06 347 ASP A N 1
ATOM 2694 C CA . ASP A 1 347 ? 52.359 29.796 -7.137 1.00 88.06 347 ASP A CA 1
ATOM 2695 C C . ASP A 1 347 ? 53.056 29.287 -5.858 1.00 88.06 347 ASP A C 1
ATOM 2697 O O . ASP A 1 347 ? 53.109 28.079 -5.597 1.00 88.06 347 ASP A O 1
ATOM 2701 N N . GLU A 1 348 ? 53.638 30.201 -5.078 1.00 84.06 348 GLU A N 1
ATOM 2702 C CA . GLU A 1 348 ? 54.336 29.897 -3.820 1.00 84.06 348 GLU A CA 1
ATOM 2703 C C . GLU A 1 348 ? 53.409 29.313 -2.731 1.00 84.06 348 GLU A C 1
ATOM 2705 O O . GLU A 1 348 ? 53.896 28.680 -1.794 1.00 84.06 348 GLU A O 1
ATOM 2710 N N . ASN A 1 349 ? 52.086 29.466 -2.873 1.00 77.94 349 ASN A N 1
ATOM 2711 C CA . ASN A 1 349 ? 51.067 29.021 -1.920 1.00 77.94 349 ASN A CA 1
ATOM 2712 C C . ASN A 1 349 ? 50.366 27.714 -2.333 1.00 77.94 349 ASN A C 1
ATOM 2714 O O . ASN A 1 349 ? 49.692 27.105 -1.499 1.00 77.94 349 ASN A O 1
ATOM 2718 N N . GLY A 1 350 ? 50.531 27.243 -3.574 1.00 85.69 350 GLY A N 1
ATOM 2719 C CA . GLY A 1 350 ? 50.028 25.938 -4.015 1.00 85.69 350 GLY A CA 1
ATOM 2720 C C . GLY A 1 350 ? 49.512 25.903 -5.454 1.00 85.69 350 GLY A C 1
ATOM 2721 O O . GLY A 1 350 ? 49.839 26.750 -6.281 1.00 85.69 350 GLY A O 1
ATOM 2722 N N . GLU A 1 351 ? 48.735 24.864 -5.777 1.00 89.88 351 GLU A N 1
ATOM 2723 C CA . GLU A 1 351 ? 48.018 24.748 -7.053 1.00 89.88 351 GLU A CA 1
ATOM 2724 C C . GLU A 1 351 ? 46.664 25.460 -6.950 1.00 89.88 351 GLU A C 1
ATOM 2726 O O . GLU A 1 351 ? 45.812 25.097 -6.137 1.00 89.88 351 GLU A O 1
ATOM 2731 N N . HIS A 1 352 ? 46.461 26.462 -7.797 1.00 88.25 352 HIS A N 1
ATOM 2732 C CA . HIS A 1 352 ? 45.214 27.200 -7.923 1.00 88.25 352 HIS A CA 1
ATOM 2733 C C . HIS A 1 352 ? 44.428 26.681 -9.128 1.00 88.25 352 HIS A C 1
ATOM 2735 O O . HIS A 1 352 ? 45.004 26.382 -10.175 1.00 88.25 352 HIS A O 1
ATOM 2741 N N . ARG A 1 353 ? 43.102 26.565 -8.978 1.00 92.56 353 ARG A N 1
ATOM 2742 C CA . ARG A 1 353 ? 42.186 26.159 -10.052 1.00 92.56 353 ARG A CA 1
ATOM 2743 C C . ARG A 1 353 ? 41.040 27.156 -10.165 1.00 92.56 353 ARG A C 1
ATOM 2745 O O . ARG A 1 353 ? 40.252 27.288 -9.231 1.00 92.56 353 ARG A O 1
ATOM 2752 N N . GLU A 1 354 ? 40.910 27.797 -11.318 1.00 93.56 354 GLU A N 1
ATOM 2753 C CA . GLU A 1 354 ? 39.806 28.709 -11.632 1.00 93.56 354 GLU A CA 1
ATOM 2754 C C . GLU A 1 354 ? 38.970 28.154 -12.785 1.00 93.56 354 GLU A C 1
ATOM 2756 O O . GLU A 1 354 ? 39.503 27.550 -13.712 1.00 93.56 354 GLU A O 1
ATOM 2761 N N . LEU A 1 355 ? 37.644 28.301 -12.723 1.00 94.50 355 LEU A N 1
ATOM 2762 C CA . LEU A 1 355 ? 36.769 27.836 -13.797 1.00 94.50 355 LEU A CA 1
ATOM 2763 C C . LEU A 1 355 ? 36.931 28.742 -15.022 1.00 94.50 355 LEU A C 1
ATOM 2765 O O . LEU A 1 355 ? 36.554 29.912 -14.987 1.00 94.50 355 LEU A O 1
ATOM 2769 N N . ASN A 1 356 ? 37.389 28.175 -16.134 1.00 95.00 356 ASN A N 1
ATOM 2770 C CA . ASN A 1 356 ? 37.438 28.884 -17.401 1.00 95.00 356 ASN A CA 1
ATOM 2771 C C . ASN A 1 356 ? 36.042 28.885 -18.034 1.00 95.00 356 ASN A C 1
ATOM 2773 O O . ASN A 1 356 ? 35.606 27.896 -18.634 1.00 95.00 356 ASN A O 1
ATOM 2777 N N . THR A 1 357 ? 35.320 29.992 -17.872 1.00 94.81 357 THR A N 1
ATOM 2778 C CA . THR A 1 357 ? 33.938 30.143 -18.349 1.00 94.81 357 THR A CA 1
ATOM 2779 C C . THR A 1 357 ? 33.840 30.038 -19.867 1.00 94.81 357 THR A C 1
ATOM 2781 O O . THR A 1 357 ? 32.972 29.328 -20.365 1.00 94.81 357 THR A O 1
ATOM 2784 N N . LYS A 1 358 ? 34.760 30.670 -20.604 1.00 95.44 358 LYS A N 1
ATOM 2785 C CA . LYS A 1 358 ? 34.773 30.669 -22.072 1.00 95.44 358 LYS A CA 1
ATOM 2786 C C . LYS A 1 358 ? 34.959 29.260 -22.639 1.00 95.44 358 LYS A C 1
ATOM 2788 O O . LYS A 1 358 ? 34.161 28.820 -23.460 1.00 95.44 358 LYS A O 1
ATOM 2793 N N . GLU A 1 359 ? 35.979 28.546 -22.172 1.00 94.25 359 GLU A N 1
ATOM 2794 C CA . GLU A 1 359 ? 36.275 27.183 -22.626 1.00 94.25 359 GLU A CA 1
ATOM 2795 C C . GLU A 1 359 ? 35.176 26.204 -22.197 1.00 94.25 359 GLU A C 1
ATOM 2797 O O . GLU A 1 359 ? 34.787 25.317 -22.957 1.00 94.25 359 GLU A O 1
ATOM 2802 N N . THR A 1 360 ? 34.619 26.396 -20.998 1.00 95.19 360 THR A N 1
ATOM 2803 C CA . THR A 1 360 ? 33.492 25.597 -20.507 1.00 95.19 360 THR A CA 1
ATOM 2804 C C . THR A 1 360 ? 32.244 25.777 -21.376 1.00 95.19 360 THR A C 1
ATOM 2806 O O . THR A 1 360 ? 31.605 24.783 -21.715 1.00 95.19 360 THR A O 1
ATOM 2809 N N . GLU A 1 361 ? 31.888 27.006 -21.763 1.00 96.19 361 GLU A N 1
ATOM 2810 C CA . GLU A 1 361 ? 30.749 27.247 -22.660 1.00 96.19 361 GLU A CA 1
ATOM 2811 C C . GLU A 1 361 ? 30.987 26.671 -24.062 1.00 96.19 361 GLU A C 1
ATOM 2813 O O . GLU A 1 361 ? 30.103 26.000 -24.594 1.00 96.19 361 GLU A O 1
ATOM 2818 N N . ALA A 1 362 ? 32.197 26.806 -24.617 1.00 95.31 362 ALA A N 1
ATOM 2819 C CA . ALA A 1 362 ? 32.542 26.183 -25.898 1.00 95.31 362 ALA A CA 1
ATOM 2820 C C . ALA A 1 362 ? 32.387 24.649 -25.853 1.00 95.31 362 ALA A C 1
ATOM 2822 O O . ALA A 1 362 ? 31.799 24.044 -26.750 1.00 95.31 362 ALA A O 1
ATOM 2823 N N . ALA A 1 363 ? 32.843 24.003 -24.775 1.00 96.19 363 ALA A N 1
ATOM 2824 C CA . ALA A 1 363 ? 32.665 22.564 -24.580 1.00 96.19 363 ALA A CA 1
ATOM 2825 C C . ALA A 1 363 ? 31.186 22.161 -24.420 1.00 96.19 363 ALA A C 1
ATOM 2827 O O . ALA A 1 363 ? 30.770 21.125 -24.944 1.00 96.19 363 ALA A O 1
ATOM 2828 N N . LYS A 1 364 ? 30.368 22.974 -23.734 1.00 97.06 364 LYS A N 1
ATOM 2829 C CA . LYS A 1 364 ? 28.915 22.745 -23.620 1.00 97.06 364 LYS A CA 1
ATOM 2830 C C . LYS A 1 364 ? 28.211 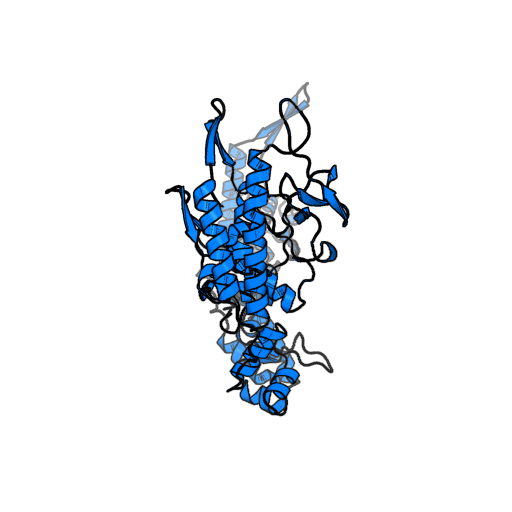22.844 -24.970 1.00 97.06 364 LYS A C 1
ATOM 2832 O O . LYS A 1 364 ? 27.330 22.031 -25.240 1.00 97.06 364 LYS A O 1
ATOM 2837 N N . GLU A 1 365 ? 28.601 23.796 -25.812 1.00 97.38 365 GLU A N 1
ATOM 2838 C CA . GLU A 1 365 ? 28.054 23.945 -27.162 1.00 97.38 365 GLU A CA 1
ATOM 2839 C C . GLU A 1 365 ? 28.351 22.705 -28.016 1.00 97.38 365 GLU A C 1
ATOM 2841 O O . GLU A 1 365 ? 27.443 22.131 -28.621 1.00 97.38 365 GLU A O 1
ATOM 2846 N N . LYS A 1 366 ? 29.596 22.209 -27.984 1.00 96.56 366 LYS A N 1
ATOM 2847 C CA . LYS A 1 366 ? 29.981 20.966 -28.674 1.00 96.56 366 LYS A CA 1
ATOM 2848 C C . LYS A 1 366 ? 29.243 19.739 -28.139 1.00 96.56 366 LYS A C 1
ATOM 2850 O O . LYS A 1 366 ? 28.748 18.932 -28.924 1.00 96.56 366 LYS A O 1
ATOM 2855 N N . LEU A 1 367 ? 29.083 19.628 -26.820 1.00 97.06 367 LEU A N 1
ATOM 2856 C CA . LEU A 1 367 ? 28.272 18.576 -26.206 1.00 97.06 367 LEU A CA 1
ATOM 2857 C C . LEU A 1 367 ? 26.810 18.630 -26.680 1.00 97.06 367 LEU A C 1
ATOM 2859 O O . LEU A 1 367 ? 26.219 17.594 -26.994 1.00 97.06 367 LEU A O 1
ATOM 2863 N N . ALA A 1 368 ? 26.216 19.824 -26.741 1.00 96.75 368 ALA A N 1
ATOM 2864 C CA . ALA A 1 368 ? 24.853 20.011 -27.231 1.00 96.75 368 ALA A CA 1
ATOM 2865 C C . ALA A 1 368 ? 24.727 19.626 -28.714 1.00 96.75 368 ALA A C 1
ATOM 2867 O O . ALA A 1 368 ? 23.749 18.975 -29.093 1.00 96.75 368 ALA A O 1
ATOM 2868 N N . ALA A 1 369 ? 25.733 19.951 -29.531 1.00 96.62 369 ALA A N 1
ATOM 2869 C CA . ALA A 1 369 ? 25.794 19.550 -30.932 1.00 96.62 369 ALA A CA 1
ATOM 2870 C C . ALA A 1 369 ? 25.837 18.020 -31.088 1.00 96.62 369 ALA A C 1
ATOM 2872 O O . ALA A 1 369 ? 25.034 17.477 -31.845 1.00 96.62 369 ALA A O 1
ATOM 2873 N N . ILE A 1 370 ? 26.678 17.311 -30.320 1.00 96.81 370 ILE A N 1
ATOM 2874 C CA . ILE A 1 370 ? 26.725 15.835 -30.318 1.00 96.81 370 ILE A CA 1
ATOM 2875 C C . ILE A 1 370 ? 25.354 15.249 -29.946 1.00 96.81 370 ILE A C 1
ATOM 2877 O O . ILE A 1 370 ? 24.830 14.388 -30.653 1.00 96.81 370 ILE A O 1
ATOM 2881 N N . LYS A 1 371 ? 24.735 15.735 -28.859 1.00 96.62 371 LYS A N 1
ATOM 2882 C CA . LYS A 1 371 ? 23.417 15.256 -28.399 1.00 96.62 371 LYS A CA 1
ATOM 2883 C C . LYS A 1 371 ? 22.324 15.476 -29.451 1.00 96.62 371 LYS A C 1
ATOM 2885 O O . LYS A 1 371 ? 21.478 14.602 -29.655 1.00 96.62 371 LYS A O 1
ATOM 2890 N N . THR A 1 372 ? 22.347 16.622 -30.127 1.00 95.62 372 THR A N 1
ATOM 2891 C CA . THR A 1 372 ? 21.380 16.972 -31.180 1.00 95.62 372 THR A CA 1
ATOM 2892 C C . THR A 1 372 ? 21.581 16.120 -32.431 1.00 95.62 372 THR A C 1
ATOM 2894 O O . THR A 1 372 ? 20.609 15.599 -32.984 1.00 95.62 372 THR A O 1
ATOM 2897 N N . ALA A 1 373 ? 22.838 15.923 -32.840 1.00 96.25 373 ALA A N 1
ATOM 2898 C CA . ALA A 1 373 ? 23.188 15.070 -33.967 1.00 96.25 373 ALA A CA 1
ATOM 2899 C C . ALA A 1 373 ? 22.721 13.630 -33.730 1.00 96.25 373 ALA A C 1
ATOM 2901 O O . ALA A 1 373 ? 22.049 13.073 -34.590 1.00 96.25 373 ALA A O 1
ATOM 2902 N N . PHE A 1 374 ? 22.971 13.069 -32.541 1.00 96.62 374 PHE A N 1
ATOM 2903 C CA . PHE A 1 374 ? 22.494 11.730 -32.184 1.00 96.62 374 PHE A CA 1
ATOM 2904 C C . PHE A 1 374 ? 20.968 11.628 -32.222 1.00 96.62 374 PHE A C 1
ATOM 2906 O O . PHE A 1 374 ? 20.427 10.711 -32.833 1.00 96.62 374 PHE A O 1
ATOM 2913 N N . SER A 1 375 ? 20.272 12.591 -31.608 1.00 93.44 375 SER A N 1
ATOM 2914 C CA . SER A 1 375 ? 18.803 12.590 -31.532 1.00 93.44 375 SER A CA 1
ATOM 2915 C C . SER A 1 375 ? 18.145 12.633 -32.913 1.00 93.44 375 SER A C 1
ATOM 2917 O O . SER A 1 375 ? 17.048 12.114 -33.088 1.00 93.44 375 SER A O 1
ATOM 2919 N N . SER A 1 376 ? 18.815 13.245 -33.891 1.00 92.56 376 SER A N 1
ATOM 2920 C CA . SER A 1 376 ? 18.368 13.251 -35.285 1.00 92.56 376 SER A CA 1
ATOM 2921 C C . SER A 1 376 ? 18.755 11.950 -35.986 1.00 92.56 376 SER A C 1
ATOM 2923 O O . SER A 1 376 ? 17.906 11.283 -36.567 1.00 92.56 376 SER A O 1
ATOM 2925 N N . TRP A 1 377 ? 20.029 11.565 -35.893 1.00 96.50 377 TRP A N 1
ATOM 2926 C CA . TRP A 1 377 ? 20.606 10.399 -36.559 1.00 96.50 377 TRP A CA 1
ATOM 2927 C C . TRP A 1 377 ? 19.890 9.097 -36.199 1.00 96.50 377 TRP A C 1
ATOM 2929 O O . TRP A 1 377 ? 19.576 8.303 -37.083 1.00 96.50 377 TRP A O 1
ATOM 2939 N N . VAL A 1 378 ? 19.568 8.890 -34.920 1.00 95.62 378 VAL A N 1
ATOM 2940 C CA . VAL A 1 378 ? 19.003 7.627 -34.420 1.00 95.62 378 VAL A CA 1
ATOM 2941 C C . VAL A 1 378 ? 17.702 7.228 -35.130 1.00 95.62 378 VAL A C 1
ATOM 2943 O O . VAL A 1 378 ? 17.474 6.040 -35.335 1.00 95.62 378 VAL A O 1
ATOM 2946 N N . TRP A 1 379 ? 16.918 8.204 -35.601 1.00 95.00 379 TRP A N 1
ATOM 2947 C CA . TRP A 1 379 ? 15.632 7.992 -36.276 1.00 95.00 379 TRP A CA 1
ATOM 2948 C C . TRP A 1 379 ? 15.659 8.186 -37.799 1.00 95.00 379 TRP A C 1
ATOM 2950 O O . TRP A 1 379 ? 14.629 8.020 -38.444 1.00 95.00 379 TRP A O 1
ATOM 2960 N N . GLN A 1 380 ? 16.795 8.581 -38.382 1.00 94.06 380 GLN A N 1
ATOM 2961 C CA . GLN A 1 380 ? 16.897 8.856 -39.823 1.00 94.06 380 GLN A CA 1
ATOM 2962 C C . GLN A 1 380 ? 16.828 7.594 -40.684 1.00 94.06 380 GLN A C 1
ATOM 2964 O O . GLN A 1 380 ? 16.290 7.635 -41.788 1.00 94.06 380 GLN A O 1
ATOM 2969 N N . ASP A 1 381 ? 17.391 6.496 -40.186 1.00 95.44 381 ASP A N 1
ATOM 2970 C CA . ASP A 1 381 ? 17.352 5.205 -40.857 1.00 95.44 381 ASP A CA 1
ATOM 2971 C C . ASP A 1 381 ? 16.104 4.429 -40.425 1.00 95.44 381 ASP A C 1
ATOM 2973 O O . ASP A 1 381 ? 15.872 4.238 -39.229 1.00 95.44 381 ASP A O 1
ATOM 2977 N N . ALA A 1 382 ? 15.296 4.001 -41.397 1.00 93.88 382 ALA A N 1
ATOM 2978 C CA . ALA A 1 382 ? 14.007 3.366 -41.132 1.00 93.88 382 ALA A CA 1
ATOM 2979 C C . ALA A 1 382 ? 14.164 2.009 -40.429 1.00 93.88 382 ALA A C 1
ATOM 2981 O O . ALA A 1 382 ? 13.432 1.716 -39.487 1.00 93.88 382 ALA A O 1
ATOM 2982 N N . GLU A 1 383 ? 15.150 1.208 -40.834 1.00 95.12 383 GLU A N 1
ATOM 2983 C CA . GLU A 1 383 ? 15.358 -0.134 -40.286 1.00 95.12 383 GLU A CA 1
ATOM 2984 C C . GLU A 1 383 ? 15.851 -0.069 -38.829 1.00 95.12 383 GLU A C 1
ATOM 2986 O O . GLU A 1 383 ? 15.347 -0.774 -37.947 1.00 95.12 383 GLU A O 1
ATOM 2991 N N . ARG A 1 384 ? 16.781 0.850 -38.537 1.00 95.44 384 ARG A N 1
ATOM 2992 C CA . ARG A 1 384 ? 17.219 1.174 -37.174 1.00 95.44 384 ARG A CA 1
ATOM 2993 C C . ARG A 1 384 ? 16.072 1.723 -36.335 1.00 95.44 384 ARG A C 1
ATOM 2995 O O . ARG A 1 384 ? 15.901 1.274 -35.201 1.00 95.44 384 ARG A O 1
ATOM 3002 N N . ALA A 1 385 ? 15.296 2.667 -36.866 1.00 94.62 385 ALA A N 1
ATOM 3003 C CA . ALA A 1 385 ? 14.167 3.249 -36.153 1.00 94.62 385 ALA A CA 1
ATOM 3004 C C . ALA A 1 385 ? 13.154 2.169 -35.749 1.00 94.62 385 ALA A C 1
ATOM 3006 O O . ALA A 1 385 ? 12.826 2.069 -34.567 1.00 94.62 385 ALA A O 1
ATOM 3007 N N . ASP A 1 386 ? 12.734 1.310 -36.680 1.00 94.62 386 ASP A N 1
ATOM 3008 C CA . ASP A 1 386 ? 11.775 0.231 -36.420 1.00 94.62 386 ASP A CA 1
ATOM 3009 C C . ASP A 1 386 ? 12.301 -0.763 -35.375 1.00 94.62 386 ASP A C 1
ATOM 3011 O O . ASP A 1 386 ? 11.592 -1.119 -34.425 1.00 94.62 386 ASP A O 1
ATOM 3015 N N . ARG A 1 387 ? 13.576 -1.163 -35.481 1.00 95.81 387 ARG A N 1
ATOM 3016 C CA . ARG A 1 387 ? 14.218 -2.047 -34.495 1.00 95.81 387 ARG A CA 1
ATOM 3017 C C . ARG A 1 387 ? 14.251 -1.421 -33.099 1.00 95.81 387 ARG A C 1
ATOM 3019 O O . ARG A 1 387 ? 13.923 -2.095 -32.120 1.00 95.81 387 ARG A O 1
ATOM 3026 N N . LEU A 1 388 ? 14.644 -0.151 -32.988 1.00 95.50 388 LEU A N 1
ATOM 3027 C CA . LEU A 1 388 ? 14.745 0.555 -31.708 1.00 95.50 388 LEU A CA 1
ATOM 3028 C C . LEU A 1 388 ? 13.371 0.822 -31.086 1.00 95.50 388 LEU A C 1
ATOM 3030 O O . LEU A 1 388 ? 13.211 0.655 -29.877 1.00 95.50 388 LEU A O 1
ATOM 3034 N N . VAL A 1 389 ? 12.369 1.164 -31.899 1.00 95.25 389 VAL A N 1
ATOM 3035 C CA . VAL A 1 389 ? 10.970 1.275 -31.463 1.00 95.25 389 VAL A CA 1
ATOM 3036 C C . VAL A 1 389 ? 10.487 -0.049 -30.891 1.00 95.25 389 VAL A C 1
ATOM 3038 O O . VAL A 1 389 ? 9.889 -0.068 -29.813 1.00 95.25 389 VAL A O 1
ATOM 3041 N N . ARG A 1 390 ? 10.754 -1.168 -31.576 1.00 94.19 390 ARG A N 1
ATOM 3042 C CA . ARG A 1 390 ? 10.337 -2.489 -31.101 1.00 94.19 390 ARG A CA 1
ATOM 3043 C C . ARG A 1 390 ? 11.004 -2.848 -29.777 1.00 94.19 390 ARG A C 1
ATOM 3045 O O . ARG A 1 390 ? 10.315 -3.236 -28.836 1.00 94.19 390 ARG A O 1
ATOM 3052 N N . LEU A 1 391 ? 12.319 -2.650 -29.683 1.00 93.19 391 LEU A N 1
ATOM 3053 C CA . LEU A 1 391 ? 13.088 -2.878 -28.460 1.00 93.19 391 LEU A CA 1
ATOM 3054 C C . LEU A 1 391 ? 12.547 -2.049 -27.286 1.00 93.19 391 LEU A C 1
ATOM 3056 O O . LEU A 1 391 ? 12.356 -2.573 -26.183 1.00 93.19 391 LEU A O 1
ATOM 3060 N N . TYR A 1 392 ? 12.277 -0.763 -27.527 1.00 93.81 392 TYR A N 1
ATOM 3061 C CA . TYR A 1 392 ? 11.740 0.138 -26.515 1.00 93.81 392 TYR A CA 1
ATOM 3062 C C . TYR A 1 392 ? 10.355 -0.305 -26.054 1.00 93.81 392 TYR A C 1
ATOM 3064 O O . TYR A 1 392 ? 10.100 -0.380 -24.852 1.00 93.81 392 TYR A O 1
ATOM 3072 N N . ASN A 1 393 ? 9.465 -0.638 -26.991 1.00 93.25 393 ASN A N 1
ATOM 3073 C CA . ASN A 1 393 ? 8.114 -1.057 -26.650 1.00 93.25 393 ASN A CA 1
ATOM 3074 C C . ASN A 1 393 ? 8.100 -2.360 -25.845 1.00 93.25 393 ASN A C 1
ATOM 3076 O O . ASN A 1 393 ? 7.386 -2.461 -24.851 1.00 93.25 393 ASN A O 1
ATOM 3080 N N . ASP A 1 394 ? 8.946 -3.321 -26.208 1.00 90.25 394 ASP A N 1
ATOM 3081 C CA . ASP A 1 394 ? 9.009 -4.609 -25.518 1.00 90.25 394 ASP A CA 1
ATOM 3082 C C . ASP A 1 394 ? 9.602 -4.529 -24.117 1.00 90.25 394 ASP A C 1
ATOM 3084 O O . ASP A 1 394 ? 9.189 -5.272 -23.224 1.00 90.25 394 ASP A O 1
ATOM 3088 N N . THR A 1 395 ? 10.526 -3.596 -23.904 1.00 87.56 395 THR A N 1
ATOM 3089 C CA . THR A 1 395 ? 11.241 -3.481 -22.631 1.00 87.56 395 THR A CA 1
ATOM 3090 C C . THR A 1 395 ? 10.596 -2.455 -21.694 1.00 87.56 395 THR A C 1
ATOM 3092 O O . THR A 1 395 ? 10.444 -2.724 -20.502 1.00 87.56 395 THR A O 1
ATOM 3095 N N . TYR A 1 396 ? 10.180 -1.295 -22.216 1.00 88.31 396 TYR A N 1
ATOM 3096 C CA . TYR A 1 396 ? 9.719 -0.140 -21.431 1.00 88.31 396 TYR A CA 1
ATOM 3097 C C . TYR A 1 396 ? 8.219 0.139 -21.564 1.00 88.31 396 TYR A C 1
ATOM 3099 O O . TYR A 1 396 ? 7.589 0.476 -20.560 1.00 88.31 396 TYR A O 1
ATOM 3107 N N . ASN A 1 397 ? 7.606 -0.065 -22.737 1.00 91.25 397 ASN A N 1
ATOM 3108 C CA . ASN A 1 397 ? 6.145 0.041 -22.906 1.00 91.25 397 ASN A CA 1
ATOM 3109 C C . ASN A 1 397 ? 5.425 -1.268 -22.531 1.00 91.25 397 ASN A C 1
ATOM 3111 O O . ASN A 1 397 ? 4.658 -1.859 -23.293 1.00 91.25 397 ASN A O 1
ATOM 3115 N N . ASN A 1 398 ? 5.732 -1.757 -21.335 1.00 91.94 398 ASN A N 1
ATOM 3116 C CA . ASN A 1 398 ? 5.345 -3.088 -20.882 1.00 91.94 398 ASN A CA 1
ATOM 3117 C C . ASN A 1 398 ? 4.346 -3.040 -19.711 1.00 91.94 398 ASN A C 1
ATOM 3119 O O . ASN A 1 398 ? 3.798 -4.063 -19.323 1.00 91.94 398 ASN A O 1
ATOM 3123 N N . LEU A 1 399 ? 4.087 -1.869 -19.122 1.00 93.12 399 LEU A N 1
ATOM 3124 C CA . LEU A 1 399 ? 3.332 -1.762 -17.872 1.00 93.12 399 LEU A CA 1
ATOM 3125 C C . LEU A 1 399 ? 1.865 -1.382 -18.089 1.00 93.12 399 LEU A C 1
ATOM 3127 O O . LEU A 1 399 ? 1.557 -0.281 -18.536 1.00 93.12 399 LEU A O 1
ATOM 3131 N N . VAL A 1 400 ? 0.956 -2.249 -17.643 1.00 95.50 400 VAL A N 1
ATOM 3132 C CA . VAL A 1 400 ? -0.474 -1.934 -17.503 1.00 95.50 400 VAL A CA 1
ATOM 3133 C C . VAL A 1 400 ? -0.800 -1.678 -16.036 1.00 95.50 400 VAL A C 1
ATOM 3135 O O . VAL A 1 400 ? -0.517 -2.500 -15.162 1.00 95.50 400 VAL A O 1
ATOM 3138 N N . ALA A 1 401 ? -1.410 -0.530 -15.737 1.00 92.81 401 ALA A N 1
ATOM 3139 C CA . ALA A 1 401 ? -1.789 -0.183 -14.372 1.00 92.81 401 ALA A CA 1
ATOM 3140 C C . ALA A 1 401 ? -2.906 -1.102 -13.851 1.00 92.81 401 ALA A C 1
ATOM 3142 O O . ALA A 1 401 ? -3.974 -1.216 -14.454 1.00 92.81 401 ALA A O 1
ATOM 3143 N N . ARG A 1 402 ? -2.681 -1.717 -12.686 1.00 94.31 402 ARG A N 1
ATOM 3144 C CA . ARG A 1 402 ? -3.693 -2.537 -12.013 1.00 94.31 402 ARG A CA 1
ATOM 3145 C C . ARG A 1 402 ? -4.860 -1.677 -11.531 1.00 94.31 402 ARG A C 1
ATOM 3147 O O . ARG A 1 402 ? -4.663 -0.709 -10.793 1.00 94.31 402 ARG A O 1
ATOM 3154 N N . LYS A 1 403 ? -6.081 -2.072 -11.892 1.00 93.50 403 LYS A N 1
ATOM 3155 C CA . LYS A 1 403 ? -7.322 -1.485 -11.374 1.00 93.50 403 LYS A CA 1
ATOM 3156 C C . LYS A 1 403 ? -7.831 -2.334 -10.211 1.00 93.50 403 LYS A C 1
ATOM 3158 O O . LYS A 1 403 ? -8.402 -3.392 -10.424 1.00 93.50 403 LYS A O 1
ATOM 3163 N N . PHE A 1 404 ? -7.597 -1.869 -8.989 1.00 93.44 404 PHE A N 1
ATOM 3164 C CA . PHE A 1 404 ? -8.052 -2.558 -7.781 1.00 93.44 404 PHE A CA 1
ATOM 3165 C C . PHE A 1 404 ? -9.550 -2.359 -7.573 1.00 93.44 404 PHE A C 1
ATOM 3167 O O . PHE A 1 404 ? -10.019 -1.221 -7.622 1.00 93.44 404 PHE A O 1
ATOM 3174 N N . ASP A 1 405 ? -10.259 -3.438 -7.255 1.00 91.56 405 ASP A N 1
ATOM 3175 C CA . ASP A 1 405 ? -11.620 -3.401 -6.728 1.00 91.56 405 ASP A CA 1
ATOM 3176 C C . ASP A 1 405 ? -11.655 -4.005 -5.319 1.00 91.56 405 ASP A C 1
ATOM 3178 O O . ASP A 1 405 ? -11.195 -5.121 -5.107 1.00 91.56 405 ASP A O 1
ATOM 3182 N N . GLY A 1 406 ? -12.172 -3.243 -4.356 1.00 91.12 406 GLY A N 1
ATOM 3183 C CA . GLY A 1 406 ? -12.320 -3.661 -2.961 1.00 91.12 406 GLY A CA 1
ATOM 3184 C C . GLY A 1 406 ? -13.774 -3.860 -2.538 1.00 91.12 406 GLY A C 1
ATOM 3185 O O . GLY A 1 406 ? -14.037 -3.904 -1.341 1.00 91.12 406 GLY A O 1
ATOM 3186 N N . SER A 1 407 ? -14.715 -3.915 -3.485 1.00 90.50 407 SER A N 1
ATOM 3187 C CA . SER A 1 407 ? -16.158 -4.066 -3.235 1.00 90.50 407 SER A CA 1
ATOM 3188 C C . SER A 1 407 ? -16.521 -5.305 -2.404 1.00 90.50 407 SER A C 1
ATOM 3190 O O . SER A 1 407 ? -17.486 -5.269 -1.648 1.00 90.50 407 SER A O 1
ATOM 3192 N N . HIS A 1 408 ? -15.710 -6.361 -2.489 1.00 88.56 408 HIS A N 1
ATOM 3193 C CA . HIS A 1 408 ? -15.863 -7.614 -1.748 1.00 88.56 408 HIS A CA 1
ATOM 3194 C C . HIS A 1 408 ? -15.471 -7.527 -0.261 1.00 88.56 408 HIS A C 1
ATOM 3196 O O . HIS A 1 408 ? -15.731 -8.456 0.500 1.00 88.56 408 HIS A O 1
ATOM 3202 N N . LEU A 1 409 ? -14.812 -6.451 0.181 1.00 89.88 409 LEU A N 1
ATOM 3203 C CA . LEU A 1 409 ? -14.358 -6.333 1.567 1.00 89.88 409 LEU A CA 1
ATOM 3204 C C . LEU A 1 409 ? -15.525 -5.968 2.497 1.00 89.88 409 LEU A C 1
ATOM 3206 O O . LEU A 1 409 ? -16.128 -4.906 2.358 1.00 89.88 409 LEU A O 1
ATOM 3210 N N . SER A 1 410 ? -15.784 -6.810 3.500 1.00 86.00 410 SER A N 1
ATOM 3211 C CA . SER A 1 410 ? -16.838 -6.589 4.505 1.00 86.00 410 SER A CA 1
ATOM 3212 C C . SER A 1 410 ? -16.367 -5.821 5.754 1.00 86.00 410 SER A C 1
ATOM 3214 O O . SER A 1 410 ? -17.190 -5.284 6.490 1.00 86.00 410 SER A O 1
ATOM 3216 N N . LEU A 1 411 ? -15.047 -5.733 5.972 1.00 91.00 411 LEU A N 1
ATOM 3217 C CA . LEU A 1 411 ? -14.384 -5.060 7.102 1.00 91.00 411 LEU A CA 1
ATOM 3218 C C . LEU A 1 411 ? -14.955 -5.433 8.493 1.00 91.00 411 LEU A C 1
ATOM 3220 O O . LEU A 1 411 ? -15.465 -4.563 9.208 1.00 91.00 411 LEU A O 1
ATOM 3224 N N . PRO A 1 412 ? -14.883 -6.711 8.918 1.00 87.75 412 PRO A N 1
ATOM 3225 C CA . PRO A 1 412 ? -15.458 -7.158 10.181 1.00 87.75 412 PRO A CA 1
ATOM 3226 C C . PRO A 1 412 ? -14.937 -6.375 11.392 1.00 87.75 412 PRO A C 1
ATOM 3228 O O . PRO A 1 412 ? -13.737 -6.177 11.575 1.00 87.75 412 PRO A O 1
ATOM 3231 N N . GLY A 1 413 ? -15.858 -5.955 12.261 1.00 87.31 413 GLY A N 1
ATOM 3232 C CA . GLY A 1 413 ? -15.545 -5.157 13.450 1.00 87.31 413 GLY A CA 1
ATOM 3233 C C . GLY A 1 413 ? -15.393 -3.656 13.190 1.00 87.31 413 GLY A C 1
ATOM 3234 O O . GLY A 1 413 ? -15.240 -2.906 14.158 1.00 87.31 413 GLY A O 1
ATOM 3235 N N . ALA A 1 414 ? -15.469 -3.212 11.930 1.00 92.38 414 ALA A N 1
ATOM 3236 C CA . ALA A 1 414 ? -15.598 -1.800 11.613 1.00 92.38 414 ALA A CA 1
ATOM 3237 C C . ALA A 1 414 ? -16.972 -1.260 12.046 1.00 92.38 414 ALA A C 1
ATOM 3239 O O . ALA A 1 414 ? -17.982 -1.967 12.035 1.00 92.38 414 ALA A O 1
ATOM 3240 N N . SER A 1 415 ? -17.000 0.016 12.413 1.00 92.12 415 SER A N 1
ATOM 3241 C CA . SER A 1 415 ? -18.184 0.726 12.860 1.00 92.12 415 SER A CA 1
ATOM 3242 C C . SER A 1 415 ? -19.152 0.927 11.703 1.00 92.12 415 SER A C 1
ATOM 3244 O O . SER A 1 415 ? -18.819 1.565 10.705 1.00 92.12 415 SER A O 1
ATOM 3246 N N . THR A 1 416 ? -20.379 0.447 11.853 1.00 88.12 416 THR A N 1
ATOM 3247 C CA . THR A 1 416 ? -21.444 0.559 10.841 1.00 88.12 416 THR A CA 1
ATOM 3248 C C . THR A 1 416 ? -21.972 1.977 10.687 1.00 88.12 416 THR A C 1
ATOM 3250 O O . THR A 1 416 ? -22.576 2.306 9.667 1.00 88.12 416 THR A O 1
ATOM 3253 N N . ALA A 1 417 ? -21.698 2.840 11.668 1.00 90.44 417 ALA A N 1
ATOM 3254 C CA . ALA A 1 417 ? -21.966 4.267 11.570 1.00 90.44 417 ALA A CA 1
ATOM 3255 C C . ALA A 1 417 ? -21.067 4.959 10.526 1.00 90.44 417 ALA A C 1
ATOM 3257 O O . ALA A 1 417 ? -21.386 6.053 10.063 1.00 90.44 417 ALA A O 1
ATOM 3258 N N . ILE A 1 418 ? -19.949 4.333 10.133 1.00 90.81 418 ILE A N 1
ATOM 3259 C CA . ILE A 1 418 ? -18.992 4.883 9.173 1.00 90.81 418 ILE A CA 1
ATOM 3260 C C . ILE A 1 418 ? -19.016 4.044 7.897 1.00 90.81 418 ILE A C 1
ATOM 3262 O O . ILE A 1 418 ? -18.435 2.965 7.819 1.00 90.81 418 ILE A O 1
ATOM 3266 N N . ARG A 1 419 ? -19.631 4.582 6.840 1.00 91.38 419 ARG A N 1
ATOM 3267 C CA . ARG A 1 419 ? -19.596 3.959 5.512 1.00 91.38 419 ARG A CA 1
ATOM 3268 C C . ARG A 1 419 ? -18.385 4.447 4.720 1.00 91.38 419 ARG A C 1
ATOM 3270 O O . ARG A 1 419 ? -18.331 5.607 4.307 1.00 91.38 419 ARG A O 1
ATOM 3277 N N . LEU A 1 420 ? -17.427 3.554 4.478 1.00 93.88 420 LEU A N 1
ATOM 3278 C CA . LEU A 1 420 ? -16.289 3.851 3.609 1.00 93.88 420 LEU A CA 1
ATOM 3279 C C . LEU A 1 420 ? -16.735 3.978 2.147 1.00 93.88 420 LEU A C 1
ATOM 3281 O O . LEU A 1 420 ? -17.592 3.240 1.662 1.00 93.88 420 LEU A O 1
ATOM 3285 N N . ARG A 1 421 ? -16.146 4.944 1.441 1.00 94.69 421 ARG A N 1
ATOM 3286 C CA . ARG A 1 421 ? -16.394 5.188 0.015 1.00 94.69 421 ARG A CA 1
ATOM 3287 C C . ARG A 1 421 ? -15.620 4.197 -0.846 1.00 94.69 421 ARG A C 1
ATOM 3289 O O . ARG A 1 421 ? -14.588 3.677 -0.430 1.00 94.69 421 ARG A O 1
ATOM 3296 N N . GLU A 1 422 ? -16.045 4.016 -2.092 1.00 95.12 422 GLU A N 1
ATOM 3297 C CA . GLU A 1 422 ? -15.411 3.070 -3.018 1.00 95.12 422 GLU A CA 1
ATOM 3298 C C . GLU A 1 422 ? -13.900 3.285 -3.171 1.00 95.12 422 GLU A C 1
ATOM 3300 O O . GLU A 1 422 ? -13.136 2.325 -3.181 1.00 95.12 422 GLU A O 1
ATOM 3305 N N . HIS A 1 423 ? -13.424 4.535 -3.241 1.00 94.94 423 HIS A N 1
ATOM 3306 C CA . HIS A 1 423 ? -11.984 4.803 -3.353 1.00 94.94 423 HIS A CA 1
ATOM 3307 C C . HIS A 1 423 ? -11.202 4.362 -2.112 1.00 94.94 423 HIS A C 1
ATOM 3309 O O . HIS A 1 423 ? -10.033 3.997 -2.230 1.00 94.94 423 HIS A O 1
ATOM 3315 N N . GLN A 1 424 ? -11.840 4.377 -0.937 1.00 96.38 424 GLN A N 1
ATOM 3316 C CA . GLN A 1 424 ? -11.264 3.870 0.305 1.00 96.38 424 GLN A CA 1
ATOM 3317 C C . GLN A 1 424 ? -11.198 2.342 0.264 1.00 96.38 424 GLN A C 1
ATOM 3319 O O . GLN A 1 424 ? -10.154 1.783 0.581 1.00 96.38 424 GLN A O 1
ATOM 3324 N N . MET A 1 425 ? -12.256 1.680 -0.212 1.00 96.38 425 MET A N 1
ATOM 3325 C CA . MET A 1 425 ? -12.281 0.223 -0.394 1.00 96.38 425 MET A CA 1
ATOM 3326 C C . MET A 1 425 ? -11.197 -0.241 -1.373 1.00 96.38 425 MET A C 1
ATOM 3328 O O . MET A 1 425 ? -10.427 -1.151 -1.069 1.00 96.38 425 MET A O 1
ATOM 3332 N N . ARG A 1 426 ? -11.047 0.454 -2.509 1.00 95.62 426 ARG A N 1
ATOM 3333 C CA . ARG A 1 426 ? -10.000 0.164 -3.502 1.00 95.62 426 ARG A CA 1
ATOM 3334 C C . ARG A 1 426 ? -8.591 0.283 -2.929 1.00 95.62 426 ARG A C 1
ATOM 3336 O O . ARG A 1 426 ? -7.749 -0.565 -3.212 1.00 95.62 426 ARG A O 1
ATOM 3343 N N . VAL A 1 427 ? -8.305 1.326 -2.141 1.00 96.19 427 VAL A N 1
ATOM 3344 C CA . VAL A 1 427 ? -6.963 1.486 -1.556 1.00 96.19 427 VAL A CA 1
ATOM 3345 C C . VAL A 1 427 ? -6.702 0.490 -0.426 1.00 96.19 427 VAL A C 1
ATOM 3347 O O . VAL A 1 427 ? -5.574 0.025 -0.307 1.00 96.19 427 VAL A O 1
ATOM 3350 N N . ILE A 1 428 ? -7.722 0.105 0.351 1.00 96.25 428 ILE A N 1
ATOM 3351 C CA . ILE A 1 428 ? -7.597 -0.970 1.348 1.00 96.25 428 ILE A CA 1
ATOM 3352 C C . ILE A 1 428 ? -7.206 -2.270 0.644 1.00 96.25 428 ILE A C 1
ATOM 3354 O O . ILE A 1 428 ? -6.195 -2.872 1.003 1.00 96.25 428 ILE A O 1
ATOM 3358 N N . TRP A 1 429 ? -7.934 -2.646 -0.414 1.00 95.56 429 TRP A N 1
ATOM 3359 C CA . TRP A 1 429 ? -7.603 -3.835 -1.198 1.00 95.56 429 TRP A CA 1
ATOM 3360 C C . TRP A 1 429 ? -6.215 -3.748 -1.834 1.00 95.56 429 TRP A C 1
ATOM 3362 O O . TRP A 1 429 ? -5.459 -4.712 -1.801 1.00 95.56 429 TRP A O 1
ATOM 3372 N N . ARG A 1 430 ? -5.821 -2.577 -2.347 1.00 95.19 430 ARG A N 1
ATOM 3373 C CA . ARG A 1 430 ? -4.466 -2.362 -2.870 1.00 95.19 430 ARG A CA 1
ATOM 3374 C C . ARG A 1 430 ? -3.383 -2.646 -1.830 1.00 95.19 430 ARG A C 1
ATOM 3376 O O . ARG A 1 430 ? -2.409 -3.320 -2.163 1.00 95.19 430 ARG A O 1
ATOM 3383 N N . ILE A 1 431 ? -3.549 -2.160 -0.599 1.00 94.81 431 ILE A N 1
ATOM 3384 C CA . ILE A 1 431 ? -2.593 -2.402 0.491 1.00 94.81 431 ILE A CA 1
ATOM 3385 C C . ILE A 1 431 ? -2.531 -3.897 0.818 1.00 94.81 431 ILE A C 1
ATOM 3387 O O . ILE A 1 431 ? -1.440 -4.443 0.913 1.00 94.81 431 ILE A O 1
ATOM 3391 N N . ILE A 1 432 ? -3.678 -4.571 0.924 1.00 92.31 432 ILE A N 1
ATOM 3392 C CA . ILE A 1 432 ? -3.744 -6.015 1.198 1.00 92.31 432 ILE A CA 1
ATOM 3393 C C . ILE A 1 432 ? -3.065 -6.818 0.076 1.00 92.31 432 ILE A C 1
ATOM 3395 O O . ILE A 1 432 ? -2.233 -7.679 0.343 1.00 92.31 432 ILE A O 1
ATOM 3399 N N . ALA A 1 433 ? -3.384 -6.510 -1.182 1.00 90.00 433 ALA A N 1
ATOM 3400 C CA . ALA A 1 433 ? -2.972 -7.304 -2.334 1.00 90.00 433 ALA A CA 1
ATOM 3401 C C . ALA A 1 433 ? -1.534 -7.036 -2.811 1.00 90.00 433 ALA A C 1
ATOM 3403 O O . ALA A 1 433 ? -0.946 -7.894 -3.466 1.00 90.00 433 ALA A O 1
ATOM 3404 N N . THR A 1 434 ? -0.975 -5.845 -2.558 1.00 88.50 434 THR A N 1
ATOM 3405 C CA . THR A 1 434 ? 0.393 -5.487 -2.997 1.00 88.50 434 THR A CA 1
ATOM 3406 C C . THR A 1 434 ? 1.363 -5.160 -1.868 1.00 88.50 434 THR A C 1
ATOM 3408 O O . THR A 1 434 ? 2.566 -5.074 -2.110 1.00 88.50 434 THR A O 1
ATOM 3411 N N . GLY A 1 435 ? 0.880 -4.974 -0.639 1.00 88.19 435 GLY A N 1
ATOM 3412 C CA . GLY A 1 435 ? 1.690 -4.498 0.476 1.00 88.19 435 GLY A CA 1
ATOM 3413 C C . GLY A 1 435 ? 2.059 -3.020 0.317 1.00 88.19 435 GLY A C 1
ATOM 3414 O O . GLY A 1 435 ? 1.221 -2.129 0.487 1.00 88.19 435 GLY A O 1
ATOM 3415 N N . GLY A 1 436 ? 3.331 -2.750 0.006 1.00 88.56 436 GLY A N 1
ATOM 3416 C CA . GLY A 1 436 ? 3.898 -1.400 -0.070 1.00 88.56 436 GLY A CA 1
ATOM 3417 C C . GLY A 1 436 ? 3.111 -0.472 -1.001 1.00 88.56 436 GLY A C 1
ATOM 3418 O O . GLY A 1 436 ? 3.117 -0.642 -2.217 1.00 88.56 436 GLY A O 1
ATOM 3419 N N . THR A 1 437 ? 2.439 0.531 -0.429 1.00 93.31 437 THR A N 1
ATOM 3420 C CA . THR A 1 437 ? 1.505 1.398 -1.160 1.00 93.31 437 THR A CA 1
ATOM 3421 C C . THR A 1 437 ? 1.696 2.861 -0.777 1.00 93.31 437 THR A C 1
ATOM 3423 O O . THR A 1 437 ? 1.627 3.222 0.396 1.00 93.31 437 THR A O 1
ATOM 3426 N N . TYR A 1 438 ? 1.859 3.726 -1.779 1.00 93.56 438 TYR A N 1
ATOM 3427 C CA . TYR A 1 438 ? 1.837 5.175 -1.594 1.00 93.56 438 TYR A CA 1
ATOM 3428 C C . TYR A 1 438 ? 0.418 5.728 -1.805 1.00 93.56 438 TYR A C 1
ATOM 3430 O O . TYR A 1 438 ? -0.139 5.631 -2.900 1.00 93.56 438 TYR A O 1
ATOM 3438 N N . ILE A 1 439 ? -0.178 6.306 -0.755 1.00 93.81 439 ILE A N 1
ATOM 3439 C CA . ILE A 1 439 ? -1.550 6.845 -0.773 1.00 93.81 439 ILE A CA 1
ATOM 3440 C C . ILE A 1 439 ? -1.520 8.356 -1.047 1.00 93.81 439 ILE A C 1
ATOM 3442 O O . ILE A 1 439 ? -1.649 9.178 -0.139 1.00 93.81 439 ILE A O 1
ATOM 3446 N N . ALA A 1 440 ? -1.386 8.730 -2.319 1.00 93.00 440 ALA A N 1
ATOM 3447 C CA . ALA A 1 440 ? -1.368 10.124 -2.778 1.00 93.00 440 ALA A CA 1
ATOM 3448 C C . ALA A 1 440 ? -2.779 10.743 -2.913 1.00 93.00 440 ALA A C 1
ATOM 3450 O O . ALA A 1 440 ? -3.107 11.362 -3.922 1.00 93.00 440 ALA A O 1
ATOM 3451 N N . HIS A 1 441 ? -3.660 10.540 -1.929 1.00 93.12 441 HIS A N 1
ATOM 3452 C CA . HIS A 1 441 ? -5.015 11.103 -1.967 1.00 93.12 441 HIS A CA 1
ATOM 3453 C C . HIS A 1 441 ? -5.069 12.521 -1.378 1.00 93.12 441 HIS A C 1
ATOM 3455 O O . HIS A 1 441 ? -4.374 12.833 -0.403 1.00 93.12 441 HIS A O 1
ATOM 3461 N N . ALA A 1 442 ? -5.990 13.342 -1.893 1.00 91.94 442 ALA A N 1
ATOM 3462 C CA . ALA A 1 442 ? -6.253 14.700 -1.412 1.00 91.94 442 ALA A CA 1
ATOM 3463 C C . ALA A 1 442 ? -6.506 14.769 0.111 1.00 91.94 442 ALA A C 1
ATOM 3465 O O . ALA A 1 442 ? -6.897 13.784 0.758 1.00 91.94 442 ALA A O 1
ATOM 3466 N N . VAL A 1 443 ? -6.263 15.933 0.717 1.00 88.94 443 VAL A N 1
ATOM 3467 C CA . VAL A 1 443 ? -6.610 16.201 2.126 1.00 88.94 443 VAL A CA 1
ATOM 3468 C C . VAL A 1 443 ? -8.123 16.023 2.319 1.00 88.94 443 VAL A C 1
ATOM 3470 O O . VAL A 1 443 ? -8.900 16.319 1.420 1.00 88.94 443 VAL A O 1
ATOM 3473 N N . GLY A 1 444 ? -8.543 15.439 3.446 1.00 86.50 444 GLY A N 1
ATOM 3474 C CA . GLY A 1 444 ? -9.961 15.164 3.729 1.00 86.50 444 GLY A CA 1
ATOM 3475 C C . GLY A 1 444 ? -10.566 13.934 3.031 1.00 86.50 444 GLY A C 1
ATOM 3476 O O . GLY A 1 444 ? -11.686 13.548 3.341 1.00 86.50 444 GLY A O 1
ATOM 3477 N N . SER A 1 445 ? -9.832 13.235 2.158 1.00 90.00 445 SER A N 1
ATOM 3478 C CA . SER A 1 445 ? -10.328 12.030 1.451 1.00 90.00 445 SER A CA 1
ATOM 3479 C C . SER A 1 445 ? -10.538 10.780 2.328 1.00 90.00 445 SER A C 1
ATOM 3481 O O . SER A 1 445 ? -10.871 9.716 1.802 1.00 90.00 445 SER A O 1
ATOM 3483 N N . GLY A 1 446 ? -10.330 10.879 3.646 1.00 91.19 446 GLY A N 1
ATOM 3484 C CA . GLY A 1 446 ? -10.490 9.762 4.583 1.00 91.19 446 GLY A CA 1
ATOM 3485 C C . GLY A 1 446 ? -9.326 8.765 4.584 1.00 91.19 446 GLY A C 1
ATOM 3486 O O . GLY A 1 446 ? -9.543 7.569 4.777 1.00 91.19 446 GLY A O 1
ATOM 3487 N N . LYS A 1 447 ? -8.090 9.244 4.367 1.00 94.50 447 LYS A N 1
ATOM 3488 C CA . LYS A 1 447 ? -6.870 8.413 4.368 1.00 94.50 447 LYS A CA 1
ATOM 3489 C C . LYS A 1 447 ? -6.678 7.636 5.673 1.00 94.50 447 LYS A C 1
ATOM 3491 O O . LYS A 1 447 ? -6.292 6.473 5.622 1.00 94.50 447 LYS A O 1
ATOM 3496 N N . THR A 1 448 ? -6.958 8.255 6.822 1.00 94.69 448 THR A N 1
ATOM 3497 C CA . THR A 1 448 ? -6.795 7.615 8.134 1.00 94.69 448 THR A CA 1
ATOM 3498 C C . THR A 1 448 ? -7.651 6.365 8.268 1.00 94.69 448 THR A C 1
ATOM 3500 O O . THR A 1 448 ? -7.126 5.303 8.590 1.00 94.69 448 THR A O 1
ATOM 3503 N N . PHE A 1 449 ? -8.942 6.450 7.934 1.00 96.00 449 PHE A N 1
ATOM 3504 C CA . PHE A 1 449 ? -9.834 5.292 7.972 1.00 96.00 449 PHE A CA 1
ATOM 3505 C C . PHE A 1 449 ? -9.389 4.181 7.021 1.00 96.00 449 PHE A C 1
ATOM 3507 O O . PHE A 1 449 ? -9.416 3.015 7.403 1.00 96.00 449 PHE A O 1
ATOM 3514 N N . SER A 1 450 ? -8.898 4.527 5.826 1.00 96.19 450 SER A N 1
ATOM 3515 C CA . SER A 1 450 ? -8.309 3.544 4.911 1.00 96.19 450 SER A CA 1
ATOM 3516 C C . SER A 1 450 ? -7.094 2.833 5.512 1.00 96.19 450 SER A C 1
ATOM 3518 O O . SER A 1 450 ? -6.995 1.616 5.401 1.00 96.19 450 SER A O 1
ATOM 3520 N N . MET A 1 451 ? -6.194 3.563 6.180 1.00 95.62 451 MET A N 1
ATOM 3521 C CA . MET A 1 451 ? -5.038 2.969 6.862 1.00 95.62 451 MET A CA 1
ATOM 3522 C C . MET A 1 451 ? -5.464 2.057 8.020 1.00 95.62 451 MET A C 1
ATOM 3524 O O . MET A 1 451 ? -4.967 0.938 8.126 1.00 95.62 451 MET A O 1
ATOM 3528 N N . CYS A 1 452 ? -6.410 2.499 8.855 1.00 95.81 452 CYS A N 1
ATOM 3529 C CA . CYS A 1 452 ? -6.912 1.714 9.987 1.00 95.81 452 CYS A CA 1
ATOM 3530 C C . CYS A 1 452 ? -7.573 0.412 9.512 1.00 95.81 452 CYS A C 1
ATOM 3532 O O . CYS A 1 452 ? -7.238 -0.664 10.003 1.00 95.81 452 CYS A O 1
ATOM 3534 N N . ALA A 1 453 ? -8.451 0.498 8.508 1.00 96.12 453 ALA A N 1
ATOM 3535 C CA . ALA A 1 453 ? -9.102 -0.667 7.919 1.00 96.12 453 ALA A CA 1
ATOM 3536 C C . ALA A 1 453 ? -8.101 -1.633 7.281 1.00 96.12 453 ALA A C 1
ATOM 3538 O O . ALA A 1 453 ? -8.171 -2.828 7.542 1.00 96.12 453 ALA A O 1
ATOM 3539 N N . ALA A 1 454 ? -7.119 -1.132 6.529 1.00 95.25 454 ALA A N 1
ATOM 3540 C CA . ALA A 1 454 ? -6.089 -1.985 5.947 1.00 95.25 454 ALA A CA 1
ATOM 3541 C C . ALA A 1 454 ? -5.243 -2.706 7.008 1.00 95.25 454 ALA A C 1
ATOM 3543 O O . ALA A 1 454 ? -4.872 -3.859 6.808 1.00 95.25 454 ALA A O 1
ATOM 3544 N N . VAL A 1 455 ? -4.929 -2.063 8.138 1.00 95.00 455 VAL A N 1
ATOM 3545 C CA . VAL A 1 455 ? -4.210 -2.712 9.249 1.00 95.00 455 VAL A CA 1
ATOM 3546 C C . VAL A 1 455 ? -5.046 -3.828 9.873 1.00 95.00 455 VAL A C 1
ATOM 3548 O O . VAL A 1 455 ? -4.524 -4.918 10.111 1.00 95.00 455 VAL A O 1
ATOM 3551 N N . MET A 1 456 ? -6.324 -3.562 10.147 1.00 94.44 456 MET A N 1
ATOM 3552 C CA . MET A 1 456 ? -7.210 -4.544 10.772 1.00 94.44 456 MET A CA 1
ATOM 3553 C C . MET A 1 456 ? -7.472 -5.737 9.853 1.00 94.44 456 MET A C 1
ATOM 3555 O O . MET A 1 456 ? -7.360 -6.874 10.306 1.00 94.44 456 MET A O 1
ATOM 3559 N N . GLU A 1 457 ? -7.694 -5.497 8.560 1.00 93.00 457 GLU A N 1
ATOM 3560 C CA . GLU A 1 457 ? -7.885 -6.570 7.584 1.00 93.00 457 GLU A CA 1
ATOM 3561 C C . GLU A 1 457 ? -6.623 -7.406 7.376 1.00 93.00 457 GLU A C 1
ATOM 3563 O O . GLU A 1 457 ? -6.701 -8.629 7.399 1.00 93.00 457 GLU A O 1
ATOM 3568 N N . GLN A 1 458 ? -5.440 -6.792 7.264 1.00 91.25 458 GLN A N 1
ATOM 3569 C CA . GLN A 1 458 ? -4.189 -7.556 7.170 1.00 91.25 458 GLN A CA 1
ATOM 3570 C C . GLN A 1 458 ? -3.946 -8.421 8.414 1.00 91.25 458 GLN A C 1
ATOM 3572 O O . GLN A 1 458 ? -3.429 -9.529 8.295 1.00 91.25 458 GLN A O 1
ATOM 3577 N N . LYS A 1 459 ? -4.322 -7.938 9.607 1.00 90.12 459 LYS A N 1
ATOM 3578 C CA . LYS A 1 459 ? -4.265 -8.741 10.835 1.00 90.12 459 LYS A CA 1
ATOM 3579 C C . LYS A 1 459 ? -5.261 -9.895 10.812 1.00 90.12 459 LYS A C 1
ATOM 3581 O O . LYS A 1 459 ? -4.889 -11.003 11.183 1.00 90.12 459 LYS A O 1
ATOM 3586 N N . ARG A 1 460 ? -6.505 -9.646 10.389 1.00 89.81 460 ARG A N 1
ATOM 3587 C CA . ARG A 1 460 ? -7.556 -10.671 10.289 1.00 89.81 460 ARG A CA 1
ATOM 3588 C C . ARG A 1 460 ? -7.159 -11.782 9.314 1.00 89.81 460 ARG A C 1
ATOM 3590 O O . ARG A 1 460 ? -7.294 -12.949 9.651 1.00 89.81 460 ARG A O 1
ATOM 3597 N N . LEU A 1 461 ? -6.593 -11.402 8.170 1.00 85.44 461 LEU A N 1
ATOM 3598 C CA . LEU A 1 461 ? -6.062 -12.298 7.139 1.00 85.44 461 LEU A CA 1
ATOM 3599 C C . LEU A 1 461 ? -4.753 -13.007 7.539 1.00 85.44 461 LEU A C 1
ATOM 3601 O O . LEU A 1 461 ? -4.223 -13.799 6.766 1.00 85.44 461 LEU A O 1
ATOM 3605 N N . GLY A 1 462 ? -4.173 -12.691 8.702 1.00 84.00 462 GLY A N 1
ATOM 3606 C CA . GLY A 1 462 ? -2.896 -13.260 9.144 1.00 84.00 462 GLY A CA 1
ATOM 3607 C C . GLY A 1 462 ? -1.670 -12.788 8.348 1.00 84.00 462 GLY A C 1
ATOM 3608 O O . GLY A 1 462 ? -0.580 -13.318 8.550 1.00 84.00 462 GLY A O 1
ATOM 3609 N N . LEU A 1 463 ? -1.813 -11.776 7.484 1.00 84.62 463 LEU A N 1
ATOM 3610 C CA . LEU A 1 463 ? -0.717 -11.204 6.688 1.00 84.62 463 LEU A CA 1
ATOM 3611 C C . LEU A 1 463 ? 0.305 -10.474 7.565 1.00 84.62 463 LEU A C 1
ATOM 3613 O O . LEU A 1 463 ? 1.489 -10.419 7.239 1.00 84.62 463 LEU A O 1
ATOM 3617 N N . ILE A 1 464 ? -0.153 -9.911 8.687 1.00 90.38 464 ILE A N 1
ATOM 3618 C CA . ILE A 1 464 ? 0.697 -9.259 9.685 1.00 90.38 464 ILE A CA 1
ATOM 3619 C C . ILE A 1 464 ? 0.286 -9.680 11.099 1.00 90.38 464 ILE A C 1
ATOM 3621 O O . ILE A 1 464 ? -0.894 -9.815 11.409 1.00 90.38 464 ILE A O 1
ATOM 3625 N N . SER A 1 465 ? 1.261 -9.811 12.000 1.00 87.75 465 SER A N 1
ATOM 3626 C CA . SER A 1 465 ? 1.013 -10.084 13.426 1.00 87.75 465 SER A CA 1
ATOM 3627 C C . SER A 1 465 ? 1.025 -8.811 14.280 1.00 87.75 465 SER A C 1
ATOM 3629 O O . SER A 1 465 ? 0.256 -8.661 15.234 1.00 87.75 465 SER A O 1
ATOM 3631 N N . LYS A 1 466 ? 1.878 -7.847 13.922 1.00 90.75 466 LYS A N 1
ATOM 3632 C CA . LYS A 1 466 ? 2.030 -6.550 14.589 1.00 90.75 466 LYS A CA 1
ATOM 3633 C C . LYS A 1 466 ? 2.011 -5.436 13.549 1.00 90.75 466 LYS A C 1
ATOM 3635 O O . LYS A 1 466 ? 2.509 -5.607 12.444 1.00 90.75 466 LYS A O 1
ATOM 3640 N N . ALA A 1 467 ? 1.439 -4.297 13.925 1.00 93.06 467 ALA A N 1
ATOM 3641 C CA . ALA A 1 467 ? 1.378 -3.104 13.092 1.00 93.06 467 ALA A CA 1
ATOM 3642 C C . ALA A 1 467 ? 1.856 -1.906 13.911 1.00 93.06 467 ALA A C 1
ATOM 3644 O O . ALA A 1 467 ? 1.531 -1.804 15.095 1.00 93.06 467 ALA A O 1
ATOM 3645 N N . MET A 1 468 ? 2.608 -1.014 13.275 1.00 94.44 468 MET A N 1
ATOM 3646 C CA . MET A 1 468 ? 3.052 0.252 13.847 1.00 94.44 468 MET A CA 1
ATOM 3647 C C . MET A 1 468 ? 2.642 1.369 12.892 1.00 94.44 468 MET A C 1
ATOM 3649 O O . MET A 1 468 ? 2.962 1.312 11.707 1.00 94.44 468 MET A O 1
ATOM 3653 N N . ILE A 1 469 ? 1.929 2.369 13.407 1.00 94.00 469 ILE A N 1
ATOM 3654 C CA . ILE A 1 469 ? 1.547 3.567 12.657 1.00 94.00 469 ILE A CA 1
ATOM 3655 C C . ILE A 1 469 ? 2.347 4.728 13.240 1.00 94.00 469 ILE A C 1
ATOM 3657 O O . ILE A 1 469 ? 2.216 5.038 14.422 1.00 94.00 469 ILE A O 1
ATOM 3661 N N . VAL A 1 470 ? 3.183 5.354 12.414 1.00 93.69 470 VAL A N 1
ATOM 3662 C CA . VAL A 1 470 ? 3.988 6.515 12.805 1.00 93.69 470 VAL A CA 1
ATOM 3663 C C . VAL A 1 470 ? 3.309 7.770 12.279 1.00 93.69 470 VAL A C 1
ATOM 3665 O O . VAL A 1 470 ? 3.035 7.879 11.085 1.00 93.69 470 VAL A O 1
ATOM 3668 N N . VAL A 1 471 ? 3.035 8.715 13.173 1.00 91.25 471 VAL A N 1
ATOM 3669 C CA . VAL A 1 471 ? 2.405 10.000 12.851 1.00 91.25 471 VAL A CA 1
ATOM 3670 C C . VAL A 1 471 ? 3.172 11.144 13.510 1.00 91.25 471 VAL A C 1
ATOM 3672 O O . VAL A 1 471 ? 3.846 10.917 14.518 1.00 91.25 471 VAL A O 1
ATOM 3675 N N . PRO A 1 472 ? 3.070 12.380 12.988 1.00 88.75 472 PRO A N 1
ATOM 3676 C CA . PRO A 1 472 ? 3.517 13.561 13.717 1.00 88.75 472 PRO A CA 1
ATOM 3677 C C . PRO A 1 472 ? 2.882 13.619 15.113 1.00 88.75 472 PRO A C 1
ATOM 3679 O O . PRO A 1 472 ? 1.712 13.265 15.270 1.00 88.75 472 PRO A O 1
ATOM 3682 N N . GLY A 1 473 ? 3.621 14.099 16.119 1.00 82.31 473 GLY A N 1
ATOM 3683 C CA . GLY A 1 473 ? 3.172 14.071 17.520 1.00 82.31 473 GLY A CA 1
ATOM 3684 C C . GLY A 1 473 ? 1.811 14.741 17.754 1.00 82.31 473 GLY A C 1
ATOM 3685 O O . GLY A 1 473 ? 0.975 14.209 18.479 1.00 82.31 473 GLY A O 1
ATOM 3686 N N . HIS A 1 474 ? 1.530 15.848 17.060 1.00 79.94 474 HIS A N 1
ATOM 3687 C CA . HIS A 1 474 ? 0.240 16.543 17.144 1.00 79.94 474 HIS A CA 1
ATOM 3688 C C . HIS A 1 474 ? -0.939 15.724 16.576 1.00 79.94 474 HIS A C 1
ATOM 3690 O O . HIS A 1 474 ? -2.070 15.887 17.027 1.00 79.94 474 HIS A O 1
ATOM 3696 N N . CYS A 1 475 ? -0.690 14.796 15.646 1.00 87.12 475 CYS A N 1
ATOM 3697 C CA . CYS A 1 475 ? -1.708 13.921 15.054 1.00 87.12 475 CYS A CA 1
ATOM 3698 C C . CYS A 1 475 ? -1.961 12.637 15.858 1.00 87.12 475 CYS A C 1
ATOM 3700 O O . CYS A 1 475 ? -2.878 11.890 15.527 1.00 87.12 475 CYS A O 1
ATOM 3702 N N . LEU A 1 476 ? -1.163 12.343 16.888 1.00 88.06 476 LEU A N 1
ATOM 3703 C CA . LEU A 1 476 ? -1.204 11.062 17.601 1.00 88.06 476 LEU A CA 1
ATOM 3704 C C . LEU A 1 476 ? -2.561 10.794 18.264 1.00 88.06 476 LEU A C 1
ATOM 3706 O O . LEU A 1 476 ? -3.150 9.732 18.067 1.00 88.06 476 LEU A O 1
ATOM 3710 N N . ALA A 1 477 ? -3.103 11.790 18.966 1.00 85.56 477 ALA A N 1
ATOM 3711 C CA . ALA A 1 477 ? -4.431 11.707 19.571 1.00 85.56 477 ALA A CA 1
ATOM 3712 C C . ALA A 1 477 ? -5.544 11.561 18.521 1.00 85.56 477 ALA A C 1
ATOM 3714 O O . ALA A 1 477 ? -6.474 10.776 18.700 1.00 85.56 477 ALA A O 1
ATOM 3715 N N . GLN A 1 478 ? -5.435 12.295 17.407 1.00 88.44 478 GLN A N 1
ATOM 3716 C CA . GLN A 1 478 ? -6.398 12.221 16.310 1.00 88.44 478 GLN A CA 1
ATOM 3717 C C . GLN A 1 478 ? -6.398 10.828 15.670 1.00 88.44 478 GLN A C 1
ATOM 3719 O O . GLN A 1 478 ? -7.464 10.240 15.511 1.00 88.44 478 GLN A O 1
ATOM 3724 N N . MET A 1 479 ? -5.219 10.276 15.365 1.00 93.62 479 MET A N 1
ATOM 3725 C CA . MET A 1 479 ? -5.064 8.929 14.812 1.00 93.62 479 MET A CA 1
ATOM 3726 C C . MET A 1 479 ? -5.658 7.874 15.751 1.00 93.62 479 MET A C 1
ATOM 3728 O O . MET A 1 479 ? -6.440 7.042 15.303 1.00 93.62 479 MET A O 1
ATOM 3732 N N . ALA A 1 480 ? -5.346 7.925 17.051 1.00 92.12 480 ALA A N 1
ATOM 3733 C CA . ALA A 1 480 ? -5.882 6.979 18.033 1.00 92.12 480 ALA A CA 1
ATOM 3734 C C . ALA A 1 480 ? -7.416 7.041 18.130 1.00 92.12 480 ALA A C 1
ATOM 3736 O O . ALA A 1 480 ? -8.084 6.004 18.126 1.00 92.12 480 ALA A O 1
ATOM 3737 N N . ARG A 1 481 ? -7.977 8.256 18.165 1.00 91.38 481 ARG A N 1
ATOM 3738 C CA . ARG A 1 481 ? -9.425 8.480 18.198 1.00 91.38 481 ARG A CA 1
ATOM 3739 C C . ARG A 1 481 ? -10.101 7.974 16.927 1.00 91.38 481 ARG A C 1
ATOM 3741 O O . ARG A 1 481 ? -11.064 7.226 17.028 1.00 91.38 481 ARG A O 1
ATOM 3748 N N . GLU A 1 482 ? -9.603 8.343 15.747 1.00 94.12 482 GLU A N 1
ATOM 3749 C CA . GLU A 1 482 ? -10.158 7.895 14.461 1.00 94.12 482 GLU A CA 1
ATOM 3750 C C . GLU A 1 482 ? -10.058 6.370 14.303 1.00 94.12 482 GLU A C 1
ATOM 3752 O O . GLU A 1 482 ? -10.994 5.740 13.808 1.00 94.12 482 GLU A O 1
ATOM 3757 N N . PHE A 1 483 ? -8.978 5.753 14.795 1.00 96.19 483 PHE A N 1
ATOM 3758 C CA . PHE A 1 483 ? -8.845 4.297 14.806 1.00 96.19 483 PHE A CA 1
ATOM 3759 C C . PHE A 1 483 ? -9.972 3.648 15.614 1.00 96.19 483 PHE A C 1
ATOM 3761 O O . PHE A 1 483 ? -10.604 2.722 15.118 1.00 96.19 483 PHE A O 1
ATOM 3768 N N . LEU A 1 484 ? -10.257 4.137 16.826 1.00 94.88 484 LEU A N 1
ATOM 3769 C CA . LEU A 1 484 ? -11.306 3.581 17.691 1.00 94.88 484 LEU A CA 1
ATOM 3770 C C . LEU A 1 484 ? -12.722 4.009 17.288 1.00 94.88 484 LEU A C 1
ATOM 3772 O O . LEU A 1 484 ? -13.668 3.275 17.544 1.00 94.88 484 LEU A O 1
ATOM 3776 N N . MET A 1 485 ? -12.887 5.138 16.597 1.00 94.00 485 MET A N 1
ATOM 3777 C CA . MET A 1 485 ? -14.156 5.479 15.946 1.00 94.00 485 MET A CA 1
ATOM 3778 C C . MET A 1 485 ? -14.511 4.446 14.872 1.00 94.00 485 MET A C 1
ATOM 3780 O O . MET A 1 485 ? -15.670 4.042 14.770 1.00 94.00 485 MET A O 1
ATOM 3784 N N . LEU A 1 486 ? -13.520 4.005 14.084 1.00 95.75 486 LEU A N 1
ATOM 3785 C CA . LEU A 1 486 ? -13.732 2.986 13.060 1.00 95.75 486 LEU A CA 1
ATOM 3786 C C . LEU A 1 486 ? -13.729 1.568 13.627 1.00 95.75 486 LEU A C 1
ATOM 3788 O O . LEU A 1 486 ? -14.561 0.785 13.215 1.00 95.75 486 LEU A O 1
ATOM 3792 N N . TYR A 1 487 ? -12.852 1.221 14.563 1.00 94.62 487 TYR A N 1
ATOM 3793 C CA . TYR A 1 487 ? -12.786 -0.104 15.188 1.00 94.62 487 TYR A CA 1
ATOM 3794 C C . TYR A 1 487 ? -12.845 0.028 16.716 1.00 94.62 487 TYR A C 1
ATOM 3796 O O . TYR A 1 487 ? -11.806 -0.047 17.379 1.00 94.62 487 TYR A O 1
ATOM 3804 N N . PRO A 1 488 ? -14.045 0.183 17.311 1.00 91.56 488 PRO A N 1
ATOM 3805 C CA . PRO A 1 488 ? -14.199 0.469 18.744 1.00 91.56 488 PRO A CA 1
ATOM 3806 C C . PRO A 1 488 ? -13.644 -0.606 19.682 1.00 91.56 488 PRO A C 1
ATOM 3808 O O . PRO A 1 488 ? -13.394 -0.355 20.858 1.00 91.56 488 PRO A O 1
ATOM 3811 N N . THR A 1 489 ? -13.459 -1.823 19.175 1.00 89.06 489 THR A N 1
ATOM 3812 C CA . THR A 1 489 ? -12.979 -2.985 19.934 1.00 89.06 489 THR A CA 1
ATOM 3813 C C . THR A 1 489 ? -11.498 -3.276 19.690 1.00 89.06 489 THR A C 1
ATOM 3815 O O . THR A 1 489 ? -10.947 -4.217 20.272 1.00 89.06 489 THR A O 1
ATOM 3818 N N . ALA A 1 490 ? -10.831 -2.478 18.847 1.00 91.19 490 ALA A N 1
ATOM 3819 C CA . ALA A 1 490 ? -9.420 -2.648 18.549 1.00 91.19 490 ALA A CA 1
ATOM 3820 C C . ALA A 1 490 ? -8.553 -2.427 19.794 1.00 91.19 490 ALA A C 1
ATOM 3822 O O . ALA A 1 490 ? -8.735 -1.493 20.573 1.00 91.19 490 ALA A O 1
ATOM 3823 N N . LYS A 1 491 ? -7.550 -3.291 19.959 1.00 88.19 491 LYS A N 1
ATOM 3824 C CA . LYS A 1 491 ? -6.534 -3.161 21.007 1.00 88.19 491 LYS A CA 1
ATOM 3825 C C . LYS A 1 491 ? -5.345 -2.394 20.437 1.00 88.19 491 LYS A C 1
ATOM 3827 O O . LYS A 1 491 ? -4.484 -2.994 19.789 1.00 88.19 491 LYS A O 1
ATOM 3832 N N . ILE A 1 492 ? -5.322 -1.081 20.655 1.00 90.31 492 ILE A N 1
ATOM 3833 C CA . ILE A 1 492 ? -4.222 -0.203 20.240 1.00 90.31 492 ILE A CA 1
ATOM 3834 C C . ILE A 1 492 ? -3.384 0.223 21.447 1.00 90.31 492 ILE A C 1
ATOM 3836 O O . ILE A 1 492 ? -3.911 0.417 22.539 1.00 90.31 492 ILE A O 1
ATOM 3840 N N . LEU A 1 493 ? -2.075 0.351 21.239 1.00 87.25 493 LEU A N 1
ATOM 3841 C CA . LEU A 1 493 ? -1.151 0.966 22.189 1.00 87.25 493 LEU A CA 1
ATOM 3842 C C . LEU A 1 493 ? -0.705 2.297 21.600 1.00 87.25 493 LEU A C 1
ATOM 3844 O O . LEU A 1 493 ? -0.303 2.355 20.437 1.00 87.25 493 LEU A O 1
ATOM 3848 N N . VAL A 1 494 ? -0.797 3.354 22.397 1.00 86.31 494 VAL A N 1
ATOM 3849 C CA . VAL A 1 494 ? -0.522 4.721 21.963 1.00 86.31 494 VAL A CA 1
ATOM 3850 C C . VAL A 1 494 ? 0.700 5.225 22.722 1.00 86.31 494 VAL A C 1
ATOM 3852 O O . VAL A 1 494 ? 0.662 5.396 23.935 1.00 86.31 494 VAL A O 1
ATOM 3855 N N . ALA A 1 495 ? 1.804 5.422 22.002 1.00 80.88 495 ALA A N 1
ATOM 3856 C CA . ALA A 1 495 ? 3.066 5.888 22.569 1.00 80.88 495 ALA A CA 1
ATOM 3857 C C . ALA A 1 495 ? 3.095 7.423 22.634 1.00 80.88 495 ALA A C 1
ATOM 3859 O O . ALA A 1 495 ? 3.773 8.073 21.840 1.00 80.88 495 ALA A O 1
ATOM 3860 N N . ASP A 1 496 ? 2.314 8.005 23.542 1.00 70.75 496 ASP A N 1
ATOM 3861 C CA . ASP A 1 496 ? 2.386 9.438 23.839 1.00 70.75 496 ASP A CA 1
ATOM 3862 C C . ASP A 1 496 ? 3.547 9.779 24.800 1.00 70.75 496 ASP A C 1
ATOM 3864 O O . ASP A 1 496 ? 4.173 8.904 25.407 1.00 70.75 496 ASP A O 1
ATOM 3868 N N . GLU A 1 497 ? 3.847 11.075 24.938 1.00 64.69 497 GLU A N 1
ATOM 3869 C CA . GLU A 1 497 ? 4.924 11.592 25.800 1.00 64.69 497 GLU A CA 1
ATOM 3870 C C . GLU A 1 497 ? 4.750 11.226 27.285 1.00 64.69 497 GLU A C 1
ATOM 3872 O O . GLU A 1 497 ? 5.728 11.221 28.030 1.00 64.69 497 GLU A O 1
ATOM 3877 N N . THR A 1 498 ? 3.529 10.901 27.721 1.00 63.78 498 THR A N 1
ATOM 3878 C CA . THR A 1 498 ? 3.199 10.530 29.106 1.00 63.78 498 THR A CA 1
ATOM 3879 C C . THR A 1 498 ? 3.313 9.029 29.380 1.00 63.78 498 THR A C 1
ATOM 3881 O O . THR A 1 498 ? 3.647 8.632 30.498 1.00 63.78 498 THR A O 1
ATOM 3884 N N . ASN A 1 499 ? 3.086 8.196 28.365 1.00 61.44 499 ASN A N 1
ATOM 3885 C CA . ASN A 1 499 ? 3.084 6.739 28.443 1.00 61.44 499 ASN A CA 1
ATOM 3886 C C . ASN A 1 499 ? 4.413 6.115 27.990 1.00 61.44 499 ASN A C 1
ATOM 3888 O O . ASN A 1 499 ? 4.691 4.970 28.331 1.00 61.44 499 ASN A O 1
ATOM 3892 N N . PHE A 1 500 ? 5.275 6.856 27.281 1.00 65.25 500 PHE A N 1
ATOM 3893 C CA . PHE A 1 500 ? 6.573 6.363 26.793 1.00 65.25 500 PHE A CA 1
ATOM 3894 C C . PHE A 1 500 ? 7.798 6.931 27.544 1.00 65.25 500 PHE A C 1
ATOM 3896 O O . PHE A 1 500 ? 8.882 7.110 26.966 1.00 65.25 500 PHE A O 1
ATOM 3903 N N . VAL A 1 501 ? 7.647 7.191 28.847 1.00 65.12 501 VAL A N 1
ATOM 3904 C CA . VAL A 1 501 ? 8.722 7.628 29.761 1.00 65.12 501 VAL A CA 1
ATOM 3905 C C . VAL A 1 501 ? 9.526 6.448 30.311 1.00 65.12 501 VAL A C 1
ATOM 3907 O O . VAL A 1 501 ? 9.002 5.349 30.454 1.00 65.12 501 VAL A O 1
ATOM 3910 N N . ARG A 1 502 ? 10.809 6.665 30.644 1.00 58.00 502 ARG A N 1
ATOM 3911 C CA . ARG A 1 502 ? 11.751 5.609 31.084 1.00 58.00 502 ARG A CA 1
ATOM 3912 C C . ARG A 1 502 ? 11.228 4.761 32.253 1.00 58.00 502 ARG A C 1
ATOM 3914 O O . ARG A 1 502 ? 11.555 3.587 32.323 1.00 58.00 502 ARG A O 1
ATOM 3921 N N . GLU A 1 503 ? 10.437 5.354 33.139 1.00 61.19 503 GLU A N 1
ATOM 3922 C CA . GLU A 1 503 ? 9.860 4.707 34.328 1.00 61.19 503 GLU A CA 1
ATOM 3923 C C . GLU A 1 503 ? 8.679 3.772 34.011 1.00 61.19 503 GLU A C 1
ATOM 3925 O O . GLU A 1 503 ? 8.345 2.929 34.837 1.00 61.19 503 GLU A O 1
ATOM 3930 N N . LYS A 1 504 ? 8.058 3.913 32.831 1.00 58.12 504 LYS A N 1
ATOM 3931 C CA . LYS A 1 504 ? 6.896 3.134 32.364 1.00 58.12 504 LYS A CA 1
ATOM 3932 C C . LYS A 1 504 ? 7.231 2.196 31.184 1.00 58.12 504 LYS A C 1
ATOM 3934 O O . LYS A 1 504 ? 6.317 1.634 30.585 1.00 58.12 504 LYS A O 1
ATOM 3939 N N . ARG A 1 505 ? 8.514 2.078 30.811 1.00 54.38 505 ARG A N 1
ATOM 3940 C CA . ARG A 1 505 ? 9.001 1.247 29.690 1.00 54.38 505 ARG A CA 1
ATOM 3941 C C . ARG A 1 505 ? 9.316 -0.184 30.087 1.00 54.38 505 ARG A C 1
ATOM 3943 O O . ARG A 1 505 ? 9.848 -0.376 31.202 1.00 54.38 505 ARG A O 1
#

InterPro domains:
  IPR027417 P-loop containing nucleoside triphosphate hydrolase [G3DSA:3.40.50.300] (411-504)
  IPR027417 P-loop containing nucleoside triphosphate hydrolase [SSF52540] (382-498)
  IPR052933 DNA Protection and Modification [PTHR41313] (163-505)
  IPR059481 Domain of unknown function DUF8437 [PF28554] (268-398)
  IPR060541 Probable helicase, winged helix domain [PF28553] (162-209)
  IPR060542 Probable helicase domain [PF28555] (429-505)

Foldseek 3Di:
DDDLQPADALAWDADPNFIWGQHPNDTDGFDEDDDPDPDGHDPVLVVLSVLLNQLLVLLVQLLVCQQVVHDNLVSLVSNVVSLVVNCVVPNAQQQKDKDWDQDPPPRDIDIDIDRVSLVSSVSHLCSLLSVQQWDADNVVSHIDGHQSNPHSFAHHDDDQDDPALVSLQLVCCLQQVFRDLVSSCVVVVHDSVVSPVRCPLQKAFQLVPDDVPDTGIGGNLVLLFFQLLVSLVSLVVVCVVPVSSVVVNVSSVVSAFDQDALVRDFDFALDLLDDQVLLQVCCCPPQVFRWHWDADSVVSDIATDCVRQPPDPSQCPVLANVQAGNRNLSNCRNVVHQDWGWDWDADPVGIDTDTPPVRSVRRNVSSVVSRVSSRVVCCPDPVSSVVSSVSCCNPPVRGDDRFFWQVSHPLHQFTPVDDQDRVLSRVLSVCSNPPDDDDPDDPPNPVLLSVLSSVSSCCSSVVDVDDDDDDDLVCQSVSSSSSCSTRVPDSDDGCHPVCVDPVND

Organism: NCBI:txid2729096

Radius of gyration: 34.3 Å; chains: 1; bounding box: 85×67×92 Å

Sequence (505 aa):
AADGADLKEGSYFLEGGVLHQIVGGRPSQVMIRKGEQKEGLFQKHARIIEALIPIRDAARSVLRAQMENRPFGKGQGDLKRAYQAFVRQFGPINLTKTTVRVNETTGVETETQRRPNLQPFYDDPDVWLVSSIEEYDEASESGRPGPLFTDRVIHAPVEPEIHSVHDALAVSLHDTGRVDIPLIAELLGRSEQDVVIDLGAAIYLDPERSVTGGEVYATADAYLSGPVRTKLARAREAAAIDTRYARNVSALEAVQPEDLRPSDITARLGAPWLPVEDVTQFVAEVLGVETRIHHTAQVACWSVDKLPFAGKAEATSVWGTERRHAGELLEDALTQAIPKIYDTWRDENGEHRELNTKETEAAKEKLAAIKTAFSSWVWQDAERADRLVRLYNDTYNNLVARKFDGSHLSLPGASTAIRLREHQMRVIWRIIATGGTYIAHAVGSGKTFSMCAAVMEQKRLGLISKAMIVVPGHCLAQMAREFLMLYPTAKILVADETNFVREKR

Secondary structure (DSSP, 8-state):
---GGGPPTT-EEEETTEEEEEETTEEEE--B--TT--SSB-HHHHHHHHHHHHHHHHHHHHHHHHHTT---HHHHHHHHHHHHHHHHHH--TT--EEEEEE-TTT--EEEEEE-TTTGGGTTSTTHHHHHHTEEEETTTTEEEE-GGGTS--SPPP-PPP--SHHHHHHHHHHHHSS--HHHHHHHHTS-HHHHHHHHGGGEEE-TTT-BTTB--EEEHHHHTSEEHHHHHHHHHHHHTT-GGGHHHHHHHHHTPPPPPPGGG----TT-TTS-HHHHHHHIIIII-----EEEEGGGTEEEE--GGGTT-HHHHHTSSBTTB-HHHHHHHHHHT-----EEEEEETTEEEEEE-HHHHHHHHHHHHHHHHHHHHHHHHSHHHHHHHHHHHHHHTTTEEPP----TT---TT--TT----HHHHHHHHHHHHHS-----PPTTS-HHHHHHHHHHHHHHTTS-S-------GGGHHHHHHHHHHH-TT-------TTTSSGGG-